Protein AF-A0A7J6MMX4-F1 (afdb_monomer)

Foldseek 3Di:
DEAEEQAALVCLVPPDCVLQVQSVCQQVVLFKEKANFDWAAPQLEAPQLVLCVVVVDHCLQQVCHYPDDPFPAAPDPDPPDSHRHHPDDDDDDALVVQLVVLLVLLLDPNHDPDDYRYHYLLVVQCQVWHAPDPSNSNSSSVSSVSVVSNVVSCVVSVCQQVDWDKYKYSFHGGGNDLRDDDSRTTGMMIMTGGPNSPPPRRHYPDQDPFDQPLFALFQAEEEEAEAQAQLVCVVPDDCVLQVQVVCQQPVLFKEKARFAFFDAQLDDVRLVLCQQALADDDGLLVLVCVLPVPAAAEEFDQDVVVVVNVPPSHPYYYHPVLDLVRRLVSLLVLLLDPNRGRYYYGYHYLLLVQCQVWHAPDPSNSNSSSVVSVSVVSNCVSCVVSVRQQRYWYKYKYNFHGGGNDQRDSDSRGTGMMIMTGGPNSQFPDRHYDPDHHYSSQNSLQVCLNRSRDDDSNRDHDHPVVRGNTDDPPPDDRPPD

Sequence (481 aa):
MIGIDGFGGEYLKNVSKAIAPTMKGLLDSGKCAYSFSARAQLPTVSAPNWASILTGMSPSETGIIGNEWNTTCLKPTSLTDGCVAPLSGAGFGNDTSVTDFVRDLVLSTDKPHVTFLHIDAVDHAGHSTFWGSSVYYEAVKKADGYVGQITAAMNKAAISDNTLLVITADHGGYRDTHEIWDSATANTPVLFCNTAGKIKSPGLMELPVVNVDPNAAFERVIMIGIDGLGGEYLKNVSDATAPTIKGLLDSGKCAYSFSVRAQLPTVSGPNWASILTGTLPPTIFHLGKAFSANLKTASAYGWPWIGELSGNDVDYEKNGKMQDTHTVKFVRDLILSTNKPHITFLHIEEVDSAGHGTYWGSPEYYKALTKADGYVKEITAAMDKAAISDTTLLVITADHGGIGNNHVEWTTATANTPVLFCNKAGKIKSTGLIERSIVDVDYLPTIMGALGIPITPYQRGQDHSYLFVKTSTTDKAPMYF

Secondary structure (DSSP, 8-state):
-EEETT--HHHHHH--TTT-HHHHHHHHTTSEEEEEEEEPPSS--HHHHHHHHHHS--HHHH---SSS---S-----STT---PPP------S-HHHHHHHHHHHHHSSS--SS--EEE-HHHHHHHHT-BTSHHHHHHHHHHHHHHHHHHHHHHHTT-GGG--EEEE-S---BBTBS-S-SHHHHEEEEEEE-TTS--SS-EE-PPP-PPP----S-SEEEEEEETT--HHHHHT--TTTSHHHHHHHHTTSEEEEEEEEPPSS-SHHHHHHHHHHSSSS--HHHHHHHH-TT--EEEEESSHHHHHHHGGG-SEEEE-SS-HHHHHHHHHHHHHSSS--SEEEEEE-HHHHHHHHT-TTSHHHHHHHHHHHHHHHHHHHHHHHTT-TTTEEEEEE-S---BTTB--S--HHHHEEEEEEE-TT--BSS-EE--S--BGGGHHHHHHHHHTPPPPTT--S---GGGB-PPPTTSS-----

Solvent-accessible surface area (backbone atoms only — not comparable to full-atom values): 24345 Å² total; per-residue (Å²): 63,40,37,35,34,39,39,19,6,60,54,68,70,69,56,50,59,90,47,28,47,48,59,47,47,45,66,71,60,65,30,21,28,28,37,50,68,43,69,39,50,79,56,33,40,62,46,19,16,48,47,22,72,75,68,73,36,53,29,64,75,64,65,31,76,40,83,62,88,84,66,93,51,52,70,53,89,50,100,80,46,97,39,55,64,56,82,82,69,80,91,75,82,51,56,67,55,48,47,51,51,53,33,51,40,55,60,40,93,79,57,71,96,72,58,80,44,73,35,55,59,29,28,55,27,16,72,76,65,16,39,84,35,74,61,14,46,53,28,45,27,51,51,25,51,50,53,42,50,43,54,52,30,32,54,74,55,70,39,36,62,82,38,76,46,36,42,35,32,34,10,8,33,48,49,82,44,26,76,61,94,45,71,44,10,27,12,7,30,35,36,47,31,23,77,62,58,79,45,92,68,45,36,77,61,69,76,67,79,59,79,73,52,70,47,34,50,28,76,26,40,43,37,40,36,33,33,37,41,18,7,67,59,64,72,69,51,52,60,89,44,29,49,52,59,45,49,44,65,70,60,68,23,18,26,30,37,46,57,28,36,27,48,76,59,29,43,65,72,61,18,48,46,24,32,42,20,14,39,79,57,73,28,58,41,43,53,45,36,73,74,23,76,74,58,38,25,30,41,20,28,33,57,73,69,60,52,68,63,46,50,91,46,41,78,42,77,37,81,28,73,70,32,45,73,50,18,51,51,50,53,34,55,41,48,63,41,94,78,51,51,30,40,34,42,38,39,35,50,58,33,28,55,27,14,52,75,66,19,47,84,33,75,60,17,47,52,30,42,32,51,52,26,52,49,54,46,53,43,54,52,26,31,54,76,54,71,41,35,66,44,26,38,39,34,42,34,29,38,12,9,32,50,58,50,47,24,66,62,94,41,74,47,10,28,14,6,30,40,34,47,30,25,78,66,47,48,35,67,57,50,39,80,52,90,65,92,45,45,40,24,20,46,31,36,20,53,30,42,32,52,29,41,70,61,60,81,56,46,71,32,60,65,57,38,82,38,40,47,60,54,68,80,86,80,55,79,71,81,81,101

InterPro domains:
  IPR002591 Type I phosphodiesterase/nucleotide pyrophosphatase/phosphate transferase [PF01663] (1-70)
  IPR002591 Type I phosphodiesterase/nucleotide pyrophosphatase/phosphate transferase [PF01663] (106-172)
  IPR002591 Type I phosphodiesterase/nucleotide pyrophosphatase/phosphate transferase [PF01663] (221-281)
  IPR002591 Type I phosphodiesterase/nucleotide pyrophosphatase/phosphate transferase [PF01663] (319-405)
  IPR017850 Alkaline-phosphatase-like, core domain superfamily [G3DSA:3.40.720.10] (1-82)
  IPR017850 Alkaline-phosphatase-like, core domain superfamily [G3DSA:3.40.720.10] (85-210)
  IPR017850 Alkaline-phosphatase-like, core domain superfamily [G3DSA:3.40.720.10] (211-283)
  IPR017850 Alkaline-phosphatase-like, core domain superfamily [G3DSA:3.40.720.10] (284-467)
  IPR017850 Alkaline-phosphatase-like, core domain superfamily [SSF53649] (1-178)
  IPR017850 Alkaline-phosphatase-like, core domain superfamily [SSF53649] (219-456)

Organism: Perkinsus chesapeaki (NCBI:txid330153)

Structure (mmCIF, N/CA/C/O backbone):
data_AF-A0A7J6MMX4-F1
#
_entry.id   AF-A0A7J6MMX4-F1
#
loop_
_atom_site.group_PDB
_atom_site.id
_atom_site.type_symbol
_atom_site.label_atom_id
_atom_site.label_alt_id
_atom_site.label_comp_id
_atom_site.label_asym_id
_atom_site.label_entity_id
_atom_site.label_seq_id
_atom_site.pdbx_PDB_ins_code
_atom_site.Cartn_x
_atom_site.Cartn_y
_atom_site.Cartn_z
_atom_site.occupancy
_atom_site.B_iso_or_equiv
_atom_site.auth_seq_id
_atom_site.auth_comp_id
_atom_site.auth_asym_id
_atom_site.auth_atom_id
_atom_site.pdbx_PDB_model_num
ATOM 1 N N . MET A 1 1 ? -7.019 -0.615 25.414 1.00 94.94 1 MET A N 1
ATOM 2 C CA . MET A 1 1 ? -7.514 -1.021 24.088 1.00 94.94 1 MET A CA 1
ATOM 3 C C . MET A 1 1 ? -8.214 -2.359 24.230 1.00 94.94 1 MET A C 1
ATOM 5 O O . MET A 1 1 ? -7.672 -3.225 24.901 1.00 94.94 1 MET A O 1
ATOM 9 N N . ILE A 1 2 ? -9.409 -2.496 23.664 1.00 97.94 2 ILE A N 1
ATOM 10 C CA . ILE A 1 2 ? -10.194 -3.732 23.639 1.00 97.94 2 ILE A CA 1
ATOM 11 C C . ILE A 1 2 ? -10.318 -4.153 22.173 1.00 97.94 2 ILE A C 1
ATOM 13 O O . ILE A 1 2 ? -10.870 -3.404 21.368 1.00 97.94 2 ILE A O 1
ATOM 17 N N . GLY A 1 3 ? -9.752 -5.303 21.835 1.00 97.12 3 GLY A N 1
ATOM 18 C CA . GLY A 1 3 ? -9.862 -5.957 20.541 1.00 97.12 3 GLY A CA 1
ATOM 19 C C . GLY A 1 3 ? -10.917 -7.057 20.588 1.00 97.12 3 GLY A C 1
ATOM 20 O O . GLY A 1 3 ? -10.875 -7.888 21.491 1.00 97.12 3 GLY A O 1
ATOM 21 N N . ILE A 1 4 ? -11.865 -7.042 19.653 1.00 98.00 4 ILE A N 1
ATOM 22 C CA . ILE A 1 4 ? -12.913 -8.060 19.521 1.00 98.00 4 ILE A CA 1
ATOM 23 C C . ILE A 1 4 ? -12.678 -8.789 18.198 1.00 98.00 4 ILE A C 1
ATOM 25 O O . ILE A 1 4 ? -12.909 -8.199 17.145 1.00 98.00 4 ILE A O 1
ATOM 29 N N . ASP A 1 5 ? -12.194 -10.026 18.269 1.00 96.38 5 ASP A N 1
ATOM 30 C CA . ASP A 1 5 ? -11.804 -10.830 17.106 1.00 96.38 5 ASP A CA 1
ATOM 31 C C . ASP A 1 5 ? -13.006 -11.108 16.189 1.00 96.38 5 ASP A C 1
ATOM 33 O O . ASP A 1 5 ? -14.124 -11.334 16.672 1.00 96.38 5 ASP A O 1
ATOM 37 N N . GLY A 1 6 ? -12.813 -11.026 14.871 1.00 95.50 6 GLY A N 1
ATOM 38 C CA . GLY A 1 6 ? -13.855 -11.306 13.875 1.00 95.50 6 GLY A CA 1
ATOM 39 C C . GLY A 1 6 ? -15.084 -10.380 13.925 1.00 95.50 6 GLY A C 1
ATOM 40 O O . GLY A 1 6 ? -16.153 -10.712 13.384 1.00 95.50 6 GLY A O 1
ATOM 41 N N . PHE A 1 7 ? -14.997 -9.220 14.587 1.00 96.75 7 PHE A N 1
ATOM 42 C CA . PHE A 1 7 ? -16.119 -8.288 14.712 1.00 96.75 7 PHE A CA 1
ATOM 43 C C . PHE A 1 7 ? -16.162 -7.260 13.575 1.00 96.75 7 PHE A C 1
ATOM 45 O O . PHE A 1 7 ? -15.561 -6.194 13.645 1.00 96.75 7 PHE A O 1
ATOM 52 N N . GLY A 1 8 ? -16.943 -7.545 12.529 1.00 94.06 8 GLY A N 1
ATOM 53 C CA . GLY A 1 8 ? -17.072 -6.662 11.363 1.00 94.06 8 GLY A CA 1
ATOM 54 C C . GLY A 1 8 ? -17.823 -5.351 11.641 1.00 94.06 8 GLY A C 1
ATOM 55 O O . GLY A 1 8 ? -18.795 -5.294 12.402 1.00 94.06 8 GLY A O 1
ATOM 56 N N . GLY A 1 9 ? -17.406 -4.275 10.970 1.00 93.38 9 GLY A N 1
ATOM 57 C CA . GLY A 1 9 ? -17.945 -2.924 11.155 1.00 93.38 9 GLY A CA 1
ATOM 58 C C . GLY A 1 9 ? -19.429 -2.809 10.802 1.00 93.38 9 GLY A C 1
ATOM 59 O O . GLY A 1 9 ? -20.172 -2.088 11.473 1.00 93.38 9 GLY A O 1
ATOM 60 N N . GLU A 1 10 ? -19.893 -3.576 9.812 1.00 93.12 10 GLU A N 1
ATOM 61 C CA . GLU A 1 10 ? -21.313 -3.664 9.459 1.00 93.12 10 GLU A CA 1
ATOM 62 C C . GLU A 1 10 ? -22.162 -4.234 10.607 1.00 93.12 10 GLU A C 1
ATOM 64 O O . GLU A 1 10 ? -23.262 -3.737 10.871 1.00 93.12 10 GLU A O 1
ATOM 69 N N . TYR A 1 11 ? -21.642 -5.213 11.353 1.00 95.94 11 TYR A N 1
ATOM 70 C CA . TYR A 1 11 ? -22.359 -5.795 12.483 1.00 95.94 11 TYR A CA 1
ATOM 71 C C . TYR A 1 11 ? -22.499 -4.786 13.619 1.00 95.94 11 TYR A C 1
ATOM 73 O O . TYR A 1 11 ? -23.605 -4.627 14.130 1.00 95.94 11 TYR A O 1
ATOM 81 N N . LEU A 1 12 ? -21.455 -4.018 13.963 1.00 96.31 12 LEU A N 1
ATOM 82 C CA . LEU A 1 12 ? -21.606 -2.939 14.949 1.00 96.31 12 LEU A CA 1
ATOM 83 C C . LEU A 1 12 ? -22.537 -1.825 14.451 1.00 96.31 12 LEU A C 1
ATOM 85 O O . LEU A 1 12 ? -23.296 -1.251 15.239 1.00 96.31 12 LEU A O 1
ATOM 89 N N . LYS A 1 13 ? -22.508 -1.504 13.154 1.00 95.06 13 LYS A N 1
ATOM 90 C CA . LYS A 1 13 ? -23.406 -0.506 12.559 1.00 95.06 13 LYS A CA 1
ATOM 91 C C . LYS A 1 13 ? -24.870 -0.916 12.742 1.00 95.06 13 LYS A C 1
ATOM 93 O O . LYS A 1 13 ? -25.661 -0.119 13.251 1.00 95.06 13 LYS A O 1
ATOM 98 N N . ASN A 1 14 ? -25.197 -2.170 12.435 1.00 94.75 14 ASN A N 1
ATOM 99 C CA . ASN A 1 14 ? -26.576 -2.656 12.337 1.00 94.75 14 ASN A CA 1
ATOM 100 C C . ASN A 1 14 ? -27.110 -3.360 13.600 1.00 94.75 14 ASN A C 1
ATOM 102 O O . ASN A 1 14 ? -28.321 -3.538 13.725 1.00 94.75 14 ASN A O 1
ATOM 106 N N . VAL A 1 15 ? -26.253 -3.750 14.553 1.00 95.88 15 VAL A N 1
ATOM 107 C CA . VAL A 1 15 ? -26.683 -4.426 15.790 1.00 95.88 15 VAL A CA 1
ATOM 108 C C . VAL A 1 15 ? -27.627 -3.545 16.614 1.00 95.88 15 VAL A C 1
ATOM 110 O O . VAL A 1 15 ? -27.449 -2.329 16.717 1.00 95.88 15 VAL A O 1
ATOM 113 N N . SER A 1 16 ? -28.643 -4.149 17.231 1.00 96.88 16 SER A N 1
ATOM 114 C CA . SER A 1 16 ? -29.584 -3.414 18.079 1.00 96.88 16 SER A CA 1
ATOM 115 C C . SER A 1 16 ? -28.963 -3.028 19.427 1.00 96.88 16 SER A C 1
ATOM 117 O O . SER A 1 16 ? -28.093 -3.717 19.964 1.00 96.88 16 SER A O 1
ATOM 119 N N . LYS A 1 17 ? -29.483 -1.961 20.042 1.00 96.56 17 LYS A N 1
ATOM 120 C CA . LYS A 1 17 ? -29.102 -1.548 21.403 1.00 96.56 17 LYS A CA 1
ATOM 121 C C . LYS A 1 17 ? -29.455 -2.588 22.477 1.00 96.56 17 LYS A C 1
ATOM 123 O O . LYS A 1 17 ? -28.900 -2.535 23.563 1.00 96.56 17 LYS A O 1
ATOM 128 N N . ALA A 1 18 ? -30.353 -3.532 22.187 1.00 97.06 18 ALA A N 1
ATOM 129 C CA . ALA A 1 18 ? -30.666 -4.632 23.100 1.00 97.06 18 ALA A CA 1
ATOM 130 C C . ALA A 1 18 ? -29.551 -5.695 23.148 1.00 97.06 18 ALA A C 1
ATOM 132 O O . ALA A 1 18 ? -29.388 -6.364 24.165 1.00 97.06 18 ALA A O 1
ATOM 133 N N . ILE A 1 19 ? -28.797 -5.843 22.054 1.00 97.75 19 ILE A N 1
ATOM 134 C CA . ILE A 1 19 ? -27.673 -6.782 21.940 1.00 97.75 19 ILE A CA 1
ATOM 135 C C . ILE A 1 19 ? -26.373 -6.112 22.393 1.00 97.75 19 ILE A C 1
ATOM 137 O O . ILE A 1 19 ? -25.628 -6.718 23.149 1.00 97.75 19 ILE A O 1
ATOM 141 N N . ALA A 1 20 ? -26.118 -4.870 21.970 1.00 98.06 20 ALA A N 1
ATOM 142 C CA . ALA A 1 20 ? -24.884 -4.146 22.286 1.00 98.06 20 ALA A CA 1
ATOM 143 C C . ALA A 1 20 ? -25.143 -2.806 23.014 1.00 98.06 20 ALA A C 1
ATOM 145 O O . ALA A 1 20 ? -24.835 -1.736 22.471 1.00 98.06 20 ALA A O 1
ATOM 146 N N . PRO A 1 21 ? -25.786 -2.812 24.198 1.00 98.44 21 PRO A N 1
ATOM 147 C CA . PRO A 1 21 ? -26.148 -1.588 24.908 1.00 98.44 21 PRO A CA 1
ATOM 148 C C . PRO A 1 21 ? -24.949 -0.706 25.270 1.00 98.44 21 PRO A C 1
ATOM 150 O O . PRO A 1 21 ? -25.071 0.520 25.186 1.00 98.44 21 PRO A O 1
ATOM 153 N N . THR A 1 22 ? -23.806 -1.281 25.655 1.00 98.50 22 THR A N 1
ATOM 154 C CA . THR A 1 22 ? -22.628 -0.506 26.064 1.00 98.50 22 THR A CA 1
ATOM 155 C C . THR A 1 22 ? -21.969 0.167 24.868 1.00 98.50 22 THR A C 1
ATOM 157 O O . THR A 1 22 ? -21.797 1.386 24.880 1.00 98.50 22 THR A O 1
ATOM 160 N N . MET A 1 23 ? -21.641 -0.581 23.815 1.00 98.19 23 MET A N 1
ATOM 161 C CA . MET A 1 23 ? -21.015 -0.036 22.611 1.00 98.19 23 MET A CA 1
ATOM 162 C C . MET A 1 23 ? -21.933 0.970 21.916 1.00 98.19 23 MET A C 1
ATOM 164 O O . MET A 1 23 ? -21.474 2.055 21.565 1.00 98.19 23 MET A O 1
ATOM 168 N N . LYS A 1 24 ? -23.243 0.696 21.791 1.00 97.69 24 LYS A N 1
ATOM 169 C CA . LYS A 1 24 ? -24.195 1.700 21.275 1.00 97.69 24 LYS A CA 1
ATOM 170 C C . LYS A 1 24 ? -24.273 2.930 22.180 1.00 97.69 24 LYS A C 1
ATOM 172 O O . LYS A 1 24 ? -24.296 4.045 21.676 1.00 97.69 24 LYS A O 1
ATOM 177 N N . GLY A 1 25 ? -24.240 2.752 23.501 1.00 97.19 25 GLY A N 1
ATOM 178 C CA . GLY A 1 25 ? -24.170 3.865 24.450 1.00 97.19 25 GLY A CA 1
ATOM 179 C C . GLY A 1 25 ? -22.926 4.740 24.266 1.00 97.19 25 GLY A C 1
ATOM 180 O O . GLY A 1 25 ? -23.024 5.961 24.372 1.00 97.19 25 GLY A O 1
ATOM 181 N N . LEU A 1 26 ? -21.774 4.145 23.939 1.00 96.69 26 LEU A N 1
ATOM 182 C CA . LEU A 1 26 ? -20.551 4.883 23.607 1.00 96.69 26 LEU A CA 1
ATOM 183 C C . LEU A 1 26 ? -20.711 5.691 22.311 1.00 96.69 26 LEU A C 1
ATOM 185 O O . LEU A 1 26 ? -20.368 6.874 22.303 1.00 96.69 26 LEU A O 1
ATOM 189 N N . LEU A 1 27 ? -21.281 5.102 21.254 1.00 95.69 27 LEU A N 1
ATOM 190 C CA . LEU A 1 27 ? -21.568 5.809 19.995 1.00 95.69 27 LEU A CA 1
ATOM 191 C C . LEU A 1 27 ? -22.521 7.000 20.205 1.00 95.69 27 LEU A C 1
ATOM 193 O O . LEU A 1 27 ? -22.271 8.085 19.683 1.00 95.69 27 LEU A O 1
ATOM 197 N N . ASP A 1 28 ? -23.562 6.814 21.021 1.00 95.31 28 ASP A N 1
ATOM 198 C CA . ASP A 1 28 ? -24.583 7.829 21.325 1.00 95.31 28 ASP A CA 1
ATOM 199 C C . ASP A 1 28 ? -24.074 8.932 22.278 1.00 95.31 28 ASP A C 1
ATOM 201 O O . ASP A 1 28 ? -24.716 9.969 22.438 1.00 95.31 28 ASP A O 1
ATOM 205 N N . SER A 1 29 ? -22.936 8.721 22.950 1.00 93.81 29 SER A N 1
ATOM 206 C CA . SER A 1 29 ? -22.486 9.578 24.059 1.00 93.81 29 SER A CA 1
ATOM 207 C C . SER A 1 29 ? -22.016 10.975 23.646 1.00 93.81 29 SER A C 1
ATOM 209 O O . SER A 1 29 ? -21.878 11.848 24.504 1.00 93.81 29 SER A O 1
ATOM 211 N N . GLY A 1 30 ? -21.676 11.174 22.368 1.00 92.56 30 GLY A N 1
ATOM 212 C CA . GLY A 1 30 ? -20.975 12.375 21.903 1.00 92.56 30 GLY A CA 1
ATOM 213 C C . GLY A 1 30 ? -19.542 12.505 22.443 1.00 92.56 30 GLY A C 1
ATOM 214 O O . GLY A 1 30 ? -18.953 13.577 22.356 1.00 92.56 30 GLY A O 1
ATOM 215 N N . LYS A 1 31 ? -18.972 11.435 23.016 1.00 94.81 31 LYS A N 1
ATOM 216 C CA . LYS A 1 31 ? -17.616 11.409 23.603 1.00 94.81 31 LYS A CA 1
ATOM 217 C C . LYS A 1 31 ? -16.628 10.521 22.847 1.00 94.81 31 LYS A C 1
ATOM 219 O O . LYS A 1 31 ? -15.493 10.341 23.295 1.00 94.81 31 LYS A O 1
ATOM 224 N N . CYS A 1 32 ? -17.065 9.951 21.729 1.00 96.12 32 CYS A N 1
ATOM 225 C CA . CYS A 1 32 ? -16.282 9.044 20.907 1.00 96.12 32 CYS A CA 1
ATOM 226 C C . CYS A 1 32 ? -16.204 9.550 19.469 1.00 96.12 32 CYS A C 1
ATOM 228 O O . CYS A 1 32 ? -17.214 9.992 18.928 1.00 96.12 32 CYS A O 1
ATOM 230 N N . ALA A 1 33 ? -15.034 9.433 18.847 1.00 95.31 33 ALA A N 1
ATOM 231 C CA . ALA A 1 33 ? -14.888 9.448 17.393 1.00 95.31 33 ALA A CA 1
ATOM 232 C C . ALA A 1 33 ? -14.829 7.995 16.909 1.00 95.31 33 ALA A C 1
ATOM 234 O O . ALA A 1 33 ? -14.113 7.191 17.509 1.00 95.31 33 ALA A O 1
ATOM 235 N N . TYR A 1 34 ? -15.594 7.624 15.884 1.00 95.00 34 TYR A N 1
ATOM 236 C CA . TYR A 1 34 ? -15.709 6.220 15.475 1.00 95.00 34 TYR A CA 1
ATOM 237 C C . TYR A 1 34 ? -15.849 6.018 13.969 1.00 95.00 34 TYR A C 1
ATOM 239 O O . TYR A 1 34 ? -16.332 6.893 13.268 1.00 95.00 34 TYR A O 1
ATOM 247 N N . SER A 1 35 ? -15.469 4.848 13.462 1.00 92.12 35 SER A N 1
ATOM 248 C CA . SER A 1 35 ? -15.720 4.426 12.079 1.00 92.12 35 SER A CA 1
ATOM 249 C C . SER A 1 35 ? -16.208 2.981 12.050 1.00 92.12 35 SER A C 1
ATOM 251 O O . SER A 1 35 ? -15.833 2.183 12.905 1.00 92.12 35 SER A O 1
ATOM 253 N N . PHE A 1 36 ? -17.038 2.651 11.060 1.00 92.50 36 PHE A N 1
ATOM 254 C CA . PHE A 1 36 ? -17.436 1.274 10.725 1.00 92.50 36 PHE A CA 1
ATOM 255 C C . PHE A 1 36 ? -16.659 0.726 9.523 1.00 92.50 36 PHE A C 1
ATOM 257 O O . PHE A 1 36 ? -17.004 -0.321 8.983 1.00 92.50 36 PHE A O 1
ATOM 264 N N . SER A 1 37 ? -15.682 1.492 9.047 1.00 87.50 37 SER A N 1
ATOM 265 C CA . SER A 1 37 ? -14.914 1.232 7.834 1.00 87.50 37 SER A CA 1
ATOM 266 C C . SER A 1 37 ? -13.426 1.474 8.072 1.00 87.50 37 SER A C 1
ATOM 268 O O . SER A 1 37 ? -12.702 1.833 7.144 1.00 87.50 37 SER A O 1
ATOM 270 N N . ALA A 1 38 ? -12.961 1.294 9.318 1.00 86.75 38 ALA A N 1
ATOM 271 C CA . ALA A 1 38 ? -11.546 1.011 9.528 1.00 86.75 38 ALA A CA 1
ATOM 272 C C . ALA A 1 38 ? -11.234 -0.286 8.779 1.00 86.75 38 ALA A C 1
ATOM 274 O O . ALA A 1 38 ? -12.097 -1.154 8.695 1.00 86.75 38 ALA A O 1
ATOM 275 N N . ARG A 1 39 ? -10.066 -0.388 8.146 1.00 83.44 39 ARG A N 1
ATOM 276 C CA . ARG A 1 39 ? -9.799 -1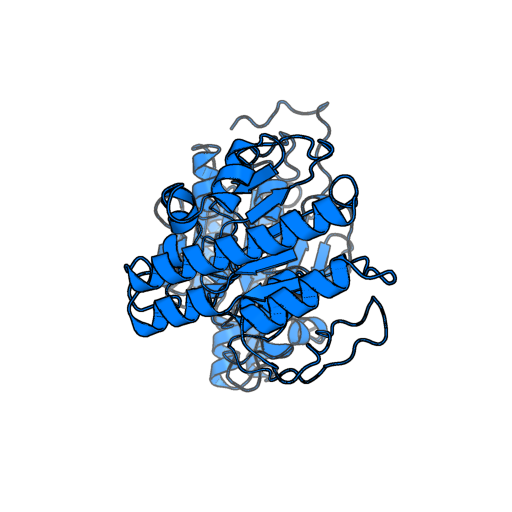.507 7.240 1.00 83.44 39 ARG A CA 1
ATOM 277 C C . ARG A 1 39 ? -8.701 -2.406 7.774 1.00 83.44 39 ARG A C 1
ATOM 279 O O . ARG A 1 39 ? -7.612 -1.924 8.075 1.00 83.44 39 ARG A O 1
ATOM 286 N N . ALA A 1 40 ? -8.998 -3.696 7.796 1.00 87.44 40 ALA A N 1
ATOM 287 C CA . ALA A 1 40 ? -8.043 -4.775 7.944 1.00 87.44 40 ALA A CA 1
ATOM 288 C C . ALA A 1 40 ? -7.020 -4.779 6.788 1.00 87.44 40 ALA A C 1
ATOM 290 O O . ALA A 1 40 ? -7.193 -4.119 5.749 1.00 87.44 40 ALA A O 1
ATOM 291 N N . GLN A 1 41 ? -5.947 -5.530 6.985 1.00 83.12 41 GLN A N 1
ATOM 292 C CA . GLN A 1 41 ? -4.948 -5.909 5.997 1.00 83.12 41 GLN A CA 1
ATOM 293 C C . GLN A 1 41 ? -5.295 -7.263 5.377 1.00 83.12 41 GLN A C 1
ATOM 295 O O . GLN A 1 41 ? -6.013 -8.065 5.971 1.00 83.12 41 GLN A O 1
ATOM 300 N N . LEU A 1 42 ? -4.786 -7.503 4.167 1.00 76.56 42 LEU A N 1
ATOM 301 C CA . LEU A 1 42 ? -4.871 -8.807 3.518 1.00 76.56 42 LEU A CA 1
ATOM 302 C C . LEU A 1 42 ? -3.671 -9.672 3.963 1.00 76.56 42 LEU A C 1
ATOM 304 O O . LEU A 1 42 ? -2.545 -9.177 3.904 1.00 76.56 42 LEU A O 1
ATOM 308 N N . PRO A 1 43 ? -3.871 -10.941 4.363 1.00 81.75 43 PRO A N 1
ATOM 309 C CA . PRO A 1 43 ? -5.159 -11.615 4.504 1.00 81.75 43 PRO A CA 1
ATOM 310 C C . PRO A 1 43 ? -5.909 -11.142 5.755 1.00 81.75 43 PRO A C 1
ATOM 312 O O . PRO A 1 43 ? -5.297 -10.812 6.770 1.00 81.75 43 PRO A O 1
ATOM 315 N N . THR A 1 44 ? -7.239 -11.136 5.688 1.00 87.69 44 THR A N 1
ATOM 316 C CA . THR A 1 44 ? -8.174 -10.803 6.778 1.00 87.69 44 THR A CA 1
ATOM 317 C C . THR A 1 44 ? -8.226 -11.927 7.819 1.00 87.69 44 THR A C 1
ATOM 319 O O . THR A 1 44 ? -9.270 -12.503 8.081 1.00 87.69 44 THR A O 1
ATOM 322 N N . VAL A 1 45 ? -7.062 -12.279 8.364 1.00 88.31 45 VAL A N 1
ATOM 323 C CA . VAL A 1 45 ? -6.814 -13.339 9.352 1.00 88.31 45 VAL A CA 1
ATOM 324 C C . VAL A 1 45 ? -6.279 -12.699 10.633 1.00 88.31 45 VAL A C 1
ATOM 326 O O . VAL A 1 45 ? -5.626 -11.648 10.566 1.00 88.31 45 VAL A O 1
ATOM 329 N N . SER A 1 46 ? -6.523 -13.326 11.784 1.00 90.50 46 SER A N 1
ATOM 330 C CA . SER A 1 46 ? -6.313 -12.691 13.083 1.00 90.50 46 SER A CA 1
ATOM 331 C C . SER A 1 46 ? -4.868 -12.291 13.365 1.00 90.50 46 SER A C 1
ATOM 333 O O . SER A 1 46 ? -4.589 -11.113 13.591 1.00 90.50 46 SER A O 1
ATOM 335 N N . ALA A 1 47 ? -3.897 -13.210 13.309 1.00 86.88 47 ALA A N 1
ATOM 336 C CA . ALA A 1 47 ? -2.515 -12.855 13.657 1.00 86.88 47 ALA A CA 1
ATOM 337 C C . ALA A 1 47 ? -1.893 -11.778 12.739 1.00 86.88 47 ALA A C 1
ATOM 339 O O . ALA A 1 47 ? -1.299 -10.844 13.285 1.00 86.88 47 ALA A O 1
ATOM 340 N N . PRO A 1 48 ? -2.055 -11.811 11.396 1.00 85.69 48 PRO A N 1
ATOM 341 C CA . PRO A 1 48 ? -1.601 -10.727 10.517 1.00 85.69 48 PRO A CA 1
ATOM 342 C C . PRO A 1 48 ? -2.182 -9.357 10.890 1.00 85.69 48 PRO A C 1
ATOM 344 O O . PRO A 1 48 ? -1.472 -8.345 10.899 1.00 85.69 48 PRO A O 1
ATOM 347 N N . ASN A 1 49 ? -3.470 -9.307 11.236 1.00 90.69 49 ASN A N 1
ATOM 348 C CA . ASN A 1 49 ? -4.162 -8.057 11.539 1.00 90.69 49 ASN A CA 1
ATOM 349 C C . ASN A 1 49 ? -3.875 -7.545 12.951 1.00 90.69 49 ASN A C 1
ATOM 351 O O . ASN A 1 49 ? -3.595 -6.355 13.112 1.00 90.69 49 ASN A O 1
ATOM 355 N N . TRP A 1 50 ? -3.835 -8.413 13.963 1.00 90.88 50 TRP A N 1
ATOM 356 C CA . TRP A 1 50 ? -3.388 -8.028 15.304 1.00 90.88 50 TRP A CA 1
ATOM 357 C C . TRP A 1 50 ? -1.933 -7.564 15.301 1.00 90.88 50 TRP A C 1
ATOM 359 O O . TRP A 1 50 ? -1.623 -6.543 15.918 1.00 90.88 50 TRP A O 1
ATOM 369 N N . ALA A 1 51 ? -1.051 -8.241 14.558 1.00 85.06 51 ALA A N 1
ATOM 370 C CA . ALA A 1 51 ? 0.317 -7.776 14.358 1.00 85.06 51 ALA A CA 1
ATOM 371 C C . ALA A 1 51 ? 0.330 -6.383 13.723 1.00 85.06 51 ALA A C 1
ATOM 373 O O . ALA A 1 51 ? 1.023 -5.497 14.221 1.00 85.06 51 ALA A O 1
ATOM 374 N N . SER A 1 52 ? -0.492 -6.150 12.698 1.00 86.38 52 SER A N 1
ATOM 375 C CA . SER A 1 52 ? -0.587 -4.843 12.042 1.00 86.38 52 SER A CA 1
ATOM 376 C C . SER A 1 52 ? -1.066 -3.736 12.975 1.00 86.38 52 SER A C 1
ATOM 378 O O . SER A 1 52 ? -0.495 -2.648 12.996 1.00 86.38 52 SER A O 1
ATOM 380 N N . ILE A 1 53 ? -2.071 -4.015 13.800 1.00 88.88 53 ILE A N 1
ATOM 381 C CA . ILE A 1 53 ? -2.610 -3.066 14.779 1.00 88.88 53 ILE A CA 1
ATOM 382 C C . ILE A 1 53 ? -1.576 -2.723 15.860 1.00 88.88 53 ILE A C 1
ATOM 384 O O . ILE A 1 53 ? -1.463 -1.564 16.258 1.00 88.88 53 ILE A O 1
ATOM 388 N N . LEU A 1 54 ? -0.830 -3.717 16.348 1.00 85.69 54 LEU A N 1
ATOM 389 C CA . LEU A 1 54 ? 0.092 -3.549 17.475 1.00 85.69 54 LEU A CA 1
ATOM 390 C C . LEU A 1 54 ? 1.471 -3.022 17.061 1.00 85.69 54 LEU A C 1
ATOM 392 O O . LEU A 1 54 ? 2.142 -2.384 17.870 1.00 85.69 54 LEU A O 1
ATOM 396 N N . THR A 1 55 ? 1.896 -3.278 15.824 1.00 79.38 55 THR A N 1
ATOM 397 C CA . THR A 1 55 ? 3.208 -2.849 15.305 1.00 79.38 55 THR A CA 1
ATOM 398 C C . THR A 1 55 ? 3.119 -1.639 14.377 1.00 79.38 55 THR A C 1
ATOM 400 O O . THR A 1 55 ? 4.115 -0.945 14.187 1.00 79.38 55 THR A O 1
ATOM 403 N N . GLY A 1 56 ? 1.945 -1.379 13.794 1.00 79.94 56 GLY A N 1
ATOM 404 C CA . GLY A 1 56 ? 1.768 -0.401 12.721 1.00 79.94 56 GLY A CA 1
ATOM 405 C C . GLY A 1 56 ? 2.319 -0.854 11.364 1.00 79.94 56 GLY A C 1
ATOM 406 O O . GLY A 1 56 ? 2.390 -0.032 10.456 1.00 79.94 56 GLY A O 1
ATOM 407 N N . MET A 1 57 ? 2.717 -2.124 11.223 1.00 78.56 57 MET A N 1
ATOM 408 C CA . MET A 1 57 ? 3.332 -2.694 10.018 1.00 78.56 57 MET A CA 1
ATOM 409 C C . MET A 1 57 ? 2.387 -3.685 9.327 1.00 78.56 57 MET A C 1
ATOM 411 O O . MET A 1 57 ? 1.763 -4.506 9.983 1.00 78.56 57 MET A O 1
ATOM 415 N N . SER A 1 58 ? 2.292 -3.651 8.002 1.00 78.19 58 SER A N 1
ATOM 416 C CA . SER A 1 58 ? 1.464 -4.580 7.215 1.00 78.19 58 SER A CA 1
ATOM 417 C C . SER A 1 58 ? 1.999 -6.030 7.214 1.00 78.19 58 SER A C 1
ATOM 419 O O . SER A 1 58 ? 3.131 -6.280 7.638 1.00 78.19 58 SER A O 1
ATOM 421 N N . PRO A 1 59 ? 1.229 -7.023 6.725 1.00 78.88 59 PRO A N 1
ATOM 422 C CA . PRO A 1 59 ? 1.684 -8.415 6.621 1.00 78.88 59 PRO A CA 1
ATOM 423 C C . PRO A 1 59 ? 2.969 -8.601 5.804 1.00 78.88 59 PRO A C 1
ATOM 425 O O . PRO A 1 59 ? 3.813 -9.410 6.183 1.00 78.88 59 PRO A O 1
ATOM 428 N N . SER A 1 60 ? 3.177 -7.813 4.742 1.00 72.75 60 SER A N 1
ATOM 429 C CA . SER A 1 60 ? 4.445 -7.813 3.993 1.00 72.75 60 SER A CA 1
ATOM 430 C C . SER A 1 60 ? 5.608 -7.301 4.844 1.00 72.75 60 SER A C 1
ATOM 432 O O . SER A 1 60 ? 6.728 -7.787 4.762 1.00 72.75 60 SER A O 1
ATOM 434 N N . GLU A 1 61 ? 5.360 -6.361 5.745 1.00 74.69 61 GLU A N 1
ATOM 435 C CA . GLU A 1 61 ? 6.404 -5.795 6.593 1.00 74.69 61 GLU A CA 1
ATOM 436 C C . GLU A 1 61 ? 6.728 -6.665 7.811 1.00 74.69 61 GLU A C 1
ATOM 438 O O . GLU A 1 61 ? 7.891 -6.757 8.201 1.00 74.69 61 GLU A O 1
ATOM 443 N N . THR A 1 62 ? 5.715 -7.302 8.400 1.00 75.62 62 THR A N 1
ATOM 444 C CA . THR A 1 62 ? 5.858 -8.174 9.578 1.00 75.62 62 THR A CA 1
ATOM 445 C C . THR A 1 62 ? 6.261 -9.604 9.223 1.00 75.62 62 THR A C 1
ATOM 447 O O . THR A 1 62 ? 6.812 -10.307 10.070 1.00 75.62 62 THR A O 1
ATOM 450 N N . GLY A 1 63 ? 5.966 -10.054 7.998 1.00 72.62 63 GLY A N 1
ATOM 451 C CA . GLY A 1 63 ? 6.095 -11.451 7.577 1.00 72.62 63 GLY A CA 1
ATOM 452 C C . GLY A 1 63 ? 5.044 -12.389 8.188 1.00 72.62 63 GLY A C 1
ATOM 453 O O . GLY A 1 63 ? 5.124 -13.599 7.985 1.00 72.62 63 GLY A O 1
ATOM 454 N N . ILE A 1 64 ? 4.066 -11.864 8.936 1.00 77.62 64 ILE A N 1
ATOM 455 C CA . ILE A 1 64 ? 2.987 -12.649 9.549 1.00 77.62 64 ILE A CA 1
ATOM 456 C C . ILE A 1 64 ? 1.817 -12.682 8.570 1.00 77.62 64 ILE A C 1
ATOM 458 O O . ILE A 1 64 ? 1.124 -11.686 8.381 1.00 77.62 64 ILE A O 1
ATOM 462 N N . ILE A 1 65 ? 1.614 -13.839 7.944 1.00 76.69 65 ILE A N 1
ATOM 463 C CA . ILE A 1 65 ? 0.644 -14.037 6.849 1.00 76.69 65 ILE A CA 1
ATOM 464 C C . ILE A 1 65 ? -0.458 -15.046 7.190 1.00 76.69 65 ILE A C 1
ATOM 466 O O . ILE A 1 65 ? -1.339 -15.308 6.382 1.00 76.69 65 ILE A O 1
ATOM 470 N N . GLY A 1 66 ? -0.411 -15.616 8.390 1.00 81.31 66 GLY A N 1
ATOM 471 C CA . GLY A 1 66 ? -1.410 -16.526 8.933 1.00 81.31 66 GLY A CA 1
ATOM 472 C C . GLY A 1 66 ? -1.281 -16.585 10.451 1.00 81.31 66 GLY A C 1
ATOM 473 O O . GLY A 1 66 ? -0.473 -15.861 11.027 1.00 81.31 66 GLY A O 1
ATOM 474 N N . ASN A 1 67 ? -2.054 -17.457 11.098 1.00 80.94 67 ASN A N 1
ATOM 475 C CA . ASN A 1 67 ? -2.054 -17.587 12.562 1.00 80.94 67 ASN A CA 1
ATOM 476 C C . ASN A 1 67 ? -0.796 -18.263 13.138 1.00 80.94 67 ASN A C 1
ATOM 478 O O . ASN A 1 67 ? -0.590 -18.267 14.352 1.00 80.94 67 ASN A O 1
ATOM 482 N N . GLU A 1 68 ? 0.070 -18.782 12.268 1.00 73.94 68 GLU A N 1
ATOM 483 C CA . GLU A 1 68 ? 1.366 -19.341 12.632 1.00 73.94 68 GLU A CA 1
ATOM 484 C C . GLU A 1 68 ? 2.421 -18.236 12.807 1.00 73.94 68 GLU A C 1
ATOM 486 O O . GLU A 1 68 ? 2.623 -17.387 11.936 1.00 73.94 68 GLU A O 1
ATOM 491 N N . TRP A 1 69 ? 3.153 -18.279 13.921 1.00 67.62 69 TRP A N 1
ATOM 492 C CA . TRP A 1 69 ? 4.213 -17.319 14.242 1.00 67.62 69 TRP A CA 1
ATOM 493 C C . TRP A 1 69 ? 5.577 -17.850 13.798 1.00 67.62 69 TRP A C 1
ATOM 495 O O . TRP A 1 69 ? 6.361 -18.339 14.609 1.00 67.62 69 TRP A O 1
ATOM 505 N N . ASN A 1 70 ? 5.871 -17.758 12.501 1.00 59.81 70 ASN A N 1
ATOM 506 C CA . ASN A 1 70 ? 7.164 -18.164 11.939 1.00 59.81 70 ASN A CA 1
ATOM 507 C C . ASN A 1 70 ? 8.094 -16.960 11.703 1.00 59.81 70 ASN A C 1
ATOM 509 O O . ASN A 1 70 ? 8.569 -16.737 10.591 1.00 59.81 70 ASN A O 1
ATOM 513 N N . THR A 1 71 ? 8.323 -16.140 12.735 1.00 58.50 71 THR A N 1
ATOM 514 C CA . THR A 1 71 ? 9.257 -15.007 12.640 1.00 58.50 71 THR A CA 1
ATOM 515 C C . THR A 1 71 ? 10.601 -15.361 13.280 1.00 58.50 71 THR A C 1
ATOM 517 O O . THR A 1 71 ? 10.683 -15.906 14.380 1.00 58.50 71 THR A O 1
ATOM 520 N N . THR A 1 72 ? 11.695 -15.060 12.578 1.00 54.25 72 THR A N 1
ATOM 521 C CA . THR A 1 72 ? 13.067 -15.373 13.016 1.00 54.25 72 THR A CA 1
ATOM 522 C C . THR A 1 72 ? 13.640 -14.347 13.997 1.00 54.25 72 THR A C 1
ATOM 524 O O . THR A 1 72 ? 14.629 -14.637 14.671 1.00 54.25 72 THR A O 1
ATOM 527 N N . CYS A 1 73 ? 13.024 -13.165 14.120 1.00 57.12 73 CYS A N 1
ATOM 528 C CA . CYS A 1 73 ? 13.434 -12.120 15.057 1.00 57.12 73 CYS A CA 1
ATOM 529 C C . CYS A 1 73 ? 12.308 -11.797 16.044 1.00 57.12 73 CYS A C 1
ATOM 531 O O . CYS A 1 73 ? 11.336 -11.141 15.686 1.00 57.12 73 CYS A O 1
ATOM 533 N N . LEU A 1 74 ? 12.470 -12.245 17.292 1.00 58.22 74 LEU A N 1
ATOM 534 C CA . LEU A 1 74 ? 11.460 -12.143 18.348 1.00 58.22 74 LEU A CA 1
ATOM 535 C C . LEU A 1 74 ? 11.879 -11.241 19.516 1.00 58.22 74 LEU A C 1
ATOM 537 O O . LEU A 1 74 ? 11.246 -11.311 20.554 1.00 58.22 74 LEU A O 1
ATOM 541 N N . LYS A 1 75 ? 12.960 -10.450 19.449 1.00 58.75 75 LYS A N 1
ATOM 542 C CA . LYS A 1 75 ? 13.369 -9.574 20.572 1.00 58.75 75 LYS A CA 1
ATOM 543 C C . LYS A 1 75 ? 14.054 -8.293 20.084 1.00 58.75 75 LYS A C 1
ATOM 545 O O . LYS A 1 75 ? 15.271 -8.314 19.914 1.00 58.75 75 LYS A O 1
ATOM 550 N N . PRO A 1 76 ? 13.318 -7.182 19.895 1.00 60.28 76 PRO A N 1
ATOM 551 C CA . PRO A 1 76 ? 13.948 -5.891 19.664 1.00 60.28 76 PRO A CA 1
ATOM 552 C C . PRO A 1 76 ? 14.723 -5.466 20.920 1.00 60.28 76 PRO A C 1
ATOM 554 O O . PRO A 1 76 ? 14.226 -5.546 22.044 1.00 60.28 76 PRO A O 1
ATOM 557 N N . THR A 1 77 ? 15.962 -5.040 20.722 1.00 60.16 77 THR A N 1
ATOM 558 C CA . THR A 1 77 ? 16.875 -4.488 21.734 1.00 60.16 77 THR A CA 1
ATOM 559 C C . THR A 1 77 ? 16.977 -2.959 21.667 1.00 60.16 77 THR A C 1
ATOM 561 O O . THR A 1 77 ? 17.450 -2.338 22.617 1.00 60.16 77 THR A O 1
ATOM 564 N N . SER A 1 78 ? 16.494 -2.348 20.578 1.00 60.75 78 SER A N 1
ATOM 565 C CA . SER A 1 78 ? 16.467 -0.904 20.318 1.00 60.75 78 SER A CA 1
ATOM 566 C C . SER A 1 78 ? 15.151 -0.467 19.659 1.00 60.75 78 SER A C 1
ATOM 568 O O . SER A 1 78 ? 14.488 -1.247 18.979 1.00 60.75 78 SER A O 1
ATOM 570 N N . LEU A 1 79 ? 14.813 0.822 19.795 1.00 52.06 79 LEU A N 1
ATOM 571 C CA . LEU A 1 79 ? 13.699 1.486 19.094 1.00 52.06 79 LEU A CA 1
ATOM 572 C C . LEU A 1 79 ? 13.858 1.501 17.561 1.00 52.06 79 LEU A C 1
ATOM 574 O O . LEU A 1 79 ? 12.914 1.830 16.852 1.00 52.06 79 LEU A O 1
ATOM 578 N N . THR A 1 80 ? 15.052 1.189 17.058 1.00 56.22 80 THR A N 1
ATOM 579 C CA . THR A 1 80 ? 15.380 1.133 15.626 1.00 56.22 80 THR A CA 1
ATOM 580 C C . THR A 1 80 ? 15.419 -0.287 15.073 1.00 56.22 80 THR A C 1
ATOM 582 O O . THR A 1 80 ? 15.696 -0.463 13.888 1.00 56.22 80 THR A O 1
ATOM 585 N N . ASP A 1 81 ? 15.206 -1.304 15.910 1.00 56.03 81 ASP A N 1
ATOM 586 C CA . ASP A 1 81 ? 15.270 -2.688 15.459 1.00 56.03 81 ASP A CA 1
ATOM 587 C C . ASP A 1 81 ? 14.016 -3.002 14.638 1.00 56.03 81 ASP A C 1
ATOM 589 O O . ASP A 1 81 ? 12.896 -2.929 15.142 1.00 56.03 81 ASP A O 1
ATOM 593 N N . GLY A 1 82 ? 14.198 -3.369 13.368 1.00 54.38 82 GLY A N 1
ATOM 594 C CA . GLY A 1 82 ? 13.126 -3.791 12.459 1.00 54.38 82 GLY A CA 1
ATOM 595 C C . GLY A 1 82 ? 12.588 -5.190 12.772 1.00 54.38 82 GLY A C 1
ATOM 596 O O . GLY A 1 82 ? 12.468 -6.012 11.870 1.00 54.38 82 GLY A O 1
ATOM 597 N N . CYS A 1 83 ? 12.333 -5.487 14.046 1.00 59.28 83 CYS A N 1
ATOM 598 C CA . CYS A 1 83 ? 11.884 -6.791 14.517 1.00 59.28 83 CYS A CA 1
ATOM 599 C C . CYS A 1 83 ? 10.508 -6.702 15.172 1.00 59.28 83 CYS A C 1
ATOM 601 O O . CYS A 1 83 ? 10.221 -5.776 15.931 1.00 59.28 83 CYS A O 1
ATOM 603 N N . VAL A 1 84 ? 9.679 -7.719 14.936 1.00 57.84 84 VAL A N 1
ATOM 604 C CA . VAL A 1 84 ? 8.408 -7.873 15.643 1.00 57.84 84 VAL A CA 1
ATOM 605 C C . VAL A 1 84 ? 8.720 -8.270 17.087 1.00 57.84 84 VAL A C 1
ATOM 607 O O . VAL A 1 84 ? 9.436 -9.240 17.346 1.00 57.84 84 VAL A O 1
ATOM 610 N N . ALA A 1 85 ? 8.225 -7.489 18.048 1.00 56.56 85 ALA A N 1
ATOM 611 C CA . ALA A 1 85 ? 8.336 -7.842 19.458 1.00 56.56 85 ALA A CA 1
ATOM 612 C C . ALA A 1 85 ? 7.685 -9.215 19.701 1.00 56.56 85 ALA A C 1
ATOM 614 O O . ALA A 1 85 ? 6.664 -9.518 19.079 1.00 56.56 85 ALA A O 1
ATOM 615 N N . PRO A 1 86 ? 8.231 -10.050 20.602 1.00 56.50 86 PRO A N 1
ATOM 616 C CA . PRO A 1 86 ? 7.593 -11.319 20.894 1.00 56.50 86 PRO A CA 1
ATOM 617 C C . PRO A 1 86 ? 6.231 -11.002 21.508 1.00 56.50 86 PRO A C 1
ATOM 619 O O . PRO A 1 86 ? 6.169 -10.318 22.533 1.00 56.50 86 PRO A O 1
ATOM 622 N N . LEU A 1 87 ? 5.142 -11.515 20.930 1.00 56.66 87 LEU A N 1
ATOM 623 C CA . LEU A 1 87 ? 3.920 -11.657 21.710 1.00 56.66 87 LEU A CA 1
ATOM 624 C C . LEU A 1 87 ? 4.218 -12.722 22.766 1.00 56.66 87 LEU A C 1
ATOM 626 O O . LEU A 1 87 ? 4.241 -13.920 22.498 1.00 56.66 87 LEU A O 1
ATOM 630 N N . SER A 1 88 ? 4.585 -12.279 23.963 1.00 50.06 88 SER A N 1
ATOM 631 C CA . SER A 1 88 ? 4.857 -13.180 25.071 1.00 50.06 88 SER A CA 1
ATOM 632 C C . SER A 1 88 ? 3.544 -13.779 25.570 1.00 50.06 88 SER A C 1
ATOM 634 O O . SER A 1 88 ? 2.675 -13.036 26.023 1.00 50.06 88 SER A O 1
ATOM 636 N N . GLY A 1 89 ? 3.436 -15.105 25.567 1.00 54.91 89 GLY A N 1
ATOM 637 C CA . GLY A 1 89 ? 2.425 -15.830 26.334 1.00 54.91 89 GLY A CA 1
ATOM 638 C C . GLY A 1 89 ? 1.930 -17.070 25.604 1.00 54.91 89 GLY A C 1
ATOM 639 O O . GLY A 1 89 ? 1.516 -16.992 24.455 1.00 54.91 89 GLY A O 1
ATOM 640 N N . ALA A 1 90 ? 1.927 -18.220 26.280 1.00 53.59 90 ALA A N 1
ATOM 641 C CA . ALA A 1 90 ? 0.945 -19.242 25.941 1.00 53.59 90 ALA A CA 1
ATOM 642 C C . ALA A 1 90 ? -0.421 -18.638 26.296 1.00 53.59 90 ALA A C 1
ATOM 644 O O . ALA A 1 90 ? -0.567 -18.121 27.403 1.00 53.59 90 ALA A O 1
ATOM 645 N N . GLY A 1 91 ? -1.385 -18.610 25.375 1.00 56.88 91 GLY A N 1
ATOM 646 C CA . GLY A 1 91 ? -2.731 -18.131 25.694 1.00 56.88 91 GLY A CA 1
ATOM 647 C C . GLY A 1 91 ? -3.251 -18.856 26.940 1.00 56.88 91 GLY A C 1
ATOM 648 O O . GLY A 1 91 ? -3.279 -20.085 26.974 1.00 56.88 91 GLY A O 1
ATOM 649 N N . PHE A 1 92 ? -3.600 -18.113 27.989 1.00 55.06 92 PHE A N 1
ATOM 650 C CA . PHE A 1 92 ? -4.144 -18.683 29.219 1.00 55.06 92 PHE A CA 1
ATOM 651 C C . PHE A 1 92 ? -5.562 -18.158 29.439 1.00 55.06 92 PHE A C 1
ATOM 653 O O . PHE A 1 92 ? -5.762 -16.965 29.656 1.00 55.06 92 PHE A O 1
ATOM 660 N N . GLY A 1 93 ? -6.535 -19.070 29.457 1.00 70.81 93 GLY A N 1
ATOM 661 C CA . GLY A 1 93 ? -7.907 -18.788 29.880 1.00 70.81 93 GLY A CA 1
ATOM 662 C C . GLY A 1 93 ? -8.900 -18.561 28.740 1.00 70.81 93 GLY A C 1
ATOM 663 O O . GLY A 1 93 ? -8.653 -18.909 27.594 1.00 70.81 93 GLY A O 1
ATOM 664 N N . ASN A 1 94 ? -10.066 -18.030 29.101 1.00 89.19 94 ASN A N 1
ATOM 665 C CA . ASN A 1 94 ? -11.143 -17.639 28.190 1.00 89.19 94 ASN A CA 1
ATOM 666 C C . ASN A 1 94 ? -11.409 -16.131 28.323 1.00 89.19 94 ASN A C 1
ATOM 668 O O . ASN A 1 94 ? -10.883 -15.502 29.245 1.00 89.19 94 ASN A O 1
ATOM 672 N N . ASP A 1 95 ? -12.279 -15.572 27.477 1.00 94.00 95 ASP A N 1
ATOM 673 C CA . ASP A 1 95 ? -12.628 -14.142 27.493 1.00 94.00 95 ASP A CA 1
ATOM 674 C C . ASP A 1 95 ? -13.000 -13.596 28.882 1.00 94.00 95 ASP A C 1
ATOM 676 O O . ASP A 1 95 ? -12.667 -12.458 29.211 1.00 94.00 95 ASP A O 1
ATOM 680 N N . THR A 1 96 ? -13.658 -14.397 29.731 1.00 95.50 96 THR A N 1
ATOM 681 C CA . THR A 1 96 ? -13.974 -13.985 31.107 1.00 95.50 96 THR A CA 1
ATOM 682 C C . THR A 1 96 ? -12.699 -13.819 31.920 1.00 95.50 96 THR A C 1
ATOM 684 O O . THR A 1 96 ? -12.518 -12.785 32.550 1.00 95.50 96 THR A O 1
ATOM 687 N N . SER A 1 97 ? -11.798 -14.802 31.888 1.00 93.50 97 SER A N 1
ATOM 688 C CA . SER A 1 97 ? -10.550 -14.765 32.657 1.00 93.50 97 SER A CA 1
ATOM 689 C C . SER A 1 97 ? -9.640 -13.608 32.241 1.00 93.50 97 SER A C 1
ATOM 691 O O . SER A 1 97 ? -9.097 -12.925 33.109 1.00 93.50 97 SER A O 1
ATOM 693 N N . VAL A 1 98 ? -9.495 -13.347 30.937 1.00 92.38 98 VAL A N 1
ATOM 694 C CA . VAL A 1 98 ? -8.678 -12.216 30.457 1.00 92.38 98 VAL A CA 1
ATOM 695 C C . VAL A 1 98 ? -9.343 -10.868 30.749 1.00 92.38 98 VAL A C 1
ATOM 697 O O . VAL A 1 98 ? -8.656 -9.917 31.123 1.00 92.38 98 VAL A O 1
ATOM 700 N N . THR A 1 99 ? -10.677 -10.785 30.683 1.00 96.44 99 THR A N 1
ATOM 701 C CA . THR A 1 99 ? -11.416 -9.572 31.072 1.00 96.44 99 THR A CA 1
ATOM 702 C C . THR A 1 99 ? -11.301 -9.303 32.570 1.00 96.44 99 THR A C 1
ATOM 704 O O . THR A 1 99 ? -11.057 -8.164 32.964 1.00 96.44 99 THR A O 1
ATOM 707 N N . ASP A 1 100 ? -11.433 -10.334 33.408 1.00 95.81 100 ASP A N 1
ATOM 708 C CA . ASP A 1 100 ? -11.277 -10.239 34.861 1.00 95.81 100 ASP A CA 1
ATOM 709 C C . ASP A 1 100 ? -9.869 -9.764 35.231 1.00 95.81 100 ASP A C 1
ATOM 711 O O . ASP A 1 100 ? -9.724 -8.841 36.032 1.00 95.81 100 ASP A O 1
ATOM 715 N N . PHE A 1 101 ? -8.840 -10.321 34.586 1.00 93.38 101 PHE A N 1
ATOM 716 C CA . PHE A 1 101 ? -7.457 -9.885 34.766 1.00 93.38 101 PHE A CA 1
ATOM 717 C C . PHE A 1 101 ? -7.277 -8.395 34.438 1.00 93.38 101 PHE A C 1
ATOM 719 O O . PHE A 1 101 ? -6.737 -7.643 35.251 1.00 93.38 101 PHE A O 1
ATOM 726 N N . VAL A 1 102 ? -7.772 -7.936 33.281 1.00 94.56 102 VAL A N 1
ATOM 727 C CA . VAL A 1 102 ? -7.672 -6.520 32.880 1.00 94.56 102 VAL A CA 1
ATOM 728 C C . VAL A 1 102 ? -8.486 -5.613 33.805 1.00 94.56 102 VAL A C 1
ATOM 730 O O . VAL A 1 102 ? -8.017 -4.536 34.176 1.00 94.56 102 VAL A O 1
ATOM 733 N N . ARG A 1 103 ? -9.681 -6.037 34.228 1.00 96.50 103 ARG A N 1
ATOM 734 C CA . ARG A 1 103 ? -10.503 -5.317 35.211 1.00 96.50 103 ARG A CA 1
ATOM 735 C C . ARG A 1 103 ? -9.746 -5.129 36.524 1.00 96.50 103 ARG A C 1
ATOM 737 O O . ARG A 1 103 ? -9.711 -4.018 37.054 1.00 96.50 103 ARG A O 1
ATOM 744 N N . ASP A 1 104 ? -9.155 -6.195 37.049 1.00 95.62 104 ASP A N 1
ATOM 745 C CA . ASP A 1 104 ? -8.456 -6.169 38.333 1.00 95.62 104 ASP A CA 1
ATOM 746 C C . ASP A 1 104 ? -7.180 -5.323 38.243 1.00 95.62 104 ASP A C 1
ATOM 748 O O . ASP A 1 104 ? -6.891 -4.546 39.154 1.00 95.62 104 ASP A O 1
ATOM 752 N N . LEU A 1 105 ? -6.487 -5.363 37.102 1.00 94.19 105 LEU A N 1
ATOM 753 C CA . LEU A 1 105 ? -5.350 -4.496 36.798 1.00 94.19 105 LEU A CA 1
ATOM 754 C C . LEU A 1 105 ? -5.744 -3.010 36.763 1.00 94.19 105 LEU A C 1
ATOM 756 O O . LEU A 1 105 ? -5.067 -2.182 37.375 1.00 94.19 105 LEU A O 1
ATOM 760 N N . VAL A 1 106 ? -6.877 -2.670 36.136 1.00 94.50 106 VAL A N 1
ATOM 761 C CA . VAL A 1 106 ? -7.446 -1.306 36.130 1.00 94.50 106 VAL A CA 1
ATOM 762 C C . VAL A 1 106 ? -7.797 -0.826 37.541 1.00 94.50 106 VAL A C 1
ATOM 764 O O . VAL A 1 106 ? -7.646 0.358 37.843 1.00 94.50 106 VAL A O 1
ATOM 767 N N . LEU A 1 107 ? -8.255 -1.720 38.419 1.00 95.44 107 LEU A N 1
ATOM 768 C CA . LEU A 1 107 ? -8.603 -1.398 39.807 1.00 95.44 107 LEU A CA 1
ATOM 769 C C . LEU A 1 107 ? -7.395 -1.402 40.759 1.00 95.44 107 LEU A C 1
ATOM 771 O O . LEU A 1 107 ? -7.500 -0.877 41.869 1.00 95.44 107 LEU A O 1
ATOM 775 N N . SER A 1 108 ? -6.262 -1.966 40.339 1.00 95.19 108 SER A N 1
ATOM 776 C CA . SER A 1 108 ? -5.055 -2.093 41.157 1.00 95.19 108 SER A CA 1
ATOM 777 C C . SER A 1 108 ? -4.376 -0.746 41.434 1.00 95.19 108 SER A C 1
ATOM 779 O O . SER A 1 108 ? -4.679 0.281 40.820 1.00 95.19 108 SER A O 1
ATOM 781 N N . THR A 1 109 ? -3.433 -0.721 42.376 1.00 91.06 109 THR A N 1
ATOM 782 C CA . THR A 1 109 ? -2.591 0.460 42.632 1.00 91.06 109 THR A CA 1
ATOM 783 C C . THR A 1 109 ? -1.498 0.646 41.580 1.00 91.06 109 THR A C 1
ATOM 785 O O . THR A 1 109 ? -1.088 1.781 41.354 1.00 91.06 109 THR A O 1
ATOM 788 N N . ASP A 1 110 ? -1.061 -0.432 40.927 1.00 89.50 110 ASP A N 1
ATOM 789 C CA . ASP A 1 110 ? -0.011 -0.438 39.904 1.00 89.50 110 ASP A CA 1
ATOM 790 C C . ASP A 1 110 ? -0.634 -0.494 38.501 1.00 89.50 110 ASP A C 1
ATOM 792 O O . ASP A 1 110 ? -0.687 -1.531 37.840 1.00 89.50 110 ASP A O 1
ATOM 796 N N . LYS A 1 111 ? -1.222 0.633 38.083 1.00 87.06 111 LYS A N 1
ATOM 797 C CA . LYS A 1 111 ? -1.965 0.721 36.821 1.00 87.06 111 LYS A CA 1
ATOM 798 C C . LYS A 1 111 ? -0.995 0.862 35.639 1.00 87.06 111 LYS A C 1
ATOM 800 O O . LYS A 1 111 ? -0.235 1.834 35.607 1.00 87.06 111 LYS A O 1
ATOM 805 N N . PRO A 1 112 ? -1.056 -0.012 34.621 1.00 88.38 112 PRO A N 1
ATOM 806 C CA . PRO A 1 112 ? -0.278 0.159 33.403 1.00 88.38 112 PRO A CA 1
ATOM 807 C C . PRO A 1 112 ? -0.726 1.398 32.628 1.00 88.38 112 PRO A C 1
ATOM 809 O O . PRO A 1 112 ? -1.906 1.745 32.602 1.00 88.38 112 PRO A O 1
ATOM 812 N N . HIS A 1 113 ? 0.211 2.014 31.908 1.00 89.81 113 HIS A N 1
ATOM 813 C CA . HIS A 1 113 ? -0.086 3.128 31.001 1.00 89.81 113 HIS A CA 1
ATOM 814 C C . HIS A 1 113 ? -0.717 2.660 29.680 1.00 89.81 113 HIS A C 1
ATOM 816 O O . HIS A 1 113 ? -1.421 3.423 29.021 1.00 89.81 113 HIS A O 1
ATOM 822 N N . VAL A 1 114 ? -0.471 1.403 29.295 1.00 90.31 114 VAL A N 1
ATOM 823 C CA . VAL A 1 114 ? -1.028 0.761 28.102 1.00 90.31 114 VAL A CA 1
ATOM 824 C C . VAL A 1 114 ? -1.519 -0.627 28.491 1.00 90.31 114 VAL A C 1
ATOM 826 O O . VAL A 1 114 ? -0.801 -1.399 29.122 1.00 90.31 114 VAL A O 1
ATOM 829 N N . THR A 1 115 ? -2.753 -0.950 28.119 1.00 92.12 115 THR A N 1
ATOM 830 C CA . THR A 1 115 ? -3.356 -2.264 28.363 1.00 92.12 115 THR A CA 1
ATOM 831 C C . THR A 1 115 ? -4.128 -2.695 27.130 1.00 92.12 115 THR A C 1
ATOM 833 O O . THR A 1 115 ? -4.902 -1.907 26.575 1.00 92.12 115 THR A O 1
ATOM 836 N N . PHE A 1 116 ? -3.922 -3.940 26.714 1.00 92.31 116 PHE A N 1
ATOM 837 C CA . PHE A 1 116 ? -4.644 -4.583 25.626 1.00 92.31 116 PHE A CA 1
ATOM 838 C C . PHE A 1 116 ? -5.453 -5.759 26.179 1.00 92.31 116 PHE A C 1
ATOM 840 O O . PHE A 1 116 ? -4.937 -6.548 26.966 1.00 92.31 116 PHE A O 1
ATOM 847 N N . LEU A 1 117 ? -6.725 -5.828 25.795 1.00 94.38 117 LEU A N 1
ATOM 848 C CA . LEU A 1 117 ? -7.642 -6.932 26.061 1.00 94.38 117 LEU A CA 1
ATOM 849 C C . LEU A 1 117 ? -8.078 -7.489 24.709 1.00 94.38 117 LEU A C 1
ATOM 851 O O . LEU A 1 117 ? -8.621 -6.730 23.912 1.00 94.38 117 LEU A O 1
ATOM 855 N N . HIS A 1 118 ? -7.861 -8.778 24.473 1.00 93.69 118 HIS A N 1
ATOM 856 C CA . HIS A 1 118 ? -8.363 -9.502 23.304 1.00 93.69 118 HIS A CA 1
ATOM 857 C C . HIS A 1 118 ? -9.558 -10.370 23.719 1.00 93.69 118 HIS A C 1
ATOM 859 O O . HIS A 1 118 ? -9.546 -10.940 24.811 1.00 93.69 118 HIS A O 1
ATOM 865 N N . ILE A 1 119 ? -10.604 -10.389 22.894 1.00 96.00 119 ILE A N 1
ATOM 866 C CA . ILE A 1 119 ? -11.842 -11.152 23.086 1.00 96.00 119 ILE A CA 1
ATOM 867 C C . ILE A 1 119 ? -12.043 -12.010 21.837 1.00 96.00 119 ILE A C 1
ATOM 869 O O . ILE A 1 119 ? -12.235 -11.463 20.754 1.00 96.00 119 ILE A O 1
ATOM 873 N N . ASP A 1 120 ? -12.040 -13.328 22.010 1.00 93.44 120 ASP A N 1
ATOM 874 C CA . ASP A 1 120 ? -12.002 -14.332 20.938 1.00 93.44 120 ASP A CA 1
ATOM 875 C C . ASP A 1 120 ? -13.396 -14.839 20.529 1.00 93.44 120 ASP A C 1
ATOM 877 O O . ASP A 1 120 ? -13.639 -15.187 19.376 1.00 93.44 120 ASP A O 1
ATOM 881 N N . ALA A 1 121 ? -14.364 -14.861 21.455 1.00 95.31 121 ALA A N 1
ATOM 882 C CA . ALA A 1 121 ? -15.603 -15.615 21.244 1.00 95.31 121 ALA A CA 1
ATOM 883 C C . ALA A 1 121 ? -16.449 -15.172 20.039 1.00 95.31 121 ALA A C 1
ATOM 885 O O . ALA A 1 121 ? -17.295 -15.947 19.591 1.00 95.31 121 ALA A O 1
ATOM 886 N N . VAL A 1 122 ? -16.287 -13.940 19.548 1.00 97.12 122 VAL A N 1
ATOM 887 C CA . VAL A 1 122 ? -17.047 -13.431 18.396 1.00 97.12 122 VAL A CA 1
ATOM 888 C C . VAL A 1 122 ? -16.590 -14.102 17.100 1.00 97.12 122 VAL A C 1
ATOM 890 O O . VAL A 1 122 ? -17.443 -14.568 16.341 1.00 97.12 122 VAL A O 1
ATOM 893 N N . ASP A 1 123 ? -15.281 -14.229 16.893 1.00 95.88 123 ASP A N 1
ATOM 894 C CA . ASP A 1 123 ? -14.691 -14.927 15.751 1.00 95.88 123 ASP A CA 1
ATOM 895 C C . ASP A 1 123 ? -15.028 -16.422 15.767 1.00 95.88 123 ASP A C 1
ATOM 897 O O . ASP A 1 123 ? -15.625 -16.960 14.829 1.00 95.88 123 ASP A O 1
ATOM 901 N N . HIS A 1 124 ? -14.804 -17.075 16.911 1.00 94.94 124 HIS A N 1
ATOM 902 C CA . HIS A 1 124 ? -15.129 -18.489 17.087 1.00 94.94 124 HIS A CA 1
ATOM 903 C C . HIS A 1 124 ? -16.627 -18.773 16.853 1.00 94.94 124 HIS A C 1
ATOM 905 O O . HIS A 1 124 ? -16.992 -19.791 16.256 1.00 94.94 124 HIS A O 1
ATOM 911 N N . ALA A 1 125 ? -17.524 -17.866 17.259 1.00 96.62 125 ALA A N 1
ATOM 912 C CA . ALA A 1 125 ? -18.949 -17.982 16.952 1.00 96.62 125 ALA A CA 1
ATOM 913 C C . ALA A 1 125 ? -19.238 -17.869 15.444 1.00 96.62 125 ALA A C 1
ATOM 915 O O . ALA A 1 125 ? -20.077 -18.624 14.935 1.00 96.62 125 ALA A O 1
ATOM 916 N N . GLY A 1 126 ? -18.529 -16.978 14.742 1.00 95.69 126 GLY A N 1
ATOM 917 C CA . GLY A 1 126 ? -18.542 -16.858 13.283 1.00 95.69 126 GLY A CA 1
ATOM 918 C C . GLY A 1 126 ? -18.160 -18.172 12.603 1.00 95.69 126 GLY A C 1
ATOM 919 O O . GLY A 1 126 ? -18.969 -18.720 11.856 1.00 95.69 126 GLY A O 1
ATOM 920 N N . HIS A 1 127 ? -17.013 -18.750 12.966 1.00 95.06 127 HIS A N 1
ATOM 921 C CA . HIS A 1 127 ? -16.556 -20.049 12.457 1.00 95.06 127 HIS A CA 1
ATOM 922 C C . HIS A 1 127 ? -17.496 -21.214 12.783 1.00 95.06 127 HIS A C 1
ATOM 924 O O . HIS A 1 127 ? -17.704 -22.099 11.955 1.00 95.06 127 HIS A O 1
ATOM 930 N N . SER A 1 128 ? -18.070 -21.242 13.989 1.00 96.25 128 SER A N 1
ATOM 931 C CA . SER A 1 128 ? -18.942 -22.345 14.418 1.00 96.25 128 SER A CA 1
ATOM 932 C C . SER A 1 128 ? -20.265 -22.415 13.648 1.00 96.25 128 SER A C 1
ATOM 934 O O . SER A 1 128 ? -20.895 -23.473 13.598 1.00 96.25 128 SER A O 1
ATOM 936 N N . THR A 1 129 ? -20.716 -21.288 13.087 1.00 95.00 129 THR A N 1
ATOM 937 C CA . THR A 1 129 ? -21.997 -21.188 12.381 1.00 95.00 129 THR A CA 1
ATOM 938 C C . THR A 1 129 ? -21.867 -20.346 11.119 1.00 95.00 129 THR A C 1
ATOM 940 O O . THR A 1 129 ? -21.760 -20.898 10.030 1.00 95.00 129 THR A O 1
ATOM 943 N N . PHE A 1 130 ? -21.954 -19.028 11.268 1.00 95.19 130 PHE A N 1
ATOM 944 C CA . PHE A 1 130 ? -21.625 -18.025 10.270 1.00 95.19 130 PHE A CA 1
ATOM 945 C C . PHE A 1 130 ? -21.682 -16.624 10.899 1.00 95.19 130 PHE A C 1
ATOM 947 O O . PHE A 1 130 ? -22.445 -16.388 11.846 1.00 95.19 130 PHE A O 1
ATOM 954 N N . TRP A 1 131 ? -20.941 -15.662 10.347 1.00 96.06 131 TRP A N 1
ATOM 955 C CA . TRP A 1 131 ? -21.030 -14.257 10.765 1.00 96.06 131 TRP A CA 1
ATOM 956 C C . TRP A 1 131 ? -22.435 -13.693 10.523 1.00 96.06 131 TRP A C 1
ATOM 958 O O . TRP A 1 131 ? -23.006 -13.826 9.439 1.00 96.06 131 TRP A O 1
ATOM 968 N N . GLY A 1 132 ? -23.006 -13.066 11.553 1.00 94.94 132 GLY A N 1
ATOM 969 C CA . GLY A 1 132 ? -24.382 -12.558 11.539 1.00 94.94 132 GLY A CA 1
ATOM 970 C C . GLY A 1 132 ? -25.458 -13.574 11.944 1.00 94.94 132 GLY A C 1
ATOM 971 O O . GLY A 1 132 ? -26.642 -13.233 11.938 1.00 94.94 132 GLY A O 1
ATOM 972 N N . SER A 1 133 ? -25.091 -14.803 12.323 1.00 96.94 133 SER A N 1
ATOM 973 C CA . SER A 1 133 ? -26.029 -15.763 12.916 1.00 96.94 133 SER A CA 1
ATOM 974 C C . SER A 1 133 ? -26.519 -15.310 14.302 1.00 96.94 133 SER A C 1
ATOM 976 O O . SER A 1 133 ? -25.957 -14.413 14.935 1.00 96.94 133 SER A O 1
ATOM 978 N N . SER A 1 134 ? -27.557 -15.961 14.838 1.00 97.00 134 SER A N 1
ATOM 979 C CA . SER A 1 134 ? -27.977 -15.719 16.226 1.00 97.00 134 SER A CA 1
ATOM 980 C C . SER A 1 134 ? -26.882 -16.076 17.237 1.00 97.00 134 SER A C 1
ATOM 982 O O . SER A 1 134 ? -26.755 -15.402 18.253 1.00 97.00 134 SER A O 1
ATOM 984 N N . VAL A 1 135 ? -26.069 -17.102 16.954 1.00 97.75 135 VAL A N 1
ATOM 985 C CA . VAL A 1 135 ? -24.938 -17.507 17.807 1.00 97.75 135 VAL A CA 1
ATOM 986 C C . VAL A 1 135 ? -23.853 -16.430 17.793 1.00 97.75 135 VAL A C 1
ATOM 988 O O . VAL A 1 135 ? -23.360 -16.047 18.853 1.00 97.75 135 VAL A O 1
ATOM 991 N N . TYR A 1 136 ? -23.559 -15.871 16.616 1.00 97.88 136 TYR A N 1
ATOM 992 C CA . TYR A 1 136 ? -22.658 -14.731 16.467 1.00 97.88 136 TYR A CA 1
ATOM 993 C C . TYR A 1 136 ? -23.135 -13.519 17.279 1.00 97.88 136 TYR A C 1
ATOM 995 O O . TYR A 1 136 ? -22.371 -12.944 18.051 1.00 97.88 136 TYR A O 1
ATOM 1003 N N . TYR A 1 137 ? -24.417 -13.153 17.191 1.00 98.12 137 TYR A N 1
ATOM 1004 C CA . TYR A 1 137 ? -24.946 -12.015 17.951 1.00 98.12 137 TYR A CA 1
ATOM 1005 C C . TYR A 1 137 ? -24.998 -12.242 19.470 1.00 98.12 137 TYR A C 1
ATOM 1007 O O . TYR A 1 137 ? -24.829 -11.280 20.222 1.00 98.12 137 TYR A O 1
ATOM 1015 N N . GLU A 1 138 ? -25.173 -13.476 19.950 1.00 98.25 138 GLU A N 1
ATOM 1016 C CA . GLU A 1 138 ? -25.021 -13.777 21.382 1.00 98.25 138 GLU A CA 1
ATOM 1017 C C . GLU A 1 138 ? -23.557 -13.643 21.840 1.00 98.25 138 GLU A C 1
ATOM 1019 O O . GLU A 1 138 ? -23.303 -13.142 22.939 1.00 98.25 138 GLU A O 1
ATOM 1024 N N . ALA A 1 139 ? -22.583 -13.994 20.993 1.00 98.19 139 ALA A N 1
ATOM 1025 C CA . ALA A 1 139 ? -21.173 -13.716 21.270 1.00 98.19 139 ALA A CA 1
ATOM 1026 C C . ALA A 1 139 ? -20.879 -12.205 21.284 1.00 98.19 139 ALA A C 1
ATOM 1028 O O . ALA A 1 139 ? -20.231 -11.721 22.212 1.00 98.19 139 ALA A O 1
ATOM 1029 N N . VAL A 1 140 ? -21.437 -11.432 20.342 1.00 98.50 140 VAL A N 1
ATOM 1030 C CA . VAL A 1 140 ? -21.338 -9.956 20.332 1.00 98.50 140 VAL A CA 1
ATOM 1031 C C . VAL A 1 140 ? -21.925 -9.353 21.609 1.00 98.50 140 VAL A C 1
ATOM 1033 O O . VAL A 1 140 ? -21.324 -8.460 22.203 1.00 98.50 140 VAL A O 1
ATOM 1036 N N . LYS A 1 141 ? -23.069 -9.858 22.082 1.00 98.69 141 LYS A N 1
ATOM 1037 C CA . LYS A 1 141 ? -23.684 -9.429 23.349 1.00 98.69 141 LYS A CA 1
ATOM 1038 C C . LYS A 1 141 ? -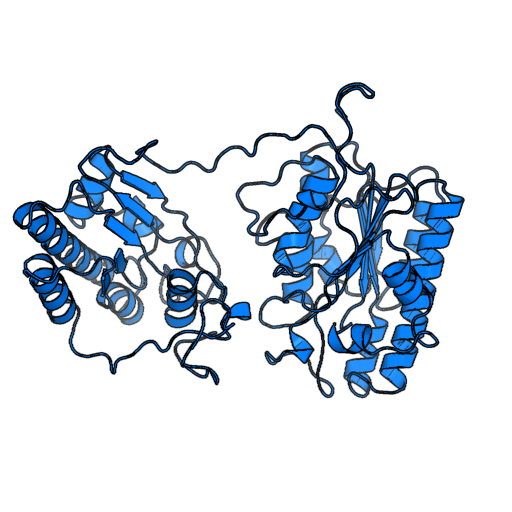22.787 -9.702 24.553 1.00 98.69 141 LYS A C 1
ATOM 1040 O O . LYS A 1 141 ? -22.694 -8.884 25.467 1.00 98.69 141 LYS A O 1
ATOM 1045 N N . LYS A 1 142 ? -22.112 -10.851 24.560 1.00 98.31 142 LYS A N 1
ATOM 1046 C CA . LYS A 1 142 ? -21.150 -11.210 25.604 1.00 98.31 142 LYS A CA 1
ATOM 1047 C C . LYS A 1 142 ? -19.919 -10.295 25.566 1.00 98.31 142 LYS A C 1
ATOM 1049 O O . LYS A 1 142 ? -19.527 -9.784 26.614 1.00 98.31 142 LYS A O 1
ATOM 1054 N N . ALA A 1 143 ? -19.384 -10.015 24.376 1.00 98.50 143 ALA A N 1
ATOM 1055 C CA . ALA A 1 143 ? -18.296 -9.059 24.171 1.00 98.50 143 ALA A CA 1
ATOM 1056 C C . ALA A 1 143 ? -18.672 -7.636 24.627 1.00 98.50 143 ALA A C 1
ATOM 1058 O O . ALA A 1 143 ? -17.900 -6.997 25.342 1.00 98.50 143 ALA A O 1
ATOM 1059 N N . ASP A 1 144 ? -19.884 -7.164 24.312 1.00 98.81 144 ASP A N 1
ATOM 1060 C CA . ASP A 1 144 ? -20.417 -5.887 24.812 1.00 98.81 144 ASP A CA 1
ATOM 1061 C C . ASP A 1 144 ? -20.448 -5.839 26.348 1.00 98.81 144 ASP A C 1
ATOM 1063 O O . ASP A 1 144 ? -20.033 -4.851 26.956 1.00 98.81 144 ASP A O 1
ATOM 1067 N N . GLY A 1 145 ? -20.843 -6.944 26.989 1.00 98.75 145 GLY A N 1
ATOM 1068 C CA . GLY A 1 145 ? -20.790 -7.096 28.442 1.00 98.75 145 GLY A CA 1
ATOM 1069 C C . GLY A 1 145 ? -19.377 -6.945 29.016 1.00 98.75 145 GLY A C 1
ATOM 1070 O O . GLY A 1 145 ? -19.206 -6.294 30.048 1.00 98.75 145 GLY A O 1
ATOM 1071 N N . TYR A 1 146 ? -18.353 -7.485 28.350 1.00 98.69 146 TYR A N 1
ATOM 1072 C CA . TYR A 1 146 ? -16.952 -7.298 28.749 1.00 98.69 146 TYR A CA 1
ATOM 1073 C C . TYR A 1 146 ? -16.491 -5.843 28.594 1.00 98.69 146 TYR A C 1
ATOM 1075 O O . TYR A 1 146 ? -15.867 -5.300 29.510 1.00 98.69 146 TYR A O 1
ATOM 1083 N N . VAL A 1 147 ? -16.888 -5.156 27.516 1.00 98.56 147 VAL A N 1
ATOM 1084 C CA . VAL A 1 147 ? -16.675 -3.701 27.370 1.00 98.56 147 VAL A CA 1
ATOM 1085 C C . VAL A 1 147 ? -17.334 -2.938 28.530 1.00 98.56 147 VAL A C 1
ATOM 1087 O O . VAL A 1 147 ? -16.732 -2.030 29.116 1.00 98.56 147 VAL A O 1
ATOM 1090 N N . GLY A 1 148 ? -18.550 -3.327 28.919 1.00 98.44 148 GLY A N 1
ATOM 1091 C CA . GLY A 1 148 ? -19.266 -2.775 30.072 1.00 98.44 148 GLY A CA 1
ATOM 1092 C C . GLY A 1 148 ? -18.506 -2.944 31.388 1.00 98.44 148 GLY A C 1
ATOM 1093 O O . GLY A 1 148 ? -18.398 -2.000 32.173 1.00 98.44 148 GLY A O 1
ATOM 1094 N N . GLN A 1 149 ? -17.915 -4.116 31.618 1.00 98.56 149 GLN A N 1
ATOM 1095 C CA . GLN A 1 149 ? -17.122 -4.380 32.821 1.00 98.56 149 GLN A CA 1
ATOM 1096 C C . GLN A 1 149 ? -15.875 -3.493 32.905 1.00 98.56 149 GLN A C 1
ATOM 1098 O O . GLN A 1 149 ? -15.613 -2.906 33.959 1.00 98.56 149 GLN A O 1
ATOM 1103 N N . ILE A 1 150 ? -15.132 -3.341 31.804 1.00 98.19 150 ILE A N 1
ATOM 1104 C CA . ILE A 1 150 ? -13.925 -2.504 31.781 1.00 98.19 150 ILE A CA 1
ATOM 1105 C C . ILE A 1 150 ? -14.273 -1.021 31.943 1.00 98.19 150 ILE A C 1
ATOM 1107 O O . ILE A 1 150 ? -13.652 -0.327 32.748 1.00 98.19 150 ILE A O 1
ATOM 1111 N N . THR A 1 151 ? -15.303 -0.526 31.253 1.00 97.50 151 THR A N 1
ATOM 1112 C CA . THR A 1 151 ? -15.743 0.876 31.394 1.00 97.50 151 THR A CA 1
ATOM 1113 C C . THR A 1 151 ? -16.228 1.191 32.812 1.00 97.50 151 THR A C 1
ATOM 1115 O O . THR A 1 151 ? -15.891 2.243 33.363 1.00 97.50 151 THR A O 1
ATOM 1118 N N . ALA A 1 152 ? -16.946 0.267 33.459 1.00 98.06 152 ALA A N 1
ATOM 1119 C CA . ALA A 1 152 ? -17.333 0.399 34.862 1.00 98.06 152 ALA A CA 1
ATOM 1120 C C . ALA A 1 152 ? -16.117 0.417 35.805 1.00 98.06 152 ALA A C 1
ATOM 1122 O O . ALA A 1 152 ? -16.075 1.226 36.736 1.00 98.06 152 ALA A O 1
ATOM 1123 N N . ALA A 1 153 ? -15.108 -0.423 35.553 1.00 97.31 153 ALA A N 1
ATOM 1124 C CA . ALA A 1 153 ? -13.870 -0.444 36.330 1.00 97.31 153 ALA A CA 1
ATOM 1125 C C . ALA A 1 153 ? -13.076 0.863 36.198 1.00 97.31 153 ALA A C 1
ATOM 1127 O O . ALA A 1 153 ? -12.643 1.412 37.210 1.00 97.31 153 ALA A O 1
ATOM 1128 N N . MET A 1 154 ? -12.957 1.412 34.984 1.00 96.00 154 MET A N 1
ATOM 1129 C CA . MET A 1 154 ? -12.312 2.710 34.741 1.00 96.00 154 MET A CA 1
ATOM 1130 C C . MET A 1 154 ? -13.002 3.847 35.504 1.00 96.00 154 MET A C 1
ATOM 1132 O O . MET A 1 154 ? -12.331 4.678 36.123 1.00 96.00 154 MET A O 1
ATOM 1136 N N . ASN A 1 155 ? -14.340 3.854 35.509 1.00 95.44 155 ASN A N 1
ATOM 1137 C CA . ASN A 1 155 ? -15.131 4.831 36.259 1.00 95.44 155 ASN A CA 1
ATOM 1138 C C . ASN A 1 155 ? -14.917 4.678 37.770 1.00 95.44 155 ASN A C 1
ATOM 1140 O O . ASN A 1 155 ? -14.679 5.667 38.458 1.00 95.44 155 ASN A O 1
ATOM 1144 N N . LYS A 1 156 ? -14.943 3.442 38.285 1.00 97.06 156 LYS A N 1
ATOM 1145 C CA . LYS A 1 156 ? -14.689 3.147 39.704 1.00 97.06 156 LYS A CA 1
ATOM 1146 C C . LYS A 1 156 ? -13.275 3.543 40.138 1.00 97.06 156 LYS A C 1
ATOM 1148 O O . LYS A 1 156 ? -13.097 4.019 41.254 1.00 97.06 156 LYS A O 1
ATOM 1153 N N . ALA A 1 157 ? -12.288 3.369 39.263 1.00 95.31 157 ALA A N 1
ATOM 1154 C CA . ALA A 1 157 ? -10.906 3.782 39.491 1.00 95.31 157 ALA A CA 1
ATOM 1155 C C . ALA A 1 157 ? -10.673 5.293 39.290 1.00 95.31 157 ALA A C 1
ATOM 1157 O O . ALA A 1 157 ? -9.558 5.757 39.522 1.00 95.31 157 ALA A O 1
ATOM 1158 N N . ALA A 1 158 ? -11.693 6.048 38.859 1.00 94.88 158 ALA A N 1
ATOM 1159 C CA . ALA A 1 158 ? -11.619 7.474 38.541 1.00 94.88 158 ALA A CA 1
ATOM 1160 C C . ALA A 1 158 ? -10.529 7.830 37.507 1.00 94.88 158 ALA A C 1
ATOM 1162 O O . ALA A 1 158 ? -9.910 8.891 37.584 1.00 94.88 158 ALA A O 1
ATOM 1163 N N . ILE A 1 159 ? -10.296 6.952 36.522 1.00 93.75 159 ILE A N 1
ATOM 1164 C CA . ILE A 1 159 ? -9.279 7.163 35.474 1.00 93.75 159 ILE A CA 1
ATOM 1165 C C . ILE A 1 159 ? -9.865 7.493 34.099 1.00 93.75 159 ILE A C 1
ATOM 1167 O O . ILE A 1 159 ? -9.109 7.860 33.198 1.00 93.75 159 ILE A O 1
ATOM 1171 N N . SER A 1 160 ? -11.184 7.382 33.912 1.00 93.56 160 SER A N 1
ATOM 1172 C CA . SER A 1 160 ? -11.838 7.536 32.602 1.00 93.56 160 SER A CA 1
ATOM 1173 C C . SER A 1 160 ? -11.492 8.857 31.904 1.00 93.56 160 SER A C 1
ATOM 1175 O O . SER A 1 160 ? -11.207 8.872 30.708 1.00 93.56 160 SER A O 1
ATOM 1177 N N . ASP A 1 161 ? -11.410 9.955 32.657 1.00 93.38 161 ASP A N 1
ATOM 1178 C CA . ASP A 1 161 ? -11.120 11.290 32.118 1.00 93.38 161 ASP A CA 1
ATOM 1179 C C . ASP A 1 161 ? -9.687 11.423 31.576 1.00 93.38 161 ASP A C 1
ATOM 1181 O O . ASP A 1 161 ? -9.415 12.195 30.648 1.00 93.38 161 ASP A O 1
ATOM 1185 N N . ASN A 1 162 ? -8.762 10.619 32.100 1.00 92.19 162 ASN A N 1
ATOM 1186 C CA . ASN A 1 162 ? -7.356 10.584 31.699 1.00 92.19 162 ASN A CA 1
ATOM 1187 C C . ASN A 1 162 ? -6.986 9.343 30.884 1.00 92.19 162 ASN A C 1
ATOM 1189 O O . ASN A 1 162 ? -5.813 9.147 30.587 1.00 92.19 162 ASN A O 1
ATOM 1193 N N . THR A 1 163 ? -7.974 8.549 30.474 1.00 94.62 163 THR A N 1
ATOM 1194 C CA . THR A 1 163 ? -7.760 7.331 29.692 1.00 94.62 163 THR A CA 1
ATOM 1195 C C . THR A 1 163 ? -8.407 7.469 28.319 1.00 94.62 163 THR A C 1
ATOM 1197 O O . THR A 1 163 ? -9.546 7.922 28.197 1.00 94.62 163 THR A O 1
ATOM 1200 N N . LEU A 1 164 ? -7.686 7.067 27.273 1.00 96.81 164 LEU A N 1
ATOM 1201 C CA . LEU A 1 164 ? -8.264 6.844 25.952 1.00 96.81 164 LEU A CA 1
ATOM 1202 C C . LEU A 1 164 ? -8.735 5.390 25.874 1.00 96.81 164 LEU A C 1
ATOM 1204 O O . LEU A 1 164 ? -7.923 4.465 25.894 1.00 96.81 164 LEU A O 1
ATOM 1208 N N . LEU A 1 165 ? -10.047 5.186 25.783 1.00 97.38 165 LEU A N 1
ATOM 1209 C CA . LEU A 1 165 ? -10.604 3.876 25.477 1.00 97.38 165 LEU A CA 1
ATOM 1210 C C . LEU A 1 165 ? -10.624 3.698 23.960 1.00 97.38 165 LEU A C 1
ATOM 1212 O O . LEU A 1 165 ? -11.261 4.474 23.250 1.00 97.38 165 LEU A O 1
ATOM 1216 N N . VAL A 1 166 ? -9.943 2.657 23.491 1.00 97.81 166 VAL A N 1
ATOM 1217 C CA . VAL A 1 166 ? -9.975 2.219 22.093 1.00 97.81 166 VAL A CA 1
ATOM 1218 C C . VAL A 1 166 ? -10.700 0.884 22.028 1.00 97.81 166 VAL A C 1
ATOM 1220 O O . VAL A 1 166 ? -10.302 -0.029 22.753 1.00 97.81 166 VAL A O 1
ATOM 1223 N N . ILE A 1 167 ? -11.731 0.777 21.191 1.00 98.19 167 ILE A N 1
ATOM 1224 C CA . ILE A 1 167 ? -12.409 -0.487 20.859 1.00 98.19 167 ILE A CA 1
ATOM 1225 C C . ILE A 1 167 ? -12.217 -0.722 19.368 1.00 98.19 167 ILE A C 1
ATOM 1227 O O . ILE A 1 167 ? -12.502 0.184 18.588 1.00 98.19 167 ILE A O 1
ATOM 1231 N N . THR A 1 168 ? -11.729 -1.896 18.980 1.00 97.12 168 THR A N 1
ATOM 1232 C CA . THR A 1 168 ? -11.504 -2.244 17.572 1.00 97.12 168 THR A CA 1
ATOM 1233 C C . THR A 1 168 ? -11.749 -3.724 17.307 1.00 97.12 168 THR A C 1
ATOM 1235 O O . THR A 1 168 ? -11.858 -4.512 18.246 1.00 97.12 168 THR A O 1
ATOM 1238 N N . ALA A 1 169 ? -11.756 -4.090 16.031 1.00 96.62 169 ALA A N 1
ATOM 1239 C CA . ALA A 1 169 ? -11.513 -5.453 15.574 1.00 96.62 169 ALA A CA 1
ATOM 1240 C C . ALA A 1 169 ? -10.335 -5.491 14.594 1.00 96.62 169 ALA A C 1
ATOM 1242 O O . ALA A 1 169 ? -9.911 -4.453 14.073 1.00 96.62 169 ALA A O 1
ATOM 1243 N N . ASP A 1 170 ? -9.828 -6.689 14.372 1.00 93.88 170 ASP A N 1
ATOM 1244 C CA . ASP A 1 170 ? -8.765 -7.064 13.448 1.00 93.88 170 ASP A CA 1
ATOM 1245 C C . ASP A 1 170 ? -9.300 -7.437 12.062 1.00 93.88 170 ASP A C 1
ATOM 1247 O O . ASP A 1 170 ? -8.752 -6.977 11.063 1.00 93.88 170 ASP A O 1
ATOM 1251 N N . HIS A 1 171 ? -10.415 -8.164 11.996 1.00 94.25 171 HIS A N 1
ATOM 1252 C CA . HIS A 1 171 ? -11.169 -8.417 10.770 1.00 94.25 171 HIS A CA 1
ATOM 1253 C C . HIS A 1 171 ? -12.678 -8.532 11.033 1.00 94.25 171 HIS A C 1
ATOM 1255 O O . HIS A 1 171 ? -13.158 -8.513 12.167 1.00 94.25 171 HIS A O 1
ATOM 1261 N N . GLY A 1 172 ? -13.452 -8.578 9.951 1.00 92.81 172 GLY A N 1
ATOM 1262 C CA . GLY A 1 172 ? -14.855 -8.973 9.962 1.00 92.81 172 GLY A CA 1
ATOM 1263 C C . GLY A 1 172 ? -15.042 -10.373 9.388 1.00 92.81 172 GLY A C 1
ATOM 1264 O O . GLY A 1 172 ? -14.113 -11.168 9.338 1.00 92.81 172 GLY A O 1
ATOM 1265 N N . GLY A 1 173 ? -16.238 -10.676 8.903 1.00 92.94 173 GLY A N 1
ATOM 1266 C CA . GLY A 1 173 ? -16.519 -11.958 8.269 1.00 92.94 173 GLY A CA 1
ATOM 1267 C C . GLY A 1 173 ? -17.874 -11.956 7.582 1.00 92.94 173 GLY A C 1
ATOM 1268 O O . GLY A 1 173 ? -18.761 -11.165 7.920 1.00 92.94 173 GLY A O 1
ATOM 1269 N N . TYR A 1 174 ? -18.042 -12.834 6.603 1.00 90.94 174 TYR A N 1
ATOM 1270 C CA . TYR A 1 174 ? -19.284 -12.991 5.862 1.00 90.94 174 TYR A CA 1
ATOM 1271 C C . TYR A 1 174 ? -19.584 -14.467 5.646 1.00 90.94 174 TYR A C 1
ATOM 1273 O O . TYR A 1 174 ? -18.794 -15.201 5.058 1.00 90.94 174 TYR A O 1
ATOM 1281 N N . ARG A 1 175 ? -20.772 -14.894 6.084 1.00 89.00 175 ARG A N 1
ATOM 1282 C CA . ARG A 1 175 ? -21.184 -16.302 6.035 1.00 89.00 175 ARG A CA 1
ATOM 1283 C C . ARG A 1 175 ? -20.168 -17.193 6.747 1.00 89.00 175 ARG A C 1
ATOM 1285 O O . ARG A 1 175 ? -20.031 -17.064 7.948 1.00 89.00 175 ARG A O 1
ATOM 1292 N N . ASP A 1 176 ? -19.506 -18.089 6.045 1.00 87.31 176 ASP A N 1
ATOM 1293 C CA . ASP A 1 176 ? -18.583 -19.098 6.552 1.00 87.31 176 ASP A CA 1
ATOM 1294 C C . ASP A 1 176 ? -17.114 -18.747 6.279 1.00 87.31 176 ASP A C 1
ATOM 1296 O O . ASP A 1 176 ? -16.233 -19.578 6.485 1.00 87.31 176 ASP A O 1
ATOM 1300 N N . THR A 1 177 ? -16.831 -17.522 5.825 1.00 88.81 177 THR A N 1
ATOM 1301 C CA . THR A 1 177 ? -15.471 -17.089 5.506 1.00 88.81 177 THR A CA 1
ATOM 1302 C C . THR A 1 177 ? -15.186 -15.672 5.981 1.00 88.81 177 THR A C 1
ATOM 1304 O O . THR A 1 177 ? -16.051 -14.796 6.024 1.00 88.81 177 THR A O 1
ATOM 1307 N N . HIS A 1 178 ? -13.922 -15.434 6.288 1.00 88.06 178 HIS A N 1
ATOM 1308 C CA . HIS A 1 178 ? -13.361 -14.105 6.448 1.00 88.06 178 HIS A CA 1
ATOM 1309 C C . HIS A 1 178 ? -12.131 -13.914 5.553 1.00 88.06 178 HIS A C 1
ATOM 1311 O O . HIS A 1 178 ? -11.453 -12.916 5.702 1.00 88.06 178 HIS A O 1
ATOM 1317 N N . GLU A 1 179 ? -11.841 -14.812 4.601 1.00 79.75 179 GLU A N 1
ATOM 1318 C CA . GLU A 1 179 ? -10.622 -14.775 3.764 1.00 79.75 179 GLU A CA 1
ATOM 1319 C C . GLU A 1 179 ? -10.826 -14.134 2.380 1.00 79.75 179 GLU A C 1
ATOM 1321 O O . GLU A 1 179 ? -9.874 -13.929 1.627 1.00 79.75 179 GLU A O 1
ATOM 1326 N N . ILE A 1 180 ? -12.065 -13.799 2.024 1.00 77.25 180 ILE A N 1
ATOM 1327 C CA . ILE A 1 180 ? -12.361 -12.991 0.836 1.00 77.25 180 ILE A CA 1
ATOM 1328 C C . ILE A 1 180 ? -12.144 -11.515 1.150 1.00 77.25 180 ILE A C 1
ATOM 1330 O O . ILE A 1 180 ? -12.334 -11.097 2.284 1.00 77.25 180 ILE A O 1
ATOM 1334 N N . TRP A 1 181 ? -11.782 -10.704 0.158 1.00 76.31 181 TRP A N 1
ATOM 1335 C CA . TRP A 1 181 ? -11.648 -9.261 0.347 1.00 76.31 181 TRP A CA 1
ATOM 1336 C C . TRP A 1 181 ? -12.919 -8.525 -0.079 1.00 76.31 181 TRP A C 1
ATOM 1338 O O . TRP A 1 181 ? -13.079 -8.155 -1.244 1.00 76.31 181 TRP A O 1
ATOM 1348 N N . ASP A 1 182 ? -13.825 -8.299 0.869 1.00 78.00 182 ASP A N 1
ATOM 1349 C CA . ASP A 1 182 ? -15.026 -7.492 0.672 1.00 78.00 182 ASP A CA 1
ATOM 1350 C C . ASP A 1 182 ? -15.273 -6.549 1.861 1.00 78.00 182 ASP A C 1
ATOM 1352 O O . ASP A 1 182 ? -14.498 -6.481 2.815 1.00 78.00 182 ASP A O 1
ATOM 1356 N N . SER A 1 183 ? -16.343 -5.755 1.802 1.00 80.44 183 SER A N 1
ATOM 1357 C CA . SER A 1 183 ? -16.652 -4.812 2.877 1.00 80.44 183 SER A CA 1
ATOM 1358 C C . SER A 1 183 ? -17.030 -5.480 4.199 1.00 80.44 183 SER A C 1
ATOM 1360 O O . SER A 1 183 ? -16.897 -4.834 5.232 1.00 80.44 183 SER A O 1
ATOM 1362 N N . ALA A 1 184 ? -17.539 -6.710 4.189 1.00 85.62 184 ALA A N 1
ATOM 1363 C CA . ALA A 1 184 ? -17.967 -7.416 5.392 1.00 85.62 184 ALA A CA 1
ATOM 1364 C C . ALA A 1 184 ? -16.786 -8.085 6.110 1.00 85.62 184 ALA A C 1
ATOM 1366 O O . ALA A 1 184 ? -16.769 -8.116 7.341 1.00 85.62 184 ALA A O 1
ATOM 1367 N N . THR A 1 185 ? -15.786 -8.562 5.366 1.00 87.69 185 THR A N 1
ATOM 1368 C CA . THR A 1 185 ? -14.556 -9.161 5.907 1.00 87.69 185 THR A CA 1
ATOM 1369 C C . THR A 1 185 ? -13.473 -8.130 6.222 1.00 87.69 185 THR A C 1
ATOM 1371 O O . THR A 1 185 ? -12.771 -8.268 7.222 1.00 87.69 185 THR A O 1
ATOM 1374 N N . ALA A 1 186 ? -13.337 -7.071 5.415 1.00 86.12 186 ALA A N 1
ATOM 1375 C CA . ALA A 1 186 ? -12.233 -6.120 5.544 1.00 86.12 186 ALA A CA 1
ATOM 1376 C C . ALA A 1 186 ? -12.557 -4.905 6.419 1.00 86.12 186 ALA A C 1
ATOM 1378 O O . ALA A 1 186 ? -11.632 -4.281 6.937 1.00 86.12 186 ALA A O 1
ATOM 1379 N N . ASN A 1 187 ? -13.830 -4.523 6.578 1.00 90.75 187 ASN A N 1
ATOM 1380 C CA . ASN A 1 187 ? -14.176 -3.371 7.409 1.00 90.75 187 ASN A CA 1
ATOM 1381 C C . ASN A 1 187 ? -14.403 -3.782 8.863 1.00 90.75 187 ASN A C 1
ATOM 1383 O O . ASN A 1 187 ? -15.279 -4.591 9.168 1.00 90.75 187 ASN A O 1
ATOM 1387 N N . THR A 1 188 ? -13.691 -3.130 9.769 1.00 93.50 188 THR A N 1
ATOM 1388 C CA . THR A 1 188 ? -13.788 -3.289 11.215 1.00 93.50 188 THR A CA 1
ATOM 1389 C C . THR A 1 188 ? -14.328 -2.011 11.864 1.00 93.50 188 THR A C 1
ATOM 1391 O O . THR A 1 188 ? -14.214 -0.905 11.312 1.00 93.50 188 THR A O 1
ATOM 1394 N N . PRO A 1 189 ? -14.980 -2.120 13.033 1.00 95.25 189 PRO A N 1
ATOM 1395 C CA . PRO A 1 189 ? -15.298 -0.966 13.840 1.00 95.25 189 PRO A CA 1
ATOM 1396 C C . PRO A 1 189 ? -14.026 -0.452 14.511 1.00 95.25 189 PRO A C 1
ATOM 1398 O O . PRO A 1 189 ? -13.192 -1.234 14.956 1.00 95.25 189 PRO A O 1
ATOM 1401 N N . VAL A 1 190 ? -13.921 0.863 14.663 1.00 95.69 190 VAL A N 1
ATOM 1402 C CA . VAL A 1 190 ? -12.962 1.485 15.580 1.00 95.69 190 VAL A CA 1
ATOM 1403 C C . VAL A 1 190 ? -13.639 2.627 16.321 1.00 95.69 190 VAL A C 1
ATOM 1405 O O . VAL A 1 190 ? -14.345 3.433 15.714 1.00 95.69 190 VAL A O 1
ATOM 1408 N N . LEU A 1 191 ? -13.454 2.694 17.636 1.00 97.19 191 LEU A N 1
ATOM 1409 C CA . LEU A 1 191 ? -13.949 3.765 18.498 1.00 97.19 191 LEU A CA 1
ATOM 1410 C C . LEU A 1 191 ? -12.781 4.323 19.312 1.00 97.19 191 LEU A C 1
ATOM 1412 O O . LEU A 1 191 ? -12.095 3.569 19.997 1.00 97.19 191 LEU A 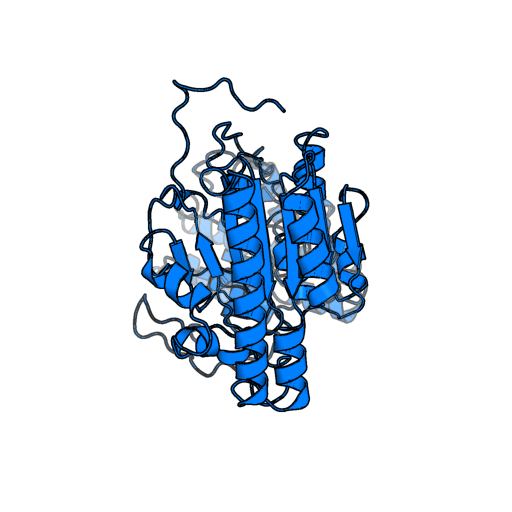O 1
ATOM 1416 N N . PHE A 1 192 ? -12.619 5.643 19.304 1.00 96.75 192 PHE A N 1
ATOM 1417 C CA . PHE A 1 192 ? -11.729 6.401 20.180 1.00 96.75 192 PHE A CA 1
ATOM 1418 C C . PHE A 1 192 ? -12.575 7.228 21.144 1.00 96.75 192 PHE A C 1
ATOM 1420 O O . PHE A 1 192 ? -13.179 8.223 20.745 1.00 96.75 192 PHE A O 1
ATOM 1427 N N . CYS A 1 193 ? -12.632 6.821 22.408 1.00 96.38 193 CYS A N 1
ATOM 1428 C CA . CYS A 1 193 ? -13.522 7.391 23.415 1.00 96.38 193 CYS A CA 1
ATOM 1429 C C . CYS A 1 193 ? -12.745 7.999 24.585 1.00 96.38 193 CYS A C 1
ATOM 1431 O O . CYS A 1 193 ? -11.819 7.385 25.119 1.00 96.38 193 CYS A O 1
ATOM 1433 N N . ASN A 1 194 ? -13.174 9.170 25.055 1.00 94.94 194 ASN A N 1
ATOM 1434 C CA . ASN A 1 194 ? -12.672 9.752 26.301 1.00 94.94 194 ASN A CA 1
ATOM 1435 C C . ASN A 1 194 ? -13.775 10.533 27.033 1.00 94.94 194 ASN A C 1
ATOM 1437 O O . ASN A 1 194 ? -14.440 11.386 26.448 1.00 94.94 194 ASN A O 1
ATOM 1441 N N . THR A 1 195 ? -13.955 10.278 28.334 1.00 86.62 195 THR A N 1
ATOM 1442 C CA . THR A 1 195 ? -15.088 10.831 29.097 1.00 86.62 195 THR A CA 1
ATOM 1443 C C . THR A 1 195 ? -14.980 12.324 29.406 1.00 86.62 195 THR A C 1
ATOM 1445 O O . THR A 1 195 ? -16.023 12.949 29.628 1.00 86.62 195 THR A O 1
ATOM 1448 N N . ALA A 1 196 ? -13.771 12.891 29.341 1.00 85.94 196 ALA A N 1
ATOM 1449 C CA . ALA A 1 196 ? -13.474 14.299 29.607 1.00 85.94 196 ALA A CA 1
ATOM 1450 C C . ALA A 1 196 ? -13.621 15.210 28.377 1.00 85.94 196 ALA A C 1
ATOM 1452 O O . ALA A 1 196 ? -13.230 16.373 28.427 1.00 85.94 196 ALA A O 1
ATOM 1453 N N . GLY A 1 197 ? -14.140 14.696 27.255 1.00 81.00 197 GLY A N 1
ATOM 1454 C CA . GLY A 1 197 ? -14.319 15.499 26.043 1.00 81.00 197 GLY A CA 1
ATOM 1455 C C . GLY A 1 197 ? -13.003 15.870 25.353 1.00 81.00 197 GLY A C 1
ATOM 1456 O O . GLY A 1 197 ? -12.951 16.853 24.623 1.00 81.00 197 GLY A O 1
ATOM 1457 N N . LYS A 1 198 ? -11.932 15.086 25.556 1.00 89.56 198 LYS A N 1
ATOM 1458 C CA . LYS A 1 198 ? -10.636 15.297 24.881 1.00 89.56 198 LYS A CA 1
ATOM 1459 C C . LYS A 1 198 ? -10.648 14.911 23.393 1.00 89.56 198 LYS A C 1
ATOM 1461 O O . LYS A 1 198 ? -9.674 15.163 22.689 1.00 89.56 198 LYS A O 1
ATOM 1466 N N . ILE A 1 199 ? -11.733 14.308 22.901 1.00 92.00 199 ILE A N 1
ATOM 1467 C CA . ILE A 1 199 ? -11.936 14.031 21.475 1.00 92.00 199 ILE A CA 1
ATOM 1468 C C . ILE A 1 199 ? -12.386 15.323 20.787 1.00 92.00 199 ILE A C 1
ATOM 1470 O O . ILE A 1 199 ? -13.492 15.797 21.023 1.00 92.00 199 ILE A O 1
ATOM 1474 N N . LYS A 1 200 ? -11.530 15.888 19.926 1.00 88.88 200 LYS A N 1
ATOM 1475 C CA . LYS A 1 200 ? -11.776 17.178 19.252 1.00 88.88 200 LYS A CA 1
ATOM 1476 C C . LYS A 1 200 ? -13.017 17.168 18.349 1.00 88.88 200 LYS A C 1
ATOM 1478 O O . LYS A 1 200 ? -13.705 18.179 18.253 1.00 88.88 200 LYS A O 1
ATOM 1483 N N . SER A 1 201 ? -13.281 16.040 17.694 1.00 88.75 201 SER A N 1
ATOM 1484 C CA . SER A 1 201 ? -14.388 15.874 16.746 1.00 88.75 201 SER A CA 1
ATOM 1485 C C . SER A 1 201 ? -15.110 14.548 17.008 1.00 88.75 201 SER A C 1
ATOM 1487 O O . SER A 1 201 ? -14.849 13.570 16.310 1.00 88.75 201 SER A O 1
ATOM 1489 N N . PRO A 1 202 ? -15.954 14.469 18.055 1.00 92.81 202 PRO A N 1
ATOM 1490 C CA . PRO A 1 202 ? -16.755 13.279 18.323 1.00 92.81 202 PRO A CA 1
ATOM 1491 C C . PRO A 1 202 ? -17.801 13.055 17.226 1.00 92.81 202 PRO A C 1
ATOM 1493 O O . PRO A 1 202 ? -18.299 14.011 16.632 1.00 92.81 202 PRO A O 1
ATOM 1496 N N . GLY A 1 203 ? -18.175 11.799 17.005 1.00 93.00 203 GLY A N 1
ATOM 1497 C CA . GLY A 1 203 ? -19.110 11.377 15.965 1.00 93.00 203 GLY A CA 1
ATOM 1498 C C . GLY A 1 203 ? -18.489 10.388 14.981 1.00 93.00 203 GLY A C 1
ATOM 1499 O O . GLY A 1 203 ? -17.394 9.863 15.199 1.00 93.00 203 GLY A O 1
ATOM 1500 N N . LEU A 1 204 ? -19.219 10.120 13.898 1.00 91.19 204 LEU A N 1
ATOM 1501 C CA . LEU A 1 204 ? -18.711 9.311 12.799 1.00 91.19 204 LEU A CA 1
ATOM 1502 C C . LEU A 1 204 ? -17.518 10.037 12.162 1.00 91.19 204 LEU A C 1
ATOM 1504 O O . LEU A 1 204 ? -17.623 11.193 11.757 1.00 91.19 204 LEU A O 1
ATOM 1508 N N . MET A 1 205 ? -16.383 9.352 12.088 1.00 86.00 205 MET A N 1
ATOM 1509 C CA . MET A 1 205 ? -15.192 9.793 11.380 1.00 86.00 205 MET A CA 1
ATOM 1510 C C . MET A 1 205 ? -15.477 9.694 9.885 1.00 86.00 205 MET A C 1
ATOM 1512 O O . MET A 1 205 ? -15.248 8.661 9.256 1.00 86.00 205 MET A O 1
ATOM 1516 N N . GLU A 1 206 ? -16.031 10.766 9.331 1.00 65.25 206 GLU A N 1
ATOM 1517 C CA . GLU A 1 206 ? -16.097 10.943 7.890 1.00 65.25 206 GLU A CA 1
ATOM 1518 C C . GLU A 1 206 ? -14.683 11.181 7.364 1.00 65.25 206 GLU A C 1
ATOM 1520 O O . GLU A 1 206 ? -13.888 11.918 7.954 1.00 65.25 206 GLU A O 1
ATOM 1525 N N . LEU A 1 207 ? -14.352 10.503 6.268 1.00 57.62 207 LEU A N 1
ATOM 1526 C CA . LEU A 1 207 ? -13.057 10.658 5.629 1.00 57.62 207 LEU A CA 1
ATOM 1527 C C . LEU A 1 207 ? -12.899 12.131 5.218 1.00 57.62 207 LEU A C 1
ATOM 1529 O O . LEU A 1 207 ? -13.775 12.645 4.517 1.00 57.62 207 LEU A O 1
ATOM 1533 N N . PRO A 1 208 ? -11.828 12.831 5.639 1.00 49.25 208 PRO A N 1
ATOM 1534 C CA . PRO A 1 208 ? -11.630 14.206 5.220 1.00 49.25 208 PRO A CA 1
ATOM 1535 C C . PRO A 1 208 ? -11.556 14.249 3.694 1.00 49.25 208 PRO A C 1
ATOM 1537 O O . PRO A 1 208 ? -10.823 13.475 3.075 1.00 49.25 208 PRO A O 1
ATOM 1540 N N . VAL A 1 209 ? -12.311 15.167 3.086 1.00 44.78 209 VAL A N 1
ATOM 1541 C CA . VAL A 1 209 ? -12.060 15.584 1.706 1.00 44.78 209 VAL A CA 1
ATOM 1542 C C . VAL A 1 209 ? -10.619 16.080 1.688 1.00 44.78 209 VAL A C 1
ATOM 1544 O O . VAL A 1 209 ? -10.289 17.039 2.389 1.00 44.78 209 VAL A O 1
ATOM 1547 N N . VAL A 1 210 ? -9.740 15.369 0.982 1.00 49.16 210 VAL A N 1
ATOM 1548 C CA . VAL A 1 210 ? -8.324 15.726 0.916 1.00 49.16 210 VAL A CA 1
ATOM 1549 C C . VAL A 1 210 ? -8.238 17.149 0.374 1.00 49.16 210 VAL A C 1
ATOM 1551 O O . VAL A 1 210 ? -8.762 17.445 -0.700 1.00 49.16 210 VAL A O 1
ATOM 1554 N N . ASN A 1 211 ? -7.635 18.044 1.163 1.00 41.75 211 ASN A N 1
ATOM 1555 C CA . ASN A 1 211 ? -7.402 19.423 0.754 1.00 41.75 211 ASN A CA 1
ATOM 1556 C C . ASN A 1 211 ? -6.629 19.416 -0.567 1.00 41.75 211 ASN A C 1
ATOM 1558 O O . ASN A 1 211 ? -5.550 18.831 -0.658 1.00 41.75 211 ASN A O 1
ATOM 1562 N N . VAL A 1 212 ? -7.201 20.072 -1.574 1.00 48.81 212 VAL A N 1
ATOM 1563 C CA . VAL A 1 212 ? -6.578 20.277 -2.879 1.00 48.81 212 VAL A CA 1
ATOM 1564 C C . VAL A 1 212 ? -5.303 21.087 -2.663 1.00 48.81 212 VAL A C 1
ATOM 1566 O O . VAL A 1 212 ? -5.375 22.220 -2.187 1.00 48.81 212 VAL A O 1
ATOM 1569 N N . ASP A 1 213 ? -4.145 20.525 -3.005 1.00 52.53 213 ASP A N 1
ATOM 1570 C CA . ASP A 1 213 ? -2.959 21.337 -3.265 1.00 52.53 213 ASP A CA 1
ATOM 1571 C C . ASP A 1 213 ? -2.963 21.694 -4.756 1.00 52.53 213 ASP A C 1
ATOM 1573 O O . ASP A 1 213 ? -2.665 20.832 -5.584 1.00 52.53 213 ASP A O 1
ATOM 1577 N N . PRO A 1 214 ? -3.323 22.933 -5.134 1.00 56.19 214 PRO A N 1
ATOM 1578 C CA . PRO A 1 214 ? -3.422 23.327 -6.536 1.00 56.19 214 PRO A CA 1
ATOM 1579 C C . PRO A 1 214 ? -2.054 23.447 -7.233 1.00 56.19 214 PRO A C 1
ATOM 1581 O O . PRO A 1 214 ? -2.005 23.797 -8.414 1.00 56.19 214 PRO A O 1
ATOM 1584 N N . ASN A 1 215 ? -0.939 23.202 -6.531 1.00 64.62 215 ASN A N 1
ATOM 1585 C CA . ASN A 1 215 ? 0.411 23.413 -7.049 1.00 64.62 215 ASN A CA 1
ATOM 1586 C C . ASN A 1 215 ? 1.077 22.094 -7.461 1.00 64.62 215 ASN A C 1
ATOM 1588 O O . ASN A 1 215 ? 1.812 21.474 -6.689 1.00 64.62 215 ASN A O 1
ATOM 1592 N N . ALA A 1 216 ? 0.869 21.696 -8.716 1.00 74.31 216 ALA A N 1
ATOM 1593 C CA . ALA A 1 216 ? 1.585 20.578 -9.321 1.00 74.31 216 ALA A CA 1
ATOM 1594 C C . ALA A 1 216 ? 3.101 20.853 -9.393 1.00 74.31 216 ALA A C 1
ATOM 1596 O O . ALA A 1 216 ? 3.539 21.910 -9.853 1.00 74.31 216 ALA A O 1
ATOM 1597 N N . ALA A 1 217 ? 3.927 19.885 -8.995 1.00 81.50 217 ALA A N 1
ATOM 1598 C CA . ALA A 1 217 ? 5.380 19.970 -9.180 1.00 81.50 217 ALA A CA 1
ATOM 1599 C C . ALA A 1 217 ? 5.781 19.688 -10.645 1.00 81.50 217 ALA A C 1
ATOM 1601 O O . ALA A 1 217 ? 6.753 20.259 -11.170 1.00 81.50 217 ALA A O 1
ATOM 1602 N N . PHE A 1 218 ? 4.996 18.844 -11.321 1.00 88.31 218 PHE A N 1
ATOM 1603 C CA . PHE A 1 218 ? 5.250 18.348 -12.671 1.00 88.31 218 PHE A CA 1
ATOM 1604 C C . PHE A 1 218 ? 4.015 18.472 -13.563 1.00 88.31 218 PHE A C 1
ATOM 1606 O O . PHE A 1 218 ? 2.883 18.406 -13.099 1.00 88.31 218 PHE A O 1
ATOM 1613 N N . GLU A 1 219 ? 4.242 18.629 -14.867 1.00 90.12 219 GLU A N 1
ATOM 1614 C CA . GLU A 1 219 ? 3.165 18.620 -15.867 1.00 90.12 219 GLU A CA 1
ATOM 1615 C C . GLU A 1 219 ? 2.825 17.196 -16.322 1.00 90.12 219 GLU A C 1
ATOM 1617 O O . GLU A 1 219 ? 1.740 16.956 -16.851 1.00 90.12 219 GLU A O 1
ATOM 1622 N N . ARG A 1 220 ? 3.789 16.270 -16.198 1.00 93.62 220 ARG A N 1
ATOM 1623 C CA . ARG A 1 220 ? 3.701 14.898 -16.710 1.00 93.62 220 ARG A CA 1
ATOM 1624 C C . ARG A 1 220 ? 4.449 13.921 -15.822 1.00 93.62 220 ARG A C 1
ATOM 1626 O O . ARG A 1 220 ? 5.445 14.284 -15.196 1.00 93.62 220 ARG A O 1
ATOM 1633 N N . VAL A 1 221 ? 4.015 12.669 -15.864 1.00 96.44 221 VAL A N 1
ATOM 1634 C CA . VAL A 1 221 ? 4.690 11.522 -15.263 1.00 96.44 221 VAL A CA 1
ATOM 1635 C C . VAL A 1 221 ? 4.854 10.439 -16.324 1.00 96.44 221 VAL A C 1
ATOM 1637 O O . VAL A 1 221 ? 3.896 10.067 -17.007 1.00 96.44 221 VAL A O 1
ATOM 1640 N N . ILE A 1 222 ? 6.079 9.935 -16.453 1.00 97.88 222 ILE A N 1
ATOM 1641 C CA . ILE A 1 222 ? 6.389 8.730 -17.224 1.00 97.88 222 ILE A CA 1
ATOM 1642 C C . ILE A 1 222 ? 6.925 7.701 -16.240 1.00 97.88 222 ILE A C 1
ATOM 1644 O O . ILE A 1 222 ? 7.976 7.908 -15.634 1.00 97.88 222 ILE A O 1
ATOM 1648 N N . MET A 1 223 ? 6.187 6.609 -16.085 1.00 97.56 223 MET A N 1
ATOM 1649 C CA . MET A 1 223 ? 6.525 5.499 -15.211 1.00 97.56 223 MET A CA 1
ATOM 1650 C C . MET A 1 223 ? 6.976 4.302 -16.044 1.00 97.56 223 MET A C 1
ATOM 1652 O O . MET A 1 223 ? 6.222 3.809 -16.881 1.00 97.56 223 MET A O 1
ATOM 1656 N N . ILE A 1 224 ? 8.207 3.854 -15.813 1.00 98.06 224 ILE A N 1
ATOM 1657 C CA . ILE A 1 224 ? 8.805 2.672 -16.430 1.00 98.06 224 ILE A CA 1
ATOM 1658 C C . ILE A 1 224 ? 8.880 1.579 -15.363 1.00 98.06 224 ILE A C 1
ATOM 1660 O O . ILE A 1 224 ? 9.667 1.684 -14.421 1.00 98.06 224 ILE A O 1
ATOM 1664 N N . GLY A 1 225 ? 8.043 0.557 -15.507 1.00 96.62 225 GLY A N 1
ATOM 1665 C CA . GLY A 1 225 ? 8.084 -0.667 -14.719 1.00 96.62 225 GLY A CA 1
ATOM 1666 C C . GLY A 1 225 ? 8.954 -1.718 -15.403 1.00 96.62 225 GLY A C 1
ATOM 1667 O O . GLY A 1 225 ? 8.709 -2.043 -16.563 1.00 96.62 225 GLY A O 1
ATOM 1668 N N . ILE A 1 226 ? 9.975 -2.215 -14.710 1.00 97.50 226 ILE A N 1
ATOM 1669 C CA . ILE A 1 226 ? 10.851 -3.303 -15.155 1.00 97.50 226 ILE A CA 1
ATOM 1670 C C . ILE A 1 226 ? 10.515 -4.522 -14.294 1.00 97.50 226 ILE A C 1
ATOM 1672 O O . ILE A 1 226 ? 10.937 -4.574 -13.141 1.00 97.50 226 ILE A O 1
ATOM 1676 N N . ASP A 1 227 ? 9.735 -5.450 -14.844 1.00 95.44 227 ASP A N 1
ATOM 1677 C CA . ASP A 1 227 ? 9.237 -6.637 -14.142 1.00 95.44 227 ASP A CA 1
ATOM 1678 C C . ASP A 1 227 ? 10.407 -7.479 -13.599 1.00 95.44 227 ASP A C 1
ATOM 1680 O O . ASP A 1 227 ? 11.444 -7.631 -14.262 1.00 95.44 227 ASP A O 1
ATOM 1684 N N . GLY A 1 228 ? 10.290 -7.939 -12.353 1.00 94.81 228 GLY A N 1
ATOM 1685 C CA . GLY A 1 228 ? 11.288 -8.781 -11.686 1.00 94.81 228 GLY A CA 1
ATOM 1686 C C . GLY A 1 228 ? 12.635 -8.119 -11.356 1.00 94.81 228 GLY A C 1
ATOM 1687 O O . GLY A 1 228 ? 13.567 -8.811 -10.925 1.00 94.81 228 GLY A O 1
ATOM 1688 N N . LEU A 1 229 ? 12.804 -6.802 -11.532 1.00 96.31 229 LEU A N 1
ATOM 1689 C CA . LEU A 1 229 ? 14.053 -6.117 -11.178 1.00 96.31 229 LEU A CA 1
ATOM 1690 C C . LEU A 1 229 ? 14.191 -5.963 -9.651 1.00 96.31 229 LEU A C 1
ATOM 1692 O O . LEU A 1 229 ? 13.759 -4.978 -9.060 1.00 96.31 229 LEU A O 1
ATOM 1696 N N . GLY A 1 230 ? 14.886 -6.903 -9.008 1.00 93.62 230 GLY A N 1
ATOM 1697 C CA . GLY A 1 230 ? 15.141 -6.847 -7.564 1.00 93.62 230 GLY A CA 1
ATOM 1698 C C . GLY A 1 230 ? 16.126 -5.743 -7.157 1.00 93.62 230 GLY A C 1
ATOM 1699 O O . GLY A 1 230 ? 17.157 -5.511 -7.801 1.00 93.62 230 GLY A O 1
ATOM 1700 N N . GLY A 1 231 ? 15.837 -5.074 -6.041 1.00 92.75 231 GLY A N 1
ATOM 1701 C CA . GLY A 1 231 ? 16.586 -3.919 -5.550 1.00 92.75 231 GLY A CA 1
ATOM 1702 C C . GLY A 1 231 ? 18.037 -4.233 -5.182 1.00 92.75 231 GLY A C 1
ATOM 1703 O O . GLY A 1 231 ? 18.927 -3.433 -5.472 1.00 92.75 231 GLY A O 1
ATOM 1704 N N . GLU A 1 232 ? 18.312 -5.421 -4.634 1.00 92.62 232 GLU A N 1
ATOM 1705 C CA . GLU A 1 232 ? 19.684 -5.879 -4.364 1.00 92.62 232 GLU A CA 1
ATOM 1706 C C . GLU A 1 232 ? 20.498 -6.042 -5.657 1.00 92.62 232 GLU A C 1
ATOM 1708 O O . GLU A 1 232 ? 21.665 -5.642 -5.715 1.00 92.62 232 GLU A O 1
ATOM 1713 N N . TYR A 1 233 ? 19.874 -6.557 -6.720 1.00 94.62 233 TYR A N 1
ATOM 1714 C CA . TYR A 1 233 ? 20.537 -6.731 -8.009 1.00 94.62 233 TYR A CA 1
ATOM 1715 C C . TYR A 1 233 ? 20.868 -5.392 -8.654 1.00 94.62 233 TYR A C 1
ATOM 1717 O O . TYR A 1 233 ? 21.980 -5.243 -9.154 1.00 94.62 233 TYR A O 1
ATOM 1725 N N . LEU A 1 234 ? 19.954 -4.413 -8.607 1.00 95.06 234 LEU A N 1
ATOM 1726 C CA . LEU A 1 234 ? 20.237 -3.069 -9.115 1.00 95.06 234 LEU A CA 1
ATOM 1727 C C . LEU A 1 234 ? 21.289 -2.347 -8.262 1.00 95.06 234 LEU A C 1
ATOM 1729 O O . LEU A 1 234 ? 22.156 -1.670 -8.806 1.00 95.06 234 LEU A O 1
ATOM 1733 N N . LYS A 1 235 ? 21.253 -2.505 -6.935 1.00 93.19 235 LYS A N 1
ATOM 1734 C CA . LYS A 1 235 ? 22.236 -1.896 -6.027 1.00 93.19 235 LYS A CA 1
ATOM 1735 C C . LYS A 1 235 ? 23.665 -2.354 -6.333 1.00 93.19 235 LYS A C 1
ATOM 1737 O O . LYS A 1 235 ? 24.587 -1.543 -6.276 1.00 93.19 235 LYS A O 1
ATOM 1742 N N . ASN A 1 236 ? 23.833 -3.636 -6.654 1.00 90.94 236 ASN A N 1
ATOM 1743 C CA . ASN A 1 236 ? 25.136 -4.275 -6.857 1.00 90.94 236 ASN A CA 1
ATOM 1744 C C . ASN A 1 236 ? 25.538 -4.410 -8.337 1.00 90.94 236 ASN A C 1
ATOM 1746 O O . ASN A 1 236 ? 26.572 -5.006 -8.642 1.00 90.94 236 ASN A O 1
ATOM 1750 N N . VAL A 1 237 ? 24.730 -3.891 -9.266 1.00 92.00 237 VAL A N 1
ATOM 1751 C CA . VAL A 1 237 ? 25.005 -3.984 -10.703 1.00 92.00 237 VAL A CA 1
ATOM 1752 C C . VAL A 1 237 ? 26.229 -3.144 -11.091 1.00 92.00 237 VAL A C 1
ATOM 1754 O O . VAL A 1 237 ? 26.463 -2.069 -10.538 1.00 92.00 237 VAL A O 1
ATOM 1757 N N . SER A 1 238 ? 27.004 -3.609 -12.074 1.00 91.81 238 SER A N 1
ATOM 1758 C CA . SER A 1 238 ? 28.125 -2.831 -12.611 1.00 91.81 238 SER A CA 1
ATOM 1759 C C . SER A 1 238 ? 27.654 -1.670 -13.496 1.00 91.81 238 SER A C 1
ATOM 1761 O O . SER A 1 238 ? 26.651 -1.790 -14.205 1.00 91.81 238 SER A O 1
ATOM 1763 N N . ASP A 1 239 ? 28.437 -0.589 -13.549 1.00 89.56 239 ASP A N 1
ATOM 1764 C CA . ASP A 1 239 ? 28.176 0.548 -14.446 1.00 89.56 239 ASP A CA 1
ATOM 1765 C C . ASP A 1 239 ? 28.135 0.137 -15.922 1.00 89.56 239 ASP A C 1
ATOM 1767 O O . ASP A 1 239 ? 27.406 0.726 -16.712 1.00 89.56 239 ASP A O 1
ATOM 1771 N N . ALA A 1 240 ? 28.885 -0.899 -16.308 1.00 91.38 240 ALA A N 1
ATOM 1772 C CA . ALA A 1 240 ? 28.874 -1.418 -17.673 1.00 91.38 240 ALA A CA 1
ATOM 1773 C C . ALA A 1 240 ? 27.548 -2.112 -18.029 1.00 91.38 240 ALA A C 1
ATOM 1775 O O . ALA A 1 240 ? 27.145 -2.116 -19.191 1.00 91.38 240 ALA A O 1
ATOM 1776 N N . THR A 1 241 ? 26.876 -2.700 -17.038 1.00 94.25 241 THR A N 1
ATOM 1777 C CA . THR A 1 241 ? 25.624 -3.439 -17.224 1.00 94.25 241 THR A CA 1
ATOM 1778 C C . THR A 1 241 ? 24.417 -2.503 -17.283 1.00 94.25 241 THR A C 1
ATOM 1780 O O . THR A 1 241 ? 23.526 -2.761 -18.087 1.00 94.25 241 THR A O 1
ATOM 1783 N N . ALA A 1 242 ? 24.374 -1.441 -16.469 1.00 95.44 242 ALA A N 1
ATOM 1784 C CA . ALA A 1 242 ? 23.247 -0.497 -16.410 1.00 95.44 242 ALA A CA 1
ATOM 1785 C C . ALA A 1 242 ? 23.704 0.981 -16.403 1.00 95.44 242 ALA A C 1
ATOM 1787 O O . ALA A 1 242 ? 23.421 1.717 -15.451 1.00 95.44 242 ALA A O 1
ATOM 1788 N N . PRO A 1 243 ? 24.447 1.438 -17.432 1.00 96.94 243 PRO A N 1
ATOM 1789 C CA . PRO A 1 243 ? 25.081 2.758 -17.431 1.00 96.94 243 PRO A CA 1
ATOM 1790 C C . PRO A 1 243 ? 24.081 3.916 -17.353 1.00 96.94 243 PRO A C 1
ATOM 1792 O O . PRO A 1 243 ? 24.397 4.962 -16.785 1.00 96.94 243 PRO A O 1
ATOM 1795 N N . THR A 1 244 ? 22.880 3.761 -17.911 1.00 97.56 244 THR A N 1
ATOM 1796 C CA . THR A 1 244 ? 21.869 4.825 -17.925 1.00 97.56 244 THR A CA 1
ATOM 1797 C C . THR A 1 244 ? 21.234 4.986 -16.549 1.00 97.56 244 THR A C 1
ATOM 1799 O O . THR A 1 244 ? 21.184 6.098 -16.023 1.00 97.56 244 THR A O 1
ATOM 1802 N N . ILE A 1 245 ? 20.792 3.887 -15.935 1.00 96.50 245 ILE A N 1
ATOM 1803 C CA . ILE A 1 245 ? 20.197 3.893 -14.594 1.00 96.50 245 ILE A CA 1
ATOM 1804 C C . ILE A 1 245 ? 21.242 4.317 -13.554 1.00 96.50 245 ILE A C 1
ATOM 1806 O O . ILE A 1 245 ? 20.940 5.144 -12.695 1.00 96.50 245 ILE A O 1
ATOM 1810 N N . LYS A 1 246 ? 22.493 3.848 -13.662 1.00 95.38 246 LYS A N 1
ATOM 1811 C CA . LYS A 1 246 ? 23.599 4.300 -12.798 1.00 95.38 246 LYS A CA 1
ATOM 1812 C C . LYS A 1 246 ? 23.884 5.791 -12.962 1.00 95.38 246 LYS A C 1
ATOM 1814 O O . LYS A 1 246 ? 23.936 6.511 -11.970 1.00 95.38 246 LYS A O 1
ATOM 1819 N N . GLY A 1 247 ? 23.918 6.287 -14.199 1.00 95.44 247 GLY A N 1
ATOM 1820 C CA . GLY A 1 247 ? 24.035 7.720 -14.469 1.00 95.44 247 GLY A CA 1
ATOM 1821 C C . GLY A 1 247 ? 22.911 8.555 -13.841 1.00 95.44 247 GLY A C 1
ATOM 1822 O O . GLY A 1 247 ? 23.166 9.663 -13.375 1.00 95.44 247 GLY A O 1
ATOM 1823 N N . LEU A 1 248 ? 21.678 8.034 -13.778 1.00 95.44 248 LEU A N 1
ATOM 1824 C CA . LEU A 1 248 ? 20.570 8.683 -13.066 1.00 95.44 248 LEU A CA 1
ATOM 1825 C C . LEU A 1 248 ? 20.797 8.697 -11.548 1.00 95.44 248 LEU A C 1
ATOM 1827 O O . LEU A 1 248 ? 20.647 9.756 -10.934 1.00 95.44 248 LEU A O 1
ATOM 1831 N N . LEU A 1 249 ? 21.201 7.571 -10.954 1.00 93.50 249 LEU A N 1
ATOM 1832 C CA . LEU A 1 249 ? 21.509 7.466 -9.519 1.00 93.50 249 LEU A CA 1
ATOM 1833 C C . LEU A 1 249 ? 22.605 8.457 -9.091 1.00 93.50 249 LEU A C 1
ATOM 1835 O O . LEU A 1 249 ? 22.469 9.112 -8.056 1.00 93.50 249 LEU A O 1
ATOM 1839 N N . ASP A 1 250 ? 23.632 8.630 -9.924 1.00 92.50 250 ASP A N 1
ATOM 1840 C CA . ASP A 1 250 ? 24.796 9.477 -9.633 1.00 92.50 250 ASP A CA 1
ATOM 1841 C C . ASP A 1 250 ? 24.593 10.952 -10.028 1.00 92.50 250 ASP A C 1
ATOM 1843 O O . ASP A 1 250 ? 25.401 11.819 -9.695 1.00 92.50 250 ASP A O 1
ATOM 1847 N N . SER A 1 251 ? 23.496 11.275 -10.724 1.00 92.69 251 SER A N 1
ATOM 1848 C CA . SER A 1 251 ? 23.259 12.609 -11.297 1.00 92.69 251 SER A CA 1
ATOM 1849 C C . SER A 1 251 ? 23.041 13.726 -10.273 1.00 92.69 251 SER A C 1
ATOM 1851 O O . SER A 1 251 ? 23.075 14.903 -10.639 1.00 92.69 251 SER A O 1
ATOM 1853 N N . GLY A 1 252 ? 22.717 13.378 -9.023 1.00 89.56 252 GLY A N 1
ATOM 1854 C CA . GLY A 1 252 ? 22.217 14.332 -8.030 1.00 89.56 252 GLY A CA 1
ATOM 1855 C C . GLY A 1 252 ? 20.855 14.936 -8.396 1.00 89.56 252 GLY A C 1
ATOM 1856 O O . GLY A 1 252 ? 20.513 16.004 -7.904 1.00 89.56 252 GLY A O 1
ATOM 1857 N N . LYS A 1 253 ? 20.085 14.292 -9.287 1.00 92.44 253 LYS A N 1
ATOM 1858 C CA . LYS A 1 253 ? 18.759 14.748 -9.756 1.00 92.44 253 LYS A CA 1
ATOM 1859 C C . LYS A 1 253 ? 17.632 13.754 -9.479 1.00 92.44 253 LYS A C 1
ATOM 1861 O O . LYS A 1 253 ? 16.514 13.938 -9.964 1.00 92.44 253 LYS A O 1
ATOM 1866 N N . CYS A 1 254 ? 17.936 12.704 -8.724 1.00 94.50 254 CYS A N 1
ATOM 1867 C CA . CYS A 1 254 ? 17.008 11.640 -8.387 1.00 94.50 254 CYS A CA 1
ATOM 1868 C C . CYS A 1 254 ? 16.965 11.415 -6.875 1.00 94.50 254 CYS A C 1
ATOM 1870 O O . CYS A 1 254 ? 17.991 11.520 -6.202 1.00 94.50 254 CYS A O 1
ATOM 1872 N N . ALA A 1 255 ? 15.789 11.070 -6.363 1.00 93.38 255 ALA A N 1
ATOM 1873 C CA . ALA A 1 255 ? 15.611 10.424 -5.065 1.00 93.38 255 ALA A CA 1
ATOM 1874 C C . ALA A 1 255 ? 15.327 8.941 -5.319 1.00 93.38 255 ALA A C 1
ATOM 1876 O O . ALA A 1 255 ? 14.548 8.633 -6.223 1.00 93.38 255 ALA A O 1
ATOM 1877 N N . TYR A 1 256 ? 15.955 8.026 -4.583 1.00 94.31 256 TYR A N 1
ATOM 1878 C CA . TYR A 1 256 ? 15.828 6.597 -4.875 1.00 94.31 256 TYR A CA 1
ATOM 1879 C C . TYR A 1 256 ? 15.855 5.699 -3.641 1.00 94.31 256 TYR A C 1
ATOM 1881 O O . TYR A 1 256 ? 16.428 6.051 -2.616 1.00 94.31 256 TYR A O 1
ATOM 1889 N N . SER A 1 257 ? 15.274 4.509 -3.757 1.00 93.25 257 SER A N 1
ATOM 1890 C CA . SER A 1 257 ? 15.402 3.417 -2.786 1.00 93.25 257 SER A CA 1
ATOM 1891 C C . SER A 1 257 ? 15.665 2.105 -3.522 1.00 93.25 257 SER A C 1
ATOM 1893 O O . SER A 1 257 ? 15.230 1.942 -4.658 1.00 93.25 257 SER A O 1
ATOM 1895 N N . PHE A 1 258 ? 16.378 1.180 -2.879 1.00 93.81 258 PHE A N 1
ATOM 1896 C CA . PHE A 1 258 ? 16.556 -0.208 -3.338 1.00 93.81 258 PHE A CA 1
ATOM 1897 C C . PHE A 1 258 ? 15.737 -1.201 -2.503 1.00 93.81 258 PHE A C 1
ATOM 1899 O O . PHE A 1 258 ? 15.925 -2.408 -2.623 1.00 93.81 258 PHE A O 1
ATOM 1906 N N . SER A 1 259 ? 14.896 -0.687 -1.608 1.00 89.06 259 SER A N 1
ATOM 1907 C CA . SER A 1 259 ? 14.182 -1.466 -0.599 1.00 89.06 259 SER A CA 1
ATOM 1908 C C . SER A 1 259 ? 12.719 -1.046 -0.513 1.00 89.06 259 SER A C 1
ATOM 1910 O O . SER A 1 259 ? 12.159 -0.973 0.581 1.00 89.06 259 SER A O 1
ATOM 1912 N N . VAL A 1 260 ? 12.108 -0.713 -1.654 1.00 84.56 260 VAL A N 1
ATOM 1913 C CA . VAL A 1 260 ? 10.649 -0.605 -1.708 1.00 84.56 260 VAL A CA 1
ATOM 1914 C C . VAL A 1 260 ? 10.073 -1.989 -1.462 1.00 84.56 260 VAL A C 1
ATOM 1916 O O . VAL A 1 260 ? 10.516 -2.944 -2.088 1.00 84.56 260 VAL A O 1
ATOM 1919 N N . ARG A 1 261 ? 9.110 -2.104 -0.550 1.00 82.44 261 ARG A N 1
ATOM 1920 C CA . ARG A 1 261 ? 8.491 -3.392 -0.226 1.00 82.44 261 ARG A CA 1
ATOM 1921 C C . ARG A 1 261 ? 7.274 -3.648 -1.116 1.00 82.44 261 ARG A C 1
ATOM 1923 O O . ARG A 1 261 ? 6.306 -2.887 -1.072 1.00 82.44 261 ARG A O 1
ATOM 1930 N N . ALA A 1 262 ? 7.354 -4.719 -1.898 1.00 82.62 262 ALA A N 1
ATOM 1931 C CA . ALA A 1 262 ? 6.257 -5.315 -2.655 1.00 82.62 262 ALA A CA 1
ATOM 1932 C C . ALA A 1 262 ? 5.155 -5.872 -1.722 1.00 82.62 262 ALA A C 1
ATOM 1934 O O . ALA A 1 262 ? 5.430 -6.251 -0.577 1.00 82.62 262 ALA A O 1
ATOM 1935 N N . GLN A 1 263 ? 3.906 -5.934 -2.188 1.00 79.62 263 GLN A N 1
ATOM 1936 C CA . GLN A 1 263 ? 2.832 -6.669 -1.519 1.00 79.62 263 GLN A CA 1
ATOM 1937 C C . GLN A 1 263 ? 3.019 -8.190 -1.609 1.00 79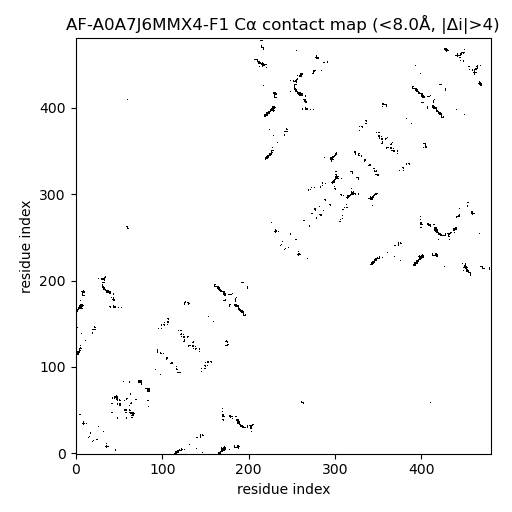.62 263 GLN A C 1
ATOM 1939 O O . GLN A 1 263 ? 3.631 -8.735 -2.529 1.00 79.62 263 GLN A O 1
ATOM 1944 N N . LEU A 1 264 ? 2.411 -8.884 -0.646 1.00 66.44 264 LEU A N 1
ATOM 1945 C CA . LEU A 1 264 ? 2.297 -10.338 -0.639 1.00 66.44 264 LEU A CA 1
ATOM 1946 C C . LEU A 1 264 ? 1.011 -10.817 -1.338 1.00 66.44 264 LEU A C 1
ATOM 1948 O O . LEU A 1 264 ? -0.053 -10.250 -1.085 1.00 66.44 264 LEU A O 1
ATOM 1952 N N . PRO A 1 265 ? 1.064 -11.902 -2.137 1.00 73.31 265 PRO A N 1
ATOM 1953 C CA . PRO A 1 265 ? 2.278 -12.571 -2.611 1.00 73.31 265 PRO A CA 1
ATOM 1954 C C . PRO A 1 265 ? 3.046 -11.681 -3.602 1.00 73.31 265 PRO A C 1
ATOM 1956 O O . PRO A 1 265 ? 2.434 -10.899 -4.329 1.00 73.31 265 PRO A O 1
ATOM 1959 N N . THR A 1 266 ? 4.372 -11.832 -3.660 1.00 78.69 266 THR A N 1
ATOM 1960 C CA . THR A 1 266 ? 5.292 -11.061 -4.521 1.00 78.69 266 THR A CA 1
ATOM 1961 C C . THR A 1 266 ? 5.205 -11.485 -5.986 1.00 78.69 266 THR A C 1
ATOM 1963 O O . THR A 1 266 ? 6.200 -11.829 -6.605 1.00 78.69 266 THR A O 1
ATOM 1966 N N . VAL A 1 267 ? 3.994 -11.520 -6.539 1.00 82.75 267 VAL A N 1
ATOM 1967 C CA . VAL A 1 267 ? 3.701 -11.874 -7.934 1.00 82.75 267 VAL A CA 1
ATOM 1968 C C . VAL A 1 267 ? 3.172 -10.657 -8.687 1.00 82.75 267 VAL A C 1
ATOM 1970 O O . VAL A 1 267 ? 2.609 -9.745 -8.071 1.00 82.75 267 VAL A O 1
ATOM 1973 N N . SER A 1 268 ? 3.323 -10.644 -10.011 1.00 83.81 268 SER A N 1
ATOM 1974 C CA . SER A 1 268 ? 3.133 -9.429 -10.809 1.00 83.81 268 SER A CA 1
ATOM 1975 C C . SER A 1 268 ? 1.716 -8.858 -10.717 1.00 83.81 268 SER A C 1
ATOM 1977 O O . SER A 1 268 ? 1.538 -7.660 -10.516 1.00 83.81 268 SER A O 1
ATOM 1979 N N . GLY A 1 269 ? 0.691 -9.720 -10.756 1.00 83.75 269 GLY A N 1
ATOM 1980 C CA . GLY A 1 269 ? -0.733 -9.360 -10.623 1.00 83.75 269 GLY A CA 1
ATOM 1981 C C . GLY A 1 269 ? -1.040 -8.378 -9.477 1.00 83.75 269 GLY A C 1
ATOM 1982 O O . GLY A 1 269 ? -1.389 -7.220 -9.725 1.00 83.75 269 GLY A O 1
ATOM 1983 N N . PRO A 1 270 ? -0.923 -8.833 -8.217 1.00 81.75 270 PRO A N 1
ATOM 1984 C CA . PRO A 1 270 ? -1.128 -8.016 -7.025 1.00 81.75 270 PRO A CA 1
ATOM 1985 C C . PRO A 1 270 ? -0.234 -6.777 -6.946 1.00 81.75 270 PRO A C 1
ATOM 1987 O O . PRO A 1 270 ? -0.712 -5.727 -6.527 1.00 81.75 270 PRO A O 1
ATOM 1990 N N . ASN A 1 271 ? 1.035 -6.870 -7.350 1.00 86.81 271 ASN A N 1
ATOM 1991 C CA . ASN A 1 271 ? 1.993 -5.776 -7.176 1.00 86.81 271 ASN A CA 1
ATOM 1992 C C . ASN A 1 271 ? 1.788 -4.652 -8.198 1.00 86.81 271 ASN A C 1
ATOM 1994 O O . ASN A 1 271 ? 1.678 -3.492 -7.804 1.00 86.81 271 ASN A O 1
ATOM 1998 N N . TRP A 1 272 ? 1.599 -4.954 -9.489 1.00 90.00 272 TRP A N 1
ATOM 1999 C CA . TRP A 1 272 ? 1.232 -3.909 -10.454 1.00 90.00 272 TRP A CA 1
ATOM 2000 C C . TRP A 1 272 ? -0.133 -3.292 -10.140 1.00 90.00 272 TRP A C 1
ATOM 2002 O O . TRP A 1 272 ? -0.312 -2.091 -10.346 1.00 90.00 272 TRP A O 1
ATOM 2012 N N . ALA A 1 273 ? -1.084 -4.073 -9.609 1.00 85.75 273 ALA A N 1
ATOM 2013 C CA . ALA A 1 273 ? -2.341 -3.520 -9.110 1.00 85.75 273 ALA A CA 1
ATOM 2014 C C . ALA A 1 273 ? -2.070 -2.516 -7.980 1.00 85.75 273 ALA A C 1
ATOM 2016 O O . ALA A 1 273 ? -2.430 -1.352 -8.115 1.00 85.75 273 ALA A O 1
ATOM 2017 N N . SER A 1 274 ? -1.349 -2.913 -6.930 1.00 83.44 274 SER A N 1
ATOM 2018 C CA . SER A 1 274 ? -0.975 -2.029 -5.816 1.00 83.44 274 SER A CA 1
ATOM 2019 C C . SER A 1 274 ? -0.253 -0.763 -6.272 1.00 83.44 274 SER A C 1
ATOM 2021 O O . SER A 1 274 ? -0.591 0.323 -5.809 1.00 83.44 274 SER A O 1
ATOM 2023 N N . ILE A 1 275 ? 0.662 -0.859 -7.235 1.00 86.94 275 ILE A N 1
ATOM 2024 C CA . ILE A 1 275 ? 1.370 0.296 -7.802 1.00 86.94 275 ILE A CA 1
ATOM 2025 C C . ILE A 1 275 ? 0.415 1.244 -8.542 1.00 86.94 275 ILE A C 1
ATOM 2027 O O . ILE A 1 275 ? 0.455 2.462 -8.342 1.00 86.94 275 ILE A O 1
ATOM 2031 N N . LEU A 1 276 ? -0.442 0.706 -9.415 1.00 87.44 276 LEU A N 1
ATOM 2032 C CA . LEU A 1 276 ? -1.296 1.506 -10.298 1.00 87.44 276 LEU A CA 1
ATOM 2033 C C . LEU A 1 276 ? -2.578 1.995 -9.616 1.00 87.44 276 LEU A C 1
ATOM 2035 O O . LEU A 1 276 ? -3.229 2.902 -10.139 1.00 87.44 276 LEU A O 1
ATOM 2039 N N . THR A 1 277 ? -2.955 1.422 -8.473 1.00 80.81 277 THR A N 1
ATOM 2040 C CA . THR A 1 277 ? -4.208 1.737 -7.769 1.00 80.81 277 THR A CA 1
ATOM 2041 C C . THR A 1 277 ? -4.004 2.146 -6.307 1.00 80.81 277 THR A C 1
ATOM 2043 O O . THR A 1 277 ? -4.933 2.641 -5.670 1.00 80.81 277 THR A O 1
ATOM 2046 N N . GLY A 1 278 ? -2.812 1.948 -5.737 1.00 71.38 278 GLY A N 1
ATOM 2047 C CA . GLY A 1 278 ? -2.488 2.149 -4.317 1.00 71.38 278 GLY A CA 1
ATOM 2048 C C . GLY A 1 278 ? -3.169 1.163 -3.350 1.00 71.38 278 GLY A C 1
ATOM 2049 O O . GLY A 1 278 ? -2.812 1.082 -2.186 1.00 71.38 278 GLY A O 1
ATOM 2050 N N . THR A 1 279 ? -4.259 0.515 -3.760 1.00 69.62 279 THR A N 1
ATOM 2051 C CA . THR A 1 279 ? -5.177 -0.395 -3.032 1.00 69.62 279 THR A CA 1
ATOM 2052 C C . THR A 1 279 ? -6.389 -0.586 -3.961 1.00 69.62 279 THR A C 1
ATOM 2054 O O . THR A 1 279 ? -6.427 -0.049 -5.059 1.00 69.62 279 THR A O 1
ATOM 2057 N N . LEU A 1 280 ? -7.450 -1.278 -3.568 1.00 59.38 280 LEU A N 1
ATOM 2058 C CA . LEU A 1 280 ? -8.768 -1.079 -4.193 1.00 59.38 280 LEU A CA 1
ATOM 2059 C C . LEU A 1 280 ? -9.378 0.242 -3.657 1.00 59.38 280 LEU A C 1
ATOM 2061 O O . LEU A 1 280 ? -9.334 0.397 -2.423 1.00 59.38 280 LEU A O 1
ATOM 2065 N N . PRO A 1 281 ? -9.949 1.194 -4.451 1.00 64.50 281 PRO A N 1
ATOM 2066 C CA . PRO A 1 281 ? -10.226 1.324 -5.904 1.00 64.50 281 PRO A CA 1
ATOM 2067 C C . PRO A 1 281 ? -9.501 2.560 -6.553 1.00 64.50 281 PRO A C 1
ATOM 2069 O O . PRO A 1 281 ? -8.530 3.049 -5.985 1.00 64.50 281 PRO A O 1
ATOM 2072 N N . PRO A 1 282 ? -10.086 3.230 -7.574 1.00 72.12 282 PRO A N 1
ATOM 2073 C CA . PRO A 1 282 ? -9.724 3.260 -9.012 1.00 72.12 282 PRO A CA 1
ATOM 2074 C C . PRO A 1 282 ? -8.243 3.513 -9.385 1.00 72.12 282 PRO A C 1
ATOM 2076 O O . PRO A 1 282 ? -7.433 3.950 -8.576 1.00 72.12 282 PRO A O 1
ATOM 2079 N N . THR A 1 283 ? -7.899 3.257 -10.653 1.00 86.62 283 THR A N 1
ATOM 2080 C CA . THR A 1 283 ? -6.518 3.312 -11.166 1.00 86.62 283 THR A CA 1
ATOM 2081 C C . THR A 1 283 ? -6.007 4.737 -11.355 1.00 86.62 283 THR A C 1
ATOM 2083 O O . THR A 1 283 ? -6.780 5.695 -11.428 1.00 86.62 283 THR A O 1
ATOM 2086 N N . ILE A 1 284 ? -4.688 4.875 -11.498 1.00 87.25 284 ILE A N 1
ATOM 2087 C CA . ILE A 1 284 ? -4.010 6.142 -11.780 1.00 87.25 284 ILE A CA 1
ATOM 2088 C C . ILE A 1 284 ? -4.619 6.895 -12.973 1.00 87.25 284 ILE A C 1
ATOM 2090 O O . ILE A 1 284 ? -4.755 8.119 -12.940 1.00 87.25 284 ILE A O 1
ATOM 2094 N N . PHE A 1 285 ? -5.030 6.171 -14.016 1.00 91.25 285 PHE A N 1
ATOM 2095 C CA . PHE A 1 285 ? -5.624 6.753 -15.217 1.00 91.25 285 PHE A CA 1
ATOM 2096 C C . PHE A 1 285 ? -7.025 7.291 -14.944 1.00 91.25 285 PHE A C 1
ATOM 2098 O O . PHE A 1 285 ? -7.324 8.433 -15.295 1.00 91.25 285 PHE A O 1
ATOM 2105 N N . HIS A 1 286 ? -7.850 6.499 -14.257 1.00 87.69 286 HIS A N 1
ATOM 2106 C CA . HIS A 1 286 ? -9.200 6.898 -13.881 1.00 87.69 286 HIS A CA 1
ATOM 2107 C C . HIS A 1 286 ? -9.193 8.115 -12.957 1.00 87.69 286 HIS A C 1
ATOM 2109 O O . HIS A 1 286 ? -9.952 9.052 -13.177 1.00 87.69 286 HIS A O 1
ATOM 2115 N N . LEU A 1 287 ? -8.307 8.149 -11.957 1.00 83.69 287 LEU A N 1
ATOM 2116 C CA . LEU A 1 287 ? -8.179 9.305 -11.065 1.00 83.69 287 LEU A CA 1
ATOM 2117 C C . LEU A 1 287 ? -7.760 10.565 -11.820 1.00 83.69 287 LEU A C 1
ATOM 2119 O O . LEU A 1 287 ? -8.333 11.630 -11.596 1.00 83.69 287 LEU A O 1
ATOM 2123 N N . GLY A 1 288 ? -6.829 10.434 -12.769 1.00 84.38 288 GLY A N 1
ATOM 2124 C CA . GLY A 1 288 ? -6.483 11.521 -13.677 1.00 84.38 288 GLY A CA 1
ATOM 2125 C C . GLY A 1 288 ? -7.695 12.031 -14.460 1.00 84.38 288 GLY A C 1
ATOM 2126 O O . GLY A 1 288 ? -7.988 13.226 -14.433 1.00 84.38 288 GLY A O 1
ATOM 2127 N N . LYS A 1 289 ? -8.444 11.139 -15.117 1.00 85.56 289 LYS A N 1
ATOM 2128 C CA . LYS A 1 289 ? -9.630 11.503 -15.912 1.00 85.56 289 LYS A CA 1
ATOM 2129 C C . LYS A 1 289 ? -10.769 12.078 -15.075 1.00 85.56 289 LYS A C 1
ATOM 2131 O O . LYS A 1 289 ? -11.428 13.016 -15.520 1.00 85.56 289 LYS A O 1
ATOM 2136 N N . ALA A 1 290 ? -10.978 11.553 -13.871 1.00 83.81 290 ALA A N 1
ATOM 2137 C CA . ALA A 1 290 ? -11.963 12.057 -12.924 1.00 83.81 290 ALA A CA 1
ATOM 2138 C C . ALA A 1 290 ? -11.613 13.472 -12.438 1.00 83.81 290 ALA A C 1
ATOM 2140 O O . ALA A 1 290 ? -12.514 14.277 -12.213 1.00 83.81 290 ALA A O 1
ATOM 2141 N N . PHE A 1 291 ? -10.319 13.789 -12.308 1.00 81.38 291 PHE A N 1
ATOM 2142 C CA . PHE A 1 291 ? -9.855 15.136 -11.981 1.00 81.38 291 PHE A CA 1
ATOM 2143 C C . PHE A 1 291 ? -9.988 16.101 -13.166 1.00 81.38 291 PHE A C 1
ATOM 2145 O O . PHE A 1 291 ? -10.518 17.199 -13.010 1.00 81.38 291 PHE A O 1
ATOM 2152 N N . SER A 1 292 ? -9.538 15.697 -14.357 1.00 82.56 292 SER A N 1
ATOM 2153 C CA . SER A 1 292 ? -9.773 16.445 -15.592 1.00 82.56 292 SER A CA 1
ATOM 2154 C C . SER A 1 292 ? -9.819 15.524 -16.808 1.00 82.56 292 SER A C 1
ATOM 2156 O O . SER A 1 292 ? -8.845 14.853 -17.161 1.00 82.56 292 SER A O 1
ATOM 2158 N N . ALA A 1 293 ? -10.942 15.573 -17.528 1.00 84.75 293 ALA A N 1
ATOM 2159 C CA . ALA A 1 293 ? -11.151 14.813 -18.758 1.00 84.75 293 ALA A CA 1
ATOM 2160 C C . ALA A 1 293 ? -10.150 15.178 -19.878 1.00 84.75 293 ALA A C 1
ATOM 2162 O O . ALA A 1 293 ? -9.950 14.395 -20.813 1.00 84.75 293 ALA A O 1
ATOM 2163 N N . ASN A 1 294 ? -9.500 16.346 -19.777 1.00 86.44 294 ASN A N 1
ATOM 2164 C CA . ASN A 1 294 ? -8.500 16.822 -20.733 1.00 86.44 294 ASN A CA 1
ATOM 2165 C C . ASN A 1 294 ? -7.133 16.142 -20.568 1.00 86.44 294 ASN A C 1
ATOM 2167 O O . ASN A 1 294 ? -6.329 16.167 -21.508 1.00 86.44 294 ASN A O 1
ATOM 2171 N N . LEU A 1 295 ? -6.862 15.499 -19.423 1.00 88.75 295 LEU A N 1
ATOM 2172 C CA . LEU A 1 295 ? -5.621 14.755 -19.234 1.00 88.75 295 LEU A CA 1
ATOM 2173 C C . LEU A 1 295 ? -5.534 13.614 -20.239 1.00 88.75 295 LEU A C 1
ATOM 2175 O O . LEU A 1 295 ? -6.434 12.792 -20.369 1.00 88.75 295 LEU A O 1
ATOM 2179 N N . LYS A 1 296 ? -4.415 13.582 -20.955 1.00 92.69 296 LYS A N 1
ATOM 2180 C CA . LYS A 1 296 ? -4.061 12.499 -21.872 1.00 92.69 296 LYS A CA 1
ATOM 2181 C C . LYS A 1 296 ? -3.344 11.364 -21.144 1.00 92.69 296 LYS A C 1
ATOM 2183 O O . LYS A 1 296 ? -2.372 11.630 -20.442 1.00 92.69 296 LYS A O 1
ATOM 2188 N N . THR A 1 297 ? -3.779 10.128 -21.327 1.00 95.00 297 THR A N 1
ATOM 2189 C CA . THR A 1 297 ? -3.274 8.941 -20.616 1.00 95.00 297 THR A CA 1
ATOM 2190 C C . THR A 1 297 ? -2.768 7.884 -21.596 1.00 95.00 297 THR A C 1
ATOM 2192 O O . THR A 1 297 ? -3.293 7.740 -22.701 1.00 95.00 297 THR A O 1
ATOM 2195 N N . ALA A 1 298 ? -1.722 7.151 -21.220 1.00 96.62 298 ALA A N 1
ATOM 2196 C CA . ALA A 1 298 ? -1.162 6.082 -22.037 1.00 96.62 298 ALA A CA 1
ATOM 2197 C C . ALA A 1 298 ? -0.690 4.894 -21.196 1.00 96.62 298 ALA A C 1
ATOM 2199 O O . ALA A 1 298 ? -0.090 5.080 -20.137 1.00 96.62 298 ALA A O 1
ATOM 2200 N N . SER A 1 299 ? -0.910 3.685 -21.711 1.00 96.88 299 SER A N 1
ATOM 2201 C CA . SER A 1 299 ? -0.478 2.430 -21.09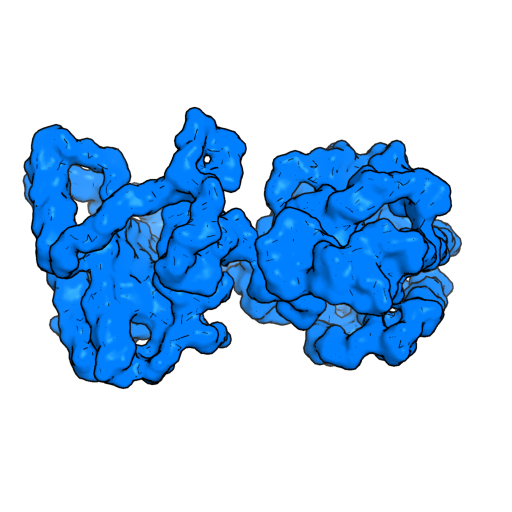4 1.00 96.88 299 SER A CA 1
ATOM 2202 C C . SER A 1 299 ? 0.074 1.488 -22.163 1.00 96.88 299 SER A C 1
ATOM 2204 O O . SER A 1 299 ? -0.600 1.181 -23.148 1.00 96.88 299 SER A O 1
ATOM 2206 N N . ALA A 1 300 ? 1.321 1.052 -22.001 1.00 96.50 300 ALA A N 1
ATOM 2207 C CA . ALA A 1 300 ? 1.978 0.111 -22.899 1.00 96.50 300 ALA A CA 1
ATOM 2208 C C . ALA A 1 300 ? 2.556 -1.054 -22.099 1.00 96.50 300 ALA A C 1
ATOM 2210 O O . ALA A 1 300 ? 3.395 -0.845 -21.224 1.00 96.50 300 ALA A O 1
ATOM 2211 N N . TYR A 1 301 ? 2.123 -2.275 -22.403 1.00 95.12 301 TYR A N 1
ATOM 2212 C CA . TYR A 1 301 ? 2.371 -3.425 -21.538 1.00 95.12 301 TYR A CA 1
ATOM 2213 C C . TYR A 1 301 ? 2.557 -4.747 -22.277 1.00 95.12 301 TYR A C 1
ATOM 2215 O O . TYR A 1 301 ? 2.102 -4.919 -23.408 1.00 95.12 301 TYR A O 1
ATOM 2223 N N . GLY A 1 302 ? 3.254 -5.689 -21.634 1.00 90.44 302 GLY A N 1
ATOM 2224 C CA . GLY A 1 302 ? 3.497 -7.033 -22.165 1.00 90.44 302 GLY A CA 1
ATOM 2225 C C . GLY A 1 302 ? 2.344 -8.003 -21.897 1.00 90.44 302 GLY A C 1
ATOM 2226 O O . GLY A 1 302 ? 1.947 -8.736 -22.808 1.00 90.44 302 GLY A O 1
ATOM 2227 N N . TRP A 1 303 ? 1.786 -7.962 -20.682 1.00 88.50 303 TRP A N 1
ATOM 2228 C CA . TRP A 1 303 ? 0.799 -8.924 -20.189 1.00 88.50 303 TRP A CA 1
ATOM 2229 C C . TRP A 1 303 ? -0.643 -8.433 -20.384 1.00 88.50 303 TRP A C 1
ATOM 2231 O O . TRP A 1 303 ? -0.960 -7.314 -19.984 1.00 88.50 303 TRP A O 1
ATOM 2241 N N . PRO A 1 304 ? -1.564 -9.254 -20.923 1.00 86.38 304 PRO A N 1
ATOM 2242 C CA . PRO A 1 304 ? -2.941 -8.831 -21.192 1.00 86.38 304 PRO A CA 1
ATOM 2243 C C . PRO A 1 304 ? -3.722 -8.301 -19.983 1.00 86.38 304 PRO A C 1
ATOM 2245 O O . PRO A 1 304 ? -4.494 -7.363 -20.140 1.00 86.38 304 PRO A O 1
ATOM 2248 N N . TRP A 1 305 ? -3.523 -8.859 -18.787 1.00 84.44 305 TRP A N 1
ATOM 2249 C CA . TRP A 1 305 ? -4.294 -8.471 -17.600 1.00 84.44 305 TRP A CA 1
ATOM 2250 C C . TRP A 1 305 ? -3.927 -7.071 -17.070 1.00 84.44 305 TRP A C 1
ATOM 2252 O O . TRP A 1 305 ? -4.744 -6.447 -16.401 1.00 84.44 305 TRP A O 1
ATOM 2262 N N . ILE A 1 306 ? -2.758 -6.520 -17.427 1.00 86.94 306 ILE A N 1
ATOM 2263 C CA . ILE A 1 306 ? -2.430 -5.104 -17.169 1.00 86.94 306 ILE A CA 1
ATOM 2264 C C . ILE A 1 306 ? -3.380 -4.179 -17.959 1.00 86.94 306 ILE A C 1
ATOM 2266 O O . ILE A 1 306 ? -3.673 -3.060 -17.529 1.00 86.94 306 ILE A O 1
ATOM 2270 N N . GLY A 1 307 ? -3.930 -4.656 -19.081 1.00 86.12 307 GLY A N 1
ATOM 2271 C CA . GLY A 1 307 ? -5.014 -3.985 -19.802 1.00 86.12 307 GLY A CA 1
ATOM 2272 C C . GLY A 1 307 ? -6.289 -3.840 -18.967 1.00 86.12 307 GLY A C 1
ATOM 2273 O O . GLY A 1 307 ? -6.926 -2.791 -18.999 1.00 86.12 307 GLY A O 1
ATOM 2274 N N . GLU A 1 308 ? -6.607 -4.825 -18.123 1.00 85.25 308 GLU A N 1
ATOM 2275 C CA . GLU A 1 308 ? -7.760 -4.755 -17.211 1.00 85.25 308 GLU A CA 1
ATOM 2276 C C . GLU A 1 308 ? -7.568 -3.670 -16.137 1.00 85.25 308 GLU A C 1
ATOM 2278 O O . GLU A 1 308 ? -8.515 -2.974 -15.776 1.00 85.25 308 GLU A O 1
ATOM 2283 N N . LEU A 1 309 ? -6.327 -3.462 -15.670 1.00 83.06 309 LEU A N 1
ATOM 2284 C CA . LEU A 1 309 ? -5.978 -2.338 -14.787 1.00 83.06 309 LEU A CA 1
ATOM 2285 C C . LEU A 1 309 ? -5.980 -0.993 -15.526 1.00 83.06 309 LEU A C 1
ATOM 2287 O O . LEU A 1 309 ? -6.238 0.053 -14.936 1.00 83.06 309 LEU A O 1
ATOM 2291 N N . SER A 1 310 ? -5.668 -0.993 -16.818 1.00 79.50 310 SER A N 1
ATOM 2292 C CA . SER A 1 310 ? -5.660 0.222 -17.634 1.00 79.50 310 SER A CA 1
ATOM 2293 C C . SER A 1 310 ? -7.086 0.757 -17.825 1.00 79.50 310 SER A C 1
ATOM 2295 O O . SER A 1 310 ? -7.329 1.948 -17.620 1.00 79.50 310 SER A O 1
ATOM 2297 N N . GLY A 1 311 ? -8.047 -0.130 -18.102 1.00 78.62 311 GLY A N 1
ATOM 2298 C CA . GLY A 1 311 ? -9.466 0.207 -18.217 1.00 78.62 311 GLY A CA 1
ATOM 2299 C C . GLY A 1 311 ? -9.777 1.213 -19.336 1.00 78.62 311 GLY A C 1
ATOM 2300 O O . GLY A 1 311 ? -8.952 1.509 -20.196 1.00 78.62 311 GLY A O 1
ATOM 2301 N N . ASN A 1 312 ? -10.990 1.776 -19.320 1.00 85.38 312 ASN A N 1
ATOM 2302 C CA . ASN A 1 312 ? -11.470 2.680 -20.380 1.00 85.38 312 ASN A CA 1
ATOM 2303 C C . ASN A 1 312 ? -10.893 4.108 -20.312 1.00 85.38 312 ASN A C 1
ATOM 2305 O O . ASN A 1 312 ? -11.148 4.916 -21.203 1.00 85.38 312 ASN A O 1
ATOM 2309 N N . ASP A 1 313 ? -10.140 4.435 -19.260 1.00 89.25 313 ASP A N 1
ATOM 2310 C CA . ASP A 1 313 ? -9.610 5.779 -19.005 1.00 89.25 313 ASP A CA 1
ATOM 2311 C C . ASP A 1 313 ? -8.209 6.005 -19.603 1.00 89.25 313 ASP A C 1
ATOM 2313 O O . ASP A 1 313 ? -7.589 7.048 -19.371 1.00 89.25 313 ASP A O 1
ATOM 2317 N N . VAL A 1 314 ? -7.712 5.052 -20.402 1.00 93.38 314 VAL A N 1
ATOM 2318 C CA . VAL A 1 314 ? -6.464 5.149 -21.174 1.00 93.38 314 VAL A CA 1
ATOM 2319 C C . VAL A 1 314 ? -6.747 5.595 -22.612 1.00 93.38 314 VAL A C 1
ATOM 2321 O O . VAL A 1 314 ? -7.354 4.864 -23.386 1.00 93.38 314 VAL A O 1
ATOM 2324 N N . ASP A 1 315 ? -6.271 6.784 -23.005 1.00 94.50 315 ASP A N 1
ATOM 2325 C CA . ASP A 1 315 ? -6.460 7.294 -24.376 1.00 94.50 315 ASP A CA 1
ATOM 2326 C C . ASP A 1 315 ? -5.610 6.539 -25.414 1.00 94.50 315 ASP A C 1
ATOM 2328 O O . ASP A 1 315 ? -6.005 6.413 -26.574 1.00 94.50 315 ASP A O 1
ATOM 2332 N N . TYR A 1 316 ? -4.418 6.083 -25.016 1.00 95.75 316 TYR A N 1
ATOM 2333 C CA . TYR A 1 316 ? -3.456 5.418 -25.896 1.00 95.75 316 TYR A CA 1
ATOM 2334 C C . TYR A 1 316 ? -2.961 4.110 -25.282 1.00 95.75 316 TYR A C 1
ATOM 2336 O O . TYR A 1 316 ? -2.125 4.112 -24.378 1.00 95.75 316 TYR A O 1
ATOM 2344 N N . GLU A 1 317 ? -3.437 2.985 -25.807 1.00 94.81 317 GLU A N 1
ATOM 2345 C CA . GLU A 1 317 ? -3.128 1.663 -25.266 1.00 94.81 317 GLU 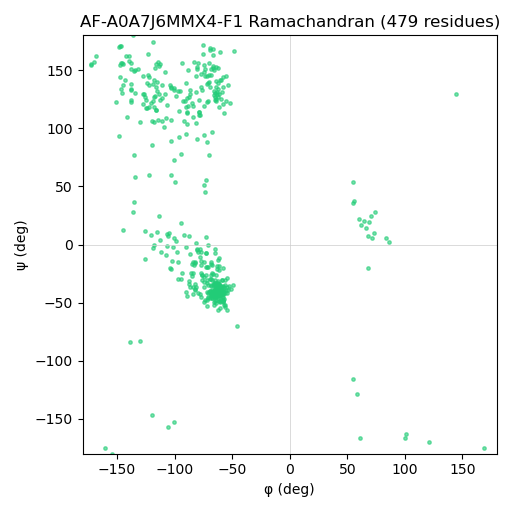A CA 1
ATOM 2346 C C . GLU A 1 317 ? -2.319 0.803 -26.245 1.00 94.81 317 GLU A C 1
ATOM 2348 O O . GLU A 1 317 ? -2.585 0.770 -27.453 1.00 94.81 317 GLU A O 1
ATOM 2353 N N . LYS A 1 318 ? -1.333 0.066 -25.722 1.00 95.00 318 LYS A N 1
ATOM 2354 C CA . LYS A 1 318 ? -0.574 -0.919 -26.495 1.00 95.00 318 LYS A CA 1
ATOM 2355 C C . 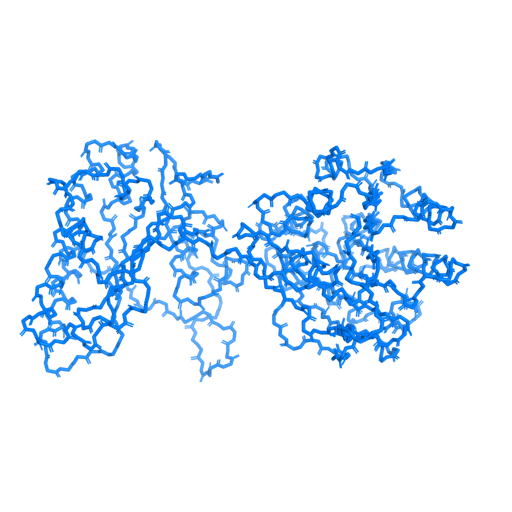LYS A 1 318 ? -0.252 -2.174 -25.691 1.00 95.00 318 LYS A C 1
ATOM 2357 O O . LYS A 1 318 ? 0.680 -2.184 -24.897 1.00 95.00 318 LYS A O 1
ATOM 2362 N N . ASN A 1 319 ? -0.895 -3.282 -26.048 1.00 93.25 319 ASN A N 1
ATOM 2363 C CA . ASN A 1 319 ? -0.395 -4.613 -25.714 1.00 93.25 319 ASN A CA 1
ATOM 2364 C C . ASN A 1 319 ? 0.745 -5.004 -26.684 1.00 93.25 319 ASN A C 1
ATOM 2366 O O . ASN A 1 319 ? 0.541 -5.147 -27.898 1.00 93.25 319 ASN A O 1
ATOM 2370 N N . GLY A 1 320 ? 1.960 -5.135 -26.156 1.00 88.50 320 GLY A N 1
ATOM 2371 C CA . GLY A 1 320 ? 3.171 -5.534 -26.873 1.00 88.50 320 GLY A CA 1
ATOM 2372 C C . GLY A 1 320 ? 3.302 -7.035 -27.115 1.00 88.50 320 GLY A C 1
ATOM 2373 O O . GLY A 1 320 ? 4.201 -7.434 -27.854 1.00 88.50 320 GLY A O 1
ATOM 2374 N N . LYS A 1 321 ? 2.400 -7.853 -26.554 1.00 87.19 321 LYS A N 1
ATOM 2375 C CA . LYS A 1 321 ? 2.406 -9.323 -26.601 1.00 87.19 321 LYS A CA 1
ATOM 2376 C C . LYS A 1 321 ? 3.723 -9.899 -26.083 1.00 87.19 321 LYS A C 1
ATOM 2378 O O . LYS A 1 321 ? 4.382 -10.649 -26.802 1.00 87.19 321 LYS A O 1
ATOM 2383 N N . MET A 1 322 ? 4.110 -9.500 -24.870 1.00 79.81 322 MET A N 1
ATOM 2384 C CA . MET A 1 322 ? 5.370 -9.902 -24.220 1.00 79.81 322 MET A CA 1
ATOM 2385 C C . MET A 1 322 ? 6.645 -9.497 -24.988 1.00 79.81 322 MET A C 1
ATOM 2387 O O . MET A 1 322 ? 7.690 -10.115 -24.831 1.00 79.81 322 MET A O 1
ATOM 2391 N N . GLN A 1 323 ? 6.568 -8.492 -25.869 1.00 87.94 323 GLN A N 1
ATOM 2392 C CA . GLN A 1 323 ? 7.728 -7.982 -26.606 1.00 87.94 323 GLN A CA 1
ATOM 2393 C C . GLN A 1 323 ? 7.984 -6.523 -26.249 1.00 87.94 323 GLN A C 1
ATOM 2395 O O . GLN A 1 323 ? 7.302 -5.620 -26.749 1.00 87.94 323 GLN A O 1
ATOM 2400 N N . ASP A 1 324 ? 9.019 -6.292 -25.449 1.00 93.19 324 ASP A N 1
ATOM 2401 C CA . ASP A 1 324 ? 9.369 -4.964 -24.937 1.00 93.19 324 ASP A CA 1
ATOM 2402 C C . ASP A 1 324 ? 9.698 -3.976 -26.056 1.00 93.19 324 ASP A C 1
ATOM 2404 O O . ASP A 1 324 ? 9.316 -2.809 -26.012 1.00 93.19 324 ASP A O 1
ATOM 2408 N N . THR A 1 325 ? 10.295 -4.444 -27.158 1.00 95.38 325 THR A N 1
ATOM 2409 C CA . THR A 1 325 ? 10.535 -3.592 -28.333 1.00 95.38 325 THR A CA 1
ATOM 2410 C C . THR A 1 325 ? 9.259 -2.949 -28.876 1.00 95.38 325 THR A C 1
ATOM 2412 O O . THR A 1 325 ? 9.317 -1.856 -29.438 1.00 95.38 325 THR A O 1
ATOM 2415 N N . HIS A 1 326 ? 8.100 -3.605 -28.745 1.00 94.62 326 HIS A N 1
ATOM 2416 C CA . HIS A 1 326 ? 6.828 -3.049 -29.206 1.00 94.62 326 HIS A CA 1
ATOM 2417 C C . HIS A 1 326 ? 6.272 -1.994 -28.251 1.00 94.62 326 HIS A C 1
ATOM 2419 O O . HIS A 1 326 ? 5.777 -0.969 -28.728 1.00 94.62 326 HIS A O 1
ATOM 2425 N N . THR A 1 327 ? 6.335 -2.232 -26.938 1.00 95.31 327 THR A N 1
ATOM 2426 C CA . THR A 1 327 ? 5.842 -1.287 -25.923 1.00 95.31 327 THR A CA 1
ATOM 2427 C C . THR A 1 327 ? 6.725 -0.041 -25.878 1.00 95.31 327 THR A C 1
ATOM 2429 O O . THR A 1 327 ? 6.212 1.075 -25.980 1.00 95.31 327 THR A O 1
ATOM 2432 N N . VAL A 1 328 ? 8.050 -0.212 -25.873 1.00 97.75 328 VAL A N 1
ATOM 2433 C CA . VAL A 1 328 ? 9.040 0.880 -25.867 1.00 97.75 328 VAL A CA 1
ATOM 2434 C C . VAL A 1 328 ? 8.916 1.743 -27.118 1.00 97.75 328 VAL A C 1
ATOM 2436 O O . VAL A 1 328 ? 8.812 2.966 -27.014 1.00 97.75 328 VAL A O 1
ATOM 2439 N N . LYS A 1 329 ? 8.856 1.126 -28.308 1.00 97.19 329 LYS A N 1
ATOM 2440 C CA . LYS A 1 329 ? 8.684 1.862 -29.569 1.00 97.19 329 LYS A CA 1
ATOM 2441 C C . LYS A 1 329 ? 7.410 2.705 -29.556 1.00 97.19 329 LYS A C 1
ATOM 2443 O O . LYS A 1 329 ? 7.445 3.863 -29.960 1.00 97.19 329 LYS A O 1
ATOM 2448 N N . PHE A 1 330 ? 6.299 2.130 -29.099 1.00 97.12 330 PHE A N 1
ATOM 2449 C CA . PHE A 1 330 ? 5.023 2.835 -29.019 1.00 97.12 330 PHE A CA 1
ATOM 2450 C C . PHE A 1 330 ? 5.104 4.057 -28.097 1.00 97.12 330 PHE A C 1
ATOM 2452 O O . PHE A 1 330 ? 4.728 5.153 -28.511 1.00 97.12 330 PHE A O 1
ATOM 2459 N N . VAL A 1 331 ? 5.653 3.897 -26.888 1.00 97.81 331 VAL A N 1
ATOM 2460 C CA . VAL A 1 331 ? 5.802 5.006 -25.932 1.00 97.81 331 VAL A CA 1
ATOM 2461 C C . VAL A 1 331 ? 6.753 6.076 -26.462 1.00 97.81 331 VAL A C 1
ATOM 2463 O O . VAL A 1 331 ? 6.430 7.263 -26.398 1.00 97.81 331 VAL A O 1
ATOM 2466 N N . ARG A 1 332 ? 7.886 5.687 -27.058 1.00 97.94 332 ARG A N 1
ATOM 2467 C CA . ARG A 1 332 ? 8.815 6.623 -27.706 1.00 97.94 332 ARG A CA 1
ATOM 2468 C C . ARG A 1 332 ? 8.109 7.458 -28.773 1.00 97.94 332 ARG A C 1
ATOM 2470 O O . ARG A 1 332 ? 8.224 8.683 -28.774 1.00 97.94 332 ARG A O 1
ATOM 2477 N N . ASP A 1 333 ? 7.399 6.806 -29.689 1.00 97.25 333 ASP A N 1
ATOM 2478 C CA . ASP A 1 333 ? 6.732 7.480 -30.804 1.00 97.25 333 ASP A CA 1
ATOM 2479 C C . ASP A 1 333 ? 5.618 8.416 -30.289 1.00 97.25 333 ASP A C 1
ATOM 2481 O O . ASP A 1 333 ? 5.437 9.516 -30.814 1.00 97.25 333 ASP A O 1
ATOM 2485 N N . LEU A 1 334 ? 4.941 8.040 -29.199 1.00 96.06 334 LEU A N 1
ATOM 2486 C CA . LEU A 1 334 ? 3.929 8.858 -28.535 1.00 96.06 334 LEU A CA 1
ATOM 2487 C C . LEU A 1 334 ? 4.522 10.101 -27.845 1.00 96.06 334 LEU A C 1
ATOM 2489 O O . LEU A 1 334 ? 3.976 11.196 -28.001 1.00 96.06 334 LEU A O 1
ATOM 2493 N N . ILE A 1 335 ? 5.667 9.974 -27.163 1.00 96.94 335 ILE A N 1
ATOM 2494 C CA . ILE A 1 335 ? 6.419 11.108 -26.586 1.00 96.94 335 ILE A CA 1
ATOM 2495 C C . ILE A 1 335 ? 6.839 12.100 -27.677 1.00 96.94 335 ILE A C 1
ATOM 2497 O O . ILE A 1 335 ? 6.769 13.315 -27.485 1.00 96.94 335 ILE A O 1
ATOM 2501 N N . LEU A 1 336 ? 7.264 11.594 -28.835 1.00 96.19 336 LEU A N 1
ATOM 2502 C CA . LEU A 1 336 ? 7.689 12.417 -29.970 1.00 96.19 336 LEU A CA 1
ATOM 2503 C C . LEU A 1 336 ? 6.514 13.011 -30.763 1.00 96.19 336 LEU A C 1
ATOM 2505 O O . LEU A 1 336 ? 6.728 13.888 -31.602 1.00 96.19 336 LEU A O 1
ATOM 2509 N N . SER A 1 337 ? 5.284 12.570 -30.499 1.00 94.25 337 SER A N 1
ATOM 2510 C CA . SER A 1 337 ? 4.082 13.067 -31.166 1.00 94.25 337 SER A CA 1
ATOM 2511 C C . SER A 1 337 ? 3.654 14.453 -30.662 1.00 94.25 337 SER A C 1
ATOM 2513 O O . SER A 1 337 ? 4.165 14.989 -29.673 1.00 94.25 337 SER A O 1
ATOM 2515 N N . THR A 1 338 ? 2.673 15.062 -31.329 1.00 87.81 338 THR A N 1
ATOM 2516 C CA . THR A 1 338 ? 2.052 16.315 -30.870 1.00 87.81 338 THR A CA 1
ATOM 2517 C C . THR A 1 338 ? 1.141 16.113 -29.656 1.00 87.81 338 THR A C 1
ATOM 2519 O O . THR A 1 338 ? 1.010 17.030 -28.851 1.00 87.81 338 THR A O 1
ATOM 2522 N N . ASN A 1 339 ? 0.570 14.918 -29.473 1.00 85.56 339 ASN A N 1
ATOM 2523 C CA . ASN A 1 339 ? -0.430 14.619 -28.443 1.00 85.56 339 ASN A CA 1
ATOM 2524 C C . ASN A 1 339 ? 0.182 13.854 -27.261 1.00 85.56 339 ASN A C 1
ATOM 2526 O O . ASN A 1 339 ? -0.219 12.735 -26.947 1.00 85.56 339 ASN A O 1
ATOM 2530 N N . LYS A 1 340 ? 1.172 14.470 -26.612 1.00 89.56 340 LYS A N 1
ATOM 2531 C CA . LYS A 1 340 ? 1.948 13.863 -25.522 1.00 89.56 340 LYS A CA 1
ATOM 2532 C C . LYS A 1 340 ? 1.060 13.590 -24.294 1.00 89.56 340 LYS A C 1
ATOM 2534 O O . LYS A 1 340 ? 0.468 14.543 -23.778 1.00 89.56 340 LYS A O 1
ATOM 2539 N N . PRO A 1 341 ? 0.988 12.347 -23.791 1.00 92.62 341 PRO A N 1
ATOM 2540 C CA . PRO A 1 341 ? 0.260 12.029 -22.570 1.00 92.62 341 PRO A CA 1
ATOM 2541 C C . PRO A 1 341 ? 0.837 12.742 -21.346 1.00 92.62 341 PRO A C 1
ATOM 2543 O O . PRO A 1 341 ? 2.026 13.051 -21.285 1.00 92.62 341 PRO A O 1
ATOM 2546 N N . HIS A 1 342 ? -0.023 12.988 -20.366 1.00 93.75 342 HIS A N 1
ATOM 2547 C CA . HIS A 1 342 ? 0.325 13.503 -19.047 1.00 93.75 342 HIS A CA 1
ATOM 2548 C C . HIS A 1 342 ? 0.677 12.367 -18.086 1.00 93.75 342 HIS A C 1
ATOM 2550 O O . HIS A 1 342 ? 1.567 12.531 -17.261 1.00 93.75 342 HIS A O 1
ATOM 2556 N N . ILE A 1 343 ? 0.027 11.209 -18.226 1.00 95.38 343 ILE A N 1
ATOM 2557 C CA . ILE A 1 343 ? 0.314 9.997 -17.451 1.00 95.38 343 ILE A CA 1
ATOM 2558 C C . ILE A 1 343 ? 0.652 8.888 -18.443 1.00 95.38 343 ILE A C 1
ATOM 2560 O O . ILE A 1 343 ? -0.181 8.543 -19.281 1.00 95.38 343 ILE A O 1
ATOM 2564 N N . THR A 1 344 ? 1.871 8.357 -18.372 1.00 97.44 344 THR A N 1
ATOM 2565 C CA . THR A 1 344 ? 2.328 7.244 -19.217 1.00 97.44 344 THR A CA 1
ATOM 2566 C C . THR A 1 344 ? 2.859 6.112 -18.353 1.00 97.44 344 THR A C 1
ATOM 2568 O O . THR A 1 344 ? 3.769 6.341 -17.559 1.00 97.44 344 THR A O 1
ATOM 2571 N N . PHE A 1 345 ? 2.345 4.901 -18.556 1.00 97.75 345 PHE A N 1
ATOM 2572 C CA . PHE A 1 345 ? 2.912 3.668 -18.014 1.00 97.75 345 PHE A CA 1
ATOM 2573 C C . PHE A 1 345 ? 3.551 2.837 -19.132 1.00 97.75 345 PHE A C 1
ATOM 2575 O O . PHE A 1 345 ? 2.932 2.601 -20.172 1.00 97.75 345 PHE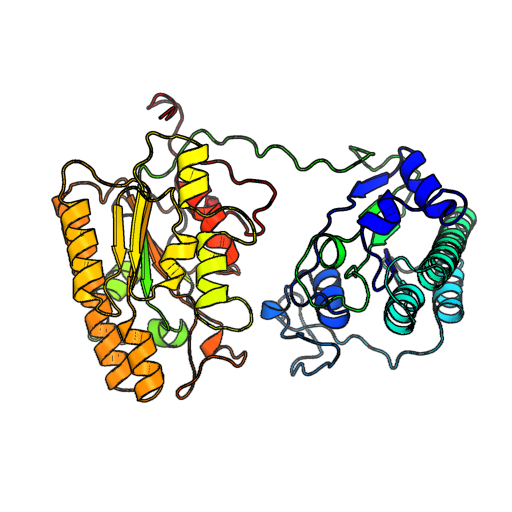 A O 1
ATOM 2582 N N . LEU A 1 346 ? 4.793 2.411 -18.914 1.00 97.88 346 LEU A N 1
ATOM 2583 C CA . LEU A 1 346 ? 5.550 1.506 -19.773 1.00 97.88 346 LEU A CA 1
ATOM 2584 C C . LEU A 1 346 ? 6.006 0.310 -18.940 1.00 97.88 346 LEU A C 1
ATOM 2586 O O . LEU A 1 346 ? 6.811 0.480 -18.032 1.00 97.88 346 LEU A O 1
ATOM 2590 N N . HIS A 1 347 ? 5.545 -0.883 -19.291 1.00 97.44 347 HIS A N 1
ATOM 2591 C CA . HIS A 1 347 ? 5.997 -2.138 -18.700 1.00 97.44 347 HIS A CA 1
ATOM 2592 C C . HIS A 1 347 ? 7.013 -2.845 -19.610 1.00 97.44 347 HIS A C 1
ATOM 2594 O O . HIS A 1 347 ? 6.797 -2.961 -20.825 1.00 97.44 347 HIS A O 1
ATOM 2600 N N . ILE A 1 348 ? 8.096 -3.325 -18.998 1.00 96.69 348 ILE A N 1
ATOM 2601 C CA . ILE A 1 348 ? 9.214 -4.070 -19.590 1.00 96.69 348 ILE A CA 1
ATOM 2602 C C . ILE A 1 348 ? 9.287 -5.429 -18.886 1.00 96.69 348 ILE A C 1
ATOM 2604 O O . ILE A 1 348 ? 9.446 -5.469 -17.673 1.00 96.69 348 ILE A O 1
ATOM 2608 N N . GLU A 1 349 ? 9.179 -6.512 -19.647 1.00 94.06 349 GLU A N 1
ATOM 2609 C CA . GLU A 1 349 ? 9.024 -7.893 -19.171 1.00 94.06 349 GLU A CA 1
ATOM 2610 C C . GLU A 1 349 ? 10.333 -8.693 -19.105 1.00 94.06 349 GLU A C 1
ATOM 2612 O O . GLU A 1 349 ? 10.480 -9.633 -18.330 1.00 94.06 349 GLU A O 1
ATOM 2617 N N . GLU A 1 350 ? 11.297 -8.390 -19.972 1.00 94.25 350 GLU A N 1
ATOM 2618 C CA . GLU A 1 350 ? 12.379 -9.335 -20.277 1.00 94.25 350 GLU A CA 1
ATOM 2619 C C . GLU A 1 350 ? 13.296 -9.686 -19.093 1.00 94.25 350 GLU A C 1
ATOM 2621 O O . GLU A 1 350 ? 13.978 -10.714 -19.140 1.00 94.25 350 GLU A O 1
ATOM 2626 N N . VAL A 1 351 ? 13.342 -8.849 -18.052 1.00 96.69 351 VAL A N 1
ATOM 2627 C CA . VAL A 1 351 ? 14.174 -9.070 -16.859 1.00 96.69 351 VAL A CA 1
ATOM 2628 C C . VAL A 1 351 ? 13.613 -10.203 -15.995 1.00 96.69 351 VAL A C 1
ATOM 2630 O O . VAL A 1 351 ? 14.371 -11.117 -15.659 1.00 96.69 351 VAL A O 1
ATOM 2633 N N . ASP A 1 352 ? 12.308 -10.199 -15.717 1.00 96.44 352 ASP A N 1
ATOM 2634 C CA . ASP A 1 352 ? 11.607 -11.289 -15.030 1.00 96.44 352 ASP A CA 1
ATOM 2635 C C . ASP A 1 352 ? 11.696 -12.603 -15.816 1.00 96.44 352 ASP A C 1
ATOM 2637 O O . ASP A 1 352 ? 12.169 -13.625 -15.310 1.00 96.44 352 ASP A O 1
ATOM 2641 N N . SER A 1 353 ? 11.381 -12.548 -17.114 1.00 95.69 353 SER A N 1
ATOM 2642 C CA . SER A 1 353 ? 11.447 -13.716 -17.996 1.00 95.69 353 SER A CA 1
ATOM 2643 C C . SER A 1 353 ? 12.832 -14.384 -17.986 1.00 95.69 353 SER A C 1
ATOM 2645 O O . SER A 1 353 ? 12.943 -15.615 -17.974 1.00 95.69 353 SER A O 1
ATOM 2647 N N . ALA A 1 354 ? 13.909 -13.589 -17.941 1.00 96.81 354 ALA A N 1
ATOM 2648 C CA . ALA A 1 354 ? 15.269 -14.103 -17.800 1.00 96.81 354 ALA A CA 1
ATOM 2649 C C . ALA A 1 354 ? 15.531 -14.706 -16.408 1.00 96.81 354 ALA A C 1
ATOM 2651 O O . ALA A 1 354 ? 16.167 -15.757 -16.318 1.00 96.81 354 ALA A O 1
ATOM 2652 N N . GLY A 1 355 ? 15.023 -14.083 -15.341 1.00 96.38 355 GLY A N 1
ATOM 2653 C CA . GLY A 1 355 ? 15.077 -14.614 -13.977 1.00 96.38 355 GLY A CA 1
ATOM 2654 C C . GLY A 1 355 ? 14.425 -15.993 -13.858 1.00 96.38 355 GLY A C 1
ATOM 2655 O O . GLY A 1 355 ? 15.041 -16.924 -13.337 1.00 96.38 355 GLY A O 1
ATOM 2656 N N . HIS A 1 356 ? 13.227 -16.165 -14.417 1.00 96.50 356 HIS A N 1
ATOM 2657 C CA . HIS A 1 356 ? 12.543 -17.459 -14.478 1.00 96.50 356 HIS A CA 1
ATOM 2658 C C . HIS A 1 356 ? 13.256 -18.486 -15.358 1.00 96.50 356 HIS A C 1
ATOM 2660 O O . HIS A 1 356 ? 13.333 -19.665 -15.003 1.00 96.50 356 HIS A O 1
ATOM 2666 N N . GLY A 1 357 ? 13.757 -18.055 -16.518 1.00 96.38 357 GLY A N 1
ATOM 2667 C CA . GLY A 1 357 ? 14.408 -18.938 -17.484 1.00 96.38 357 GLY A CA 1
ATOM 2668 C C . GLY A 1 357 ? 15.707 -19.558 -16.967 1.00 96.38 357 GLY A C 1
ATOM 2669 O O . GLY A 1 357 ? 16.042 -20.679 -17.356 1.00 96.38 357 GLY A O 1
ATOM 2670 N N . THR A 1 358 ? 16.431 -18.855 -16.092 1.00 95.00 358 THR A N 1
ATOM 2671 C CA . THR A 1 358 ? 17.678 -19.342 -15.488 1.00 95.00 358 THR A CA 1
ATOM 2672 C C . THR A 1 358 ? 17.663 -19.192 -13.969 1.00 95.00 358 THR A C 1
ATOM 2674 O O . THR A 1 358 ? 17.413 -20.168 -13.264 1.00 95.00 358 THR A O 1
ATOM 2677 N N . TYR A 1 359 ? 17.994 -18.003 -13.474 1.00 95.50 359 TYR A N 1
ATOM 2678 C CA . TYR A 1 359 ? 17.867 -17.558 -12.091 1.00 95.50 359 TYR A CA 1
ATOM 2679 C C . TYR A 1 359 ? 18.191 -16.057 -11.993 1.00 95.50 359 TYR A C 1
ATOM 2681 O O . TYR A 1 359 ? 18.956 -15.510 -12.800 1.00 95.50 359 TYR A O 1
ATOM 2689 N N . TRP A 1 360 ? 17.663 -15.384 -10.973 1.00 96.69 360 TRP A N 1
ATOM 2690 C CA . TRP A 1 360 ? 17.962 -13.986 -10.671 1.00 96.69 360 TRP A CA 1
ATOM 2691 C C . TRP A 1 360 ? 19.442 -13.787 -10.322 1.00 96.69 360 TRP A C 1
ATOM 2693 O O . TRP A 1 360 ? 20.011 -14.486 -9.481 1.00 96.69 360 TRP A O 1
ATOM 2703 N N . GLY A 1 361 ? 20.081 -12.814 -10.975 1.00 95.25 361 GLY A N 1
ATOM 2704 C CA . GLY A 1 361 ? 21.525 -12.567 -10.862 1.00 95.25 361 GLY A CA 1
ATOM 2705 C C . GLY A 1 361 ? 22.404 -13.444 -11.764 1.00 95.25 361 GLY A C 1
ATOM 2706 O O . GLY A 1 361 ? 23.631 -13.371 -11.680 1.00 95.25 361 GLY A O 1
ATOM 2707 N N . SER A 1 362 ? 21.817 -14.264 -12.638 1.00 96.94 362 SER A N 1
ATOM 2708 C CA . SER A 1 362 ? 22.552 -14.969 -13.697 1.00 96.94 362 SER A CA 1
ATOM 2709 C C . SER A 1 362 ? 23.124 -14.009 -14.759 1.00 96.94 362 SER A C 1
ATOM 2711 O O . SER A 1 362 ? 22.671 -12.865 -14.888 1.00 96.94 362 SER A O 1
ATOM 2713 N N . PRO A 1 363 ? 24.097 -14.453 -15.579 1.00 96.94 363 PRO A N 1
ATOM 2714 C CA . PRO A 1 363 ? 24.540 -13.695 -16.751 1.00 96.94 363 PRO A CA 1
ATOM 2715 C C . PRO A 1 363 ? 23.396 -13.332 -17.712 1.00 96.94 363 PRO A C 1
ATOM 2717 O O . PRO A 1 363 ? 23.389 -12.235 -18.271 1.00 96.94 363 PRO A O 1
ATOM 2720 N N . GLU A 1 364 ? 22.416 -14.220 -17.892 1.00 97.50 364 GLU A N 1
ATOM 2721 C CA . GLU A 1 364 ? 21.234 -13.996 -18.729 1.00 97.50 364 GLU A CA 1
ATOM 2722 C C . GLU A 1 364 ? 20.328 -12.909 -18.146 1.00 97.50 364 GLU A C 1
ATOM 2724 O O . GLU A 1 364 ? 19.917 -12.009 -18.882 1.00 97.50 364 GLU A O 1
ATOM 2729 N N . TYR A 1 365 ? 20.096 -12.934 -16.831 1.00 98.00 365 TYR A N 1
ATOM 2730 C CA . TYR A 1 365 ? 19.371 -11.884 -16.113 1.00 98.00 365 TYR A CA 1
ATOM 2731 C C . TYR A 1 365 ? 20.050 -10.518 -16.287 1.00 98.00 365 TYR A C 1
ATOM 2733 O O . TYR A 1 365 ? 19.414 -9.542 -16.684 1.00 98.00 365 TYR A O 1
ATOM 2741 N N . TYR A 1 366 ? 21.370 -10.433 -16.087 1.00 97.81 366 TYR A N 1
ATOM 2742 C CA . TYR A 1 366 ? 22.091 -9.169 -16.269 1.00 97.81 366 TYR A CA 1
ATOM 2743 C C . TYR A 1 366 ? 22.135 -8.704 -17.728 1.00 97.81 366 TYR A C 1
ATOM 2745 O O . TYR A 1 366 ? 22.116 -7.502 -17.987 1.00 97.81 366 TYR A O 1
ATOM 2753 N N . LYS A 1 367 ? 22.140 -9.626 -18.695 1.00 97.62 367 LYS A N 1
ATOM 2754 C CA . LYS A 1 367 ? 22.011 -9.289 -20.118 1.00 97.62 367 LYS A CA 1
ATOM 2755 C C . LYS A 1 367 ? 20.634 -8.701 -20.436 1.00 97.62 367 LYS A C 1
ATOM 2757 O O . LYS A 1 367 ? 20.561 -7.737 -21.201 1.00 97.62 367 LYS A O 1
ATOM 2762 N N . ALA A 1 368 ? 19.565 -9.251 -19.860 1.00 97.50 368 ALA A N 1
ATOM 2763 C CA . ALA A 1 368 ? 18.225 -8.677 -19.965 1.00 97.50 368 ALA A CA 1
ATOM 2764 C C . ALA A 1 368 ? 18.171 -7.284 -19.317 1.00 97.50 368 ALA A C 1
ATOM 2766 O O . ALA A 1 368 ? 17.677 -6.342 -19.934 1.00 97.50 368 ALA A O 1
ATOM 2767 N N . LEU A 1 369 ? 18.801 -7.105 -18.150 1.00 98.00 369 LEU A N 1
ATOM 2768 C CA . LEU A 1 369 ? 18.911 -5.798 -17.495 1.00 98.00 369 LEU A CA 1
ATOM 2769 C C . LEU A 1 369 ? 19.665 -4.767 -18.352 1.00 98.00 369 LEU A C 1
ATOM 2771 O O . LEU A 1 369 ? 19.227 -3.625 -18.456 1.00 98.00 369 LEU A O 1
ATOM 2775 N N . THR A 1 370 ? 20.745 -5.153 -19.037 1.00 98.38 370 THR A N 1
ATOM 2776 C CA . THR A 1 370 ? 21.428 -4.263 -19.996 1.00 98.38 370 THR A CA 1
ATOM 2777 C C . THR A 1 370 ? 20.515 -3.826 -21.135 1.00 98.38 370 THR A C 1
ATOM 2779 O O . THR A 1 370 ? 20.582 -2.683 -21.593 1.00 98.38 370 THR A O 1
ATOM 2782 N N . LYS A 1 371 ? 19.635 -4.714 -21.600 1.00 97.88 371 LYS A N 1
ATOM 2783 C CA . LYS A 1 371 ? 18.662 -4.375 -22.636 1.00 97.88 371 LYS A CA 1
ATOM 2784 C C . LYS A 1 371 ? 17.577 -3.431 -22.103 1.00 97.88 371 LYS A C 1
ATOM 2786 O O . LYS A 1 371 ? 17.284 -2.438 -22.769 1.00 97.88 371 LYS A O 1
ATOM 2791 N N . ALA A 1 372 ? 17.076 -3.665 -20.889 1.00 98.06 372 ALA A N 1
ATOM 2792 C CA . ALA A 1 372 ? 16.151 -2.763 -20.201 1.00 98.06 372 ALA A CA 1
ATOM 2793 C C . ALA A 1 372 ? 16.756 -1.363 -19.965 1.00 98.06 372 ALA A C 1
ATOM 2795 O O . ALA A 1 372 ? 16.099 -0.359 -20.241 1.00 98.06 372 ALA A O 1
ATOM 2796 N N . ASP A 1 373 ? 18.029 -1.266 -19.562 1.00 98.50 373 ASP A N 1
ATOM 2797 C CA . ASP A 1 373 ? 18.759 0.011 -19.454 1.00 98.50 373 ASP A CA 1
ATOM 2798 C C . ASP A 1 373 ? 18.808 0.759 -20.799 1.00 98.50 373 ASP A C 1
ATOM 2800 O O . ASP A 1 373 ? 18.577 1.970 -20.868 1.00 98.50 373 ASP A O 1
ATOM 2804 N N . GLY A 1 374 ? 19.016 0.027 -21.898 1.00 98.50 374 GLY A N 1
ATOM 2805 C CA . GLY A 1 374 ? 18.940 0.565 -23.257 1.00 98.50 374 GLY A CA 1
ATOM 2806 C C . GLY A 1 374 ? 17.568 1.158 -23.603 1.00 98.50 374 GLY A C 1
ATOM 2807 O O . GLY A 1 374 ? 17.498 2.200 -24.259 1.00 98.50 374 GLY A O 1
ATOM 2808 N N . TYR A 1 375 ? 16.479 0.555 -23.122 1.00 98.50 375 TYR A N 1
ATOM 2809 C CA . TYR A 1 375 ? 15.130 1.102 -23.284 1.00 98.50 375 TYR A CA 1
ATOM 2810 C C . TYR A 1 375 ? 14.908 2.369 -22.458 1.00 98.50 375 TYR A C 1
ATOM 2812 O O . TYR A 1 375 ? 14.352 3.342 -22.973 1.00 98.50 375 TYR A O 1
ATOM 2820 N N . VAL A 1 376 ? 15.417 2.426 -21.224 1.00 98.56 376 VAL A N 1
ATOM 2821 C CA . VAL A 1 376 ? 15.406 3.658 -20.411 1.00 98.56 376 VAL A CA 1
ATOM 2822 C C . VAL A 1 376 ? 16.137 4.792 -21.140 1.00 98.56 376 VAL A C 1
ATOM 2824 O O . VAL A 1 376 ? 15.643 5.924 -21.203 1.00 98.56 376 VAL A O 1
ATOM 2827 N N . LYS A 1 377 ? 17.282 4.498 -21.765 1.00 98.44 377 LYS A N 1
ATOM 2828 C CA . LYS A 1 377 ? 18.022 5.464 -22.591 1.00 98.44 377 LYS A CA 1
ATOM 2829 C C . LYS A 1 377 ? 17.207 5.963 -23.783 1.00 98.44 377 LYS A C 1
ATOM 2831 O O . LYS A 1 377 ? 17.220 7.155 -24.083 1.00 98.44 377 LYS A O 1
ATOM 2836 N N . GLU A 1 378 ? 16.498 5.071 -24.470 1.00 98.50 378 GLU A N 1
ATOM 2837 C CA . GLU A 1 378 ? 15.649 5.430 -25.611 1.00 98.50 378 GLU A CA 1
ATOM 2838 C C . GLU A 1 378 ? 14.519 6.387 -25.202 1.00 98.50 378 GLU A C 1
ATOM 2840 O O . GLU A 1 378 ? 14.300 7.404 -25.869 1.00 98.50 378 GLU A O 1
ATOM 2845 N N . ILE A 1 379 ? 13.846 6.112 -24.081 1.00 98.56 379 ILE A N 1
ATOM 2846 C CA . ILE A 1 379 ? 12.754 6.951 -23.569 1.00 98.56 379 ILE A CA 1
ATOM 2847 C C . ILE A 1 379 ? 13.263 8.314 -23.090 1.00 98.56 379 ILE A C 1
ATOM 2849 O O . ILE A 1 379 ? 12.706 9.345 -23.470 1.00 98.56 379 ILE A O 1
ATOM 2853 N N . THR A 1 380 ? 14.349 8.353 -22.320 1.00 98.31 380 THR A N 1
ATOM 2854 C CA . THR A 1 380 ? 14.929 9.621 -21.836 1.00 98.31 380 THR A CA 1
ATOM 2855 C C . THR A 1 380 ? 15.442 10.501 -22.980 1.00 98.31 380 THR A C 1
ATOM 2857 O O . THR A 1 380 ? 15.203 11.710 -22.985 1.00 98.31 380 THR A O 1
ATOM 2860 N N . ALA A 1 381 ? 16.046 9.911 -24.016 1.00 98.31 381 ALA A N 1
ATOM 2861 C CA . ALA A 1 381 ? 16.422 10.638 -25.230 1.00 98.31 381 ALA A CA 1
ATOM 2862 C C . ALA A 1 381 ? 15.200 11.191 -25.988 1.00 98.31 381 ALA A C 1
ATOM 2864 O O . ALA A 1 381 ? 15.257 12.292 -26.545 1.00 98.31 381 ALA A O 1
ATOM 2865 N N . ALA A 1 382 ? 14.081 10.460 -26.003 1.00 98.31 382 ALA A N 1
ATOM 2866 C CA . ALA A 1 382 ? 12.834 10.938 -26.595 1.00 98.31 382 ALA A CA 1
ATOM 2867 C C . ALA A 1 382 ? 12.241 12.119 -25.816 1.00 98.31 382 ALA A C 1
ATOM 2869 O O . ALA A 1 382 ? 11.811 13.089 -26.440 1.00 98.31 382 ALA A O 1
ATOM 2870 N N . MET A 1 383 ? 12.274 12.081 -24.479 1.00 97.94 383 MET A N 1
ATOM 2871 C CA . MET A 1 383 ? 11.850 13.199 -23.623 1.00 97.94 383 MET A CA 1
ATOM 2872 C C . MET A 1 383 ? 12.674 14.463 -23.891 1.00 97.94 383 MET A C 1
ATOM 2874 O O . MET A 1 383 ? 12.113 15.555 -24.018 1.00 97.94 383 MET A O 1
ATOM 2878 N N . ASP A 1 384 ? 13.993 14.304 -24.041 1.00 97.44 384 ASP A N 1
ATOM 2879 C CA . ASP A 1 384 ? 14.914 15.396 -24.358 1.00 97.44 384 ASP A CA 1
ATOM 2880 C C . ASP A 1 384 ? 14.614 15.997 -25.731 1.00 97.44 384 ASP A C 1
ATOM 2882 O O . ASP A 1 384 ? 14.476 17.213 -25.866 1.00 97.44 384 ASP A O 1
ATOM 2886 N N . LYS A 1 385 ? 14.437 15.146 -26.746 1.00 97.75 385 LYS A N 1
ATOM 2887 C CA . LYS A 1 385 ? 14.076 15.575 -28.102 1.00 97.75 385 LYS A CA 1
ATOM 2888 C C . LYS A 1 385 ? 12.705 16.254 -28.158 1.00 97.75 385 LYS A C 1
ATOM 2890 O O . LYS A 1 385 ? 12.504 17.161 -28.961 1.00 97.75 385 LYS A O 1
ATOM 2895 N N . ALA A 1 386 ? 11.771 15.821 -27.317 1.00 96.44 386 ALA A N 1
ATOM 2896 C CA . ALA A 1 386 ? 10.440 16.400 -27.180 1.00 96.44 386 ALA A CA 1
ATOM 2897 C C . ALA A 1 386 ? 10.405 17.672 -26.311 1.00 96.44 386 ALA A C 1
ATOM 2899 O O . ALA A 1 386 ? 9.338 18.277 -26.204 1.00 96.44 386 ALA A O 1
ATOM 2900 N N . ALA A 1 387 ? 11.536 18.066 -25.708 1.00 95.81 387 ALA A N 1
ATOM 2901 C CA . ALA A 1 387 ? 11.669 19.197 -24.790 1.00 95.81 387 ALA A CA 1
ATOM 2902 C C . ALA A 1 387 ? 10.711 19.140 -23.580 1.00 95.81 387 ALA A C 1
ATOM 2904 O O . ALA A 1 387 ? 10.204 20.166 -23.135 1.00 95.81 387 ALA A O 1
ATOM 2905 N N . ILE A 1 388 ? 10.466 17.939 -23.037 1.00 94.81 388 ILE A N 1
ATOM 2906 C CA . ILE A 1 388 ? 9.593 17.736 -21.861 1.00 94.81 388 ILE A CA 1
ATOM 2907 C C . ILE A 1 388 ? 10.343 17.278 -20.603 1.00 94.81 388 ILE A C 1
ATOM 2909 O O . ILE A 1 388 ? 9.742 17.198 -19.532 1.00 94.81 388 ILE A O 1
ATOM 2913 N N . SER A 1 389 ? 11.642 16.980 -20.694 1.00 95.44 389 SER A N 1
ATOM 2914 C CA . SER A 1 389 ? 12.428 16.424 -19.579 1.00 95.44 389 SER A CA 1
ATOM 2915 C C . SER A 1 389 ? 12.462 17.306 -18.330 1.00 95.44 389 SER A C 1
ATOM 2917 O O . SER A 1 389 ? 12.532 16.793 -17.215 1.00 95.44 389 SER A O 1
ATOM 2919 N N . ASP A 1 390 ? 12.387 18.626 -18.498 1.00 92.94 390 ASP A N 1
ATOM 2920 C CA . ASP A 1 390 ? 12.445 19.580 -17.387 1.00 92.94 390 ASP A CA 1
ATOM 2921 C C . ASP A 1 390 ? 11.122 19.650 -16.606 1.00 92.94 390 ASP A C 1
ATOM 2923 O O . ASP A 1 390 ? 11.117 19.932 -15.405 1.00 92.94 390 ASP A O 1
ATOM 2927 N N . THR A 1 391 ? 9.993 19.336 -17.250 1.00 92.19 391 THR A N 1
ATOM 2928 C CA . THR A 1 391 ? 8.649 19.382 -16.644 1.00 92.19 391 THR A CA 1
ATOM 2929 C C . THR A 1 391 ? 8.056 18.007 -16.337 1.00 92.19 391 THR A C 1
ATOM 2931 O O . THR A 1 391 ? 6.964 17.937 -15.773 1.00 92.19 391 THR A O 1
ATOM 2934 N N . THR A 1 392 ? 8.776 16.928 -16.654 1.00 95.81 392 THR A N 1
ATOM 2935 C CA . THR A 1 392 ? 8.331 15.541 -16.458 1.00 95.81 392 THR A CA 1
ATOM 2936 C C . THR A 1 392 ? 8.998 14.909 -15.238 1.00 95.81 392 THR A C 1
ATOM 2938 O O . THR A 1 392 ? 10.214 15.027 -15.063 1.00 95.81 392 THR A O 1
ATOM 2941 N N . LEU A 1 393 ? 8.212 14.216 -14.414 1.00 97.19 393 LEU A N 1
ATOM 2942 C CA . LEU A 1 393 ? 8.712 13.260 -13.429 1.00 97.19 393 LEU A CA 1
ATOM 2943 C C . LEU A 1 393 ? 8.937 11.913 -14.122 1.00 97.19 393 LEU A C 1
ATOM 2945 O O . LEU A 1 393 ? 7.997 11.321 -14.656 1.00 97.19 393 LEU A O 1
ATOM 2949 N N . LEU A 1 394 ? 10.178 11.437 -14.120 1.00 98.31 394 LEU A N 1
ATOM 2950 C CA . LEU A 1 394 ? 10.516 10.080 -14.535 1.00 98.31 394 LEU A CA 1
ATOM 2951 C C . LEU A 1 394 ? 10.514 9.179 -13.300 1.00 98.31 394 LEU A C 1
ATOM 2953 O O . LEU A 1 394 ? 11.248 9.449 -12.348 1.00 98.31 394 LEU A O 1
ATOM 2957 N N . VAL A 1 395 ? 9.712 8.117 -13.340 1.00 98.25 395 VAL A N 1
ATOM 2958 C CA . VAL A 1 395 ? 9.675 7.070 -12.314 1.00 98.25 395 VAL A CA 1
ATOM 2959 C C . VAL A 1 395 ? 10.196 5.776 -12.928 1.00 98.25 395 VAL A C 1
ATOM 2961 O O . VAL A 1 395 ? 9.669 5.339 -13.946 1.00 98.25 395 VAL A O 1
ATOM 2964 N N . ILE A 1 396 ? 11.224 5.167 -12.337 1.00 98.44 396 ILE A N 1
ATOM 2965 C CA . ILE A 1 396 ? 11.720 3.834 -12.730 1.00 98.44 396 ILE A CA 1
ATOM 2966 C C . ILE A 1 396 ? 11.544 2.906 -11.539 1.00 98.44 396 ILE A C 1
ATOM 2968 O O . ILE A 1 396 ? 11.992 3.254 -10.447 1.00 98.44 396 ILE A O 1
ATOM 2972 N N . THR A 1 397 ? 10.895 1.760 -11.731 1.00 97.75 397 THR A N 1
ATOM 2973 C CA . THR A 1 397 ? 10.602 0.826 -10.639 1.00 97.75 397 THR A CA 1
ATOM 2974 C C . THR A 1 397 ? 10.437 -0.624 -11.094 1.00 97.75 397 THR A C 1
ATOM 2976 O O . THR A 1 397 ? 10.538 -0.903 -12.287 1.00 97.75 397 THR A O 1
ATOM 2979 N N . ALA A 1 398 ? 10.168 -1.517 -10.142 1.00 96.88 398 ALA A N 1
ATOM 2980 C CA . ALA A 1 398 ? 9.761 -2.900 -10.326 1.00 96.88 398 ALA A CA 1
ATOM 2981 C C . ALA A 1 398 ? 8.646 -3.265 -9.334 1.00 96.88 398 ALA A C 1
ATOM 2983 O O . ALA A 1 398 ? 8.517 -2.660 -8.266 1.00 96.88 398 ALA A O 1
ATOM 2984 N N . ASP A 1 399 ? 7.873 -4.274 -9.692 1.00 92.69 399 ASP A N 1
ATOM 2985 C CA . ASP A 1 399 ? 6.789 -4.873 -8.919 1.00 92.69 399 ASP A CA 1
ATOM 2986 C C . ASP A 1 399 ? 7.280 -5.926 -7.916 1.00 92.69 399 ASP A C 1
ATOM 2988 O O . ASP A 1 399 ? 6.783 -5.966 -6.793 1.00 92.69 399 ASP A O 1
ATOM 2992 N N . HIS A 1 400 ? 8.295 -6.717 -8.271 1.00 93.81 400 HIS A N 1
ATOM 2993 C CA . HIS A 1 400 ? 8.976 -7.638 -7.358 1.00 93.81 400 HIS A CA 1
ATOM 2994 C C . HIS A 1 400 ? 10.462 -7.833 -7.699 1.00 93.81 400 HIS A C 1
ATOM 2996 O O . HIS A 1 400 ? 10.973 -7.385 -8.726 1.00 93.81 400 HIS A O 1
ATOM 3002 N N . GLY A 1 401 ? 11.183 -8.484 -6.785 1.00 92.75 401 GLY A N 1
ATOM 3003 C CA . GLY A 1 401 ? 12.499 -9.065 -7.046 1.00 92.75 401 GLY A CA 1
ATOM 3004 C C . GLY A 1 401 ? 12.409 -10.575 -7.274 1.00 92.75 401 GLY A C 1
ATOM 3005 O O . GLY A 1 401 ? 11.372 -11.088 -7.677 1.00 92.75 401 GLY A O 1
ATOM 3006 N N . GLY A 1 402 ? 13.473 -11.318 -6.980 1.00 93.25 402 GLY A N 1
ATOM 3007 C CA . GLY A 1 402 ? 13.479 -12.772 -7.145 1.00 93.25 402 GLY A CA 1
ATOM 3008 C C . GLY A 1 402 ? 14.681 -13.447 -6.501 1.00 93.25 402 GLY A C 1
ATOM 3009 O O . GLY A 1 402 ? 15.674 -12.796 -6.184 1.00 93.25 402 GLY A O 1
ATOM 3010 N N . ILE A 1 403 ? 14.592 -14.759 -6.286 1.00 91.38 403 ILE A N 1
ATOM 3011 C CA . ILE A 1 403 ? 15.692 -15.584 -5.773 1.00 91.38 403 ILE A CA 1
ATOM 3012 C C . ILE A 1 403 ? 15.648 -16.977 -6.403 1.00 91.38 403 ILE A C 1
ATOM 3014 O O . ILE A 1 403 ? 14.588 -17.583 -6.554 1.00 91.38 403 ILE A O 1
ATOM 3018 N N . GLY A 1 404 ? 16.808 -17.513 -6.791 1.00 93.62 404 GLY A N 1
ATOM 3019 C CA . GLY A 1 404 ? 16.812 -18.705 -7.641 1.00 93.62 404 GLY A CA 1
ATOM 3020 C C . GLY A 1 404 ? 16.042 -18.392 -8.922 1.00 93.62 404 GLY A C 1
ATOM 3021 O O . GLY A 1 404 ? 16.325 -17.369 -9.525 1.00 93.62 404 GLY A O 1
ATOM 3022 N N . ASN A 1 405 ? 15.069 -19.215 -9.307 1.00 93.12 405 ASN A N 1
ATOM 3023 C CA . ASN A 1 405 ? 14.187 -19.002 -10.465 1.00 93.12 405 ASN A CA 1
ATOM 3024 C C . ASN A 1 405 ? 12.713 -18.763 -10.072 1.00 93.12 405 ASN A C 1
ATOM 3026 O O . ASN A 1 405 ? 11.801 -19.045 -10.856 1.00 93.12 405 ASN A O 1
ATOM 3030 N N . ASN A 1 406 ? 12.474 -18.277 -8.851 1.00 90.50 406 ASN A N 1
ATOM 3031 C CA . ASN A 1 406 ? 11.141 -18.052 -8.302 1.00 90.50 406 ASN A CA 1
ATOM 3032 C C . ASN A 1 406 ? 11.097 -16.733 -7.509 1.00 90.50 406 ASN A C 1
ATOM 3034 O O . ASN A 1 406 ? 12.123 -16.188 -7.100 1.00 90.50 406 ASN A O 1
ATOM 3038 N N . HIS A 1 407 ? 9.894 -16.228 -7.277 1.00 89.75 407 HIS A N 1
ATOM 3039 C CA . HIS A 1 407 ? 9.656 -14.995 -6.538 1.00 89.75 407 HIS A CA 1
ATOM 3040 C C . HIS A 1 407 ? 8.380 -15.036 -5.684 1.00 89.75 407 HIS A C 1
ATOM 3042 O O . HIS A 1 407 ? 7.974 -14.005 -5.173 1.00 89.75 407 HIS A O 1
ATOM 3048 N N . VAL A 1 408 ? 7.748 -16.199 -5.478 1.00 82.56 408 VAL A N 1
ATOM 3049 C CA . VAL A 1 408 ? 6.498 -16.309 -4.692 1.00 82.56 408 VAL A CA 1
ATOM 3050 C C . VAL A 1 408 ? 6.722 -16.182 -3.179 1.00 82.56 408 VAL A C 1
ATOM 3052 O O . VAL A 1 408 ? 5.875 -15.638 -2.472 1.00 82.56 408 VAL A O 1
ATOM 3055 N N . GLU A 1 409 ? 7.837 -16.708 -2.666 1.00 75.38 409 GLU A N 1
ATOM 3056 C CA . GLU A 1 409 ? 8.143 -16.695 -1.231 1.00 75.38 409 GLU A CA 1
ATOM 3057 C C . GLU A 1 409 ? 8.621 -15.320 -0.763 1.00 75.38 409 GLU A C 1
ATOM 3059 O O . GLU A 1 409 ? 9.332 -14.618 -1.483 1.00 75.38 409 GLU A O 1
ATOM 3064 N N . TRP A 1 410 ? 8.297 -14.957 0.481 1.00 72.50 410 TRP A N 1
ATOM 3065 C CA . TRP A 1 410 ? 8.757 -13.704 1.071 1.00 72.50 410 TRP A CA 1
ATOM 3066 C C . TRP A 1 410 ? 10.209 -13.795 1.538 1.00 72.50 410 TRP A C 1
ATOM 3068 O O . TRP A 1 410 ? 10.530 -14.462 2.522 1.00 72.50 410 TRP A O 1
ATOM 3078 N N . THR A 1 411 ? 11.090 -13.069 0.865 1.00 78.69 411 THR A N 1
ATOM 3079 C CA . THR A 1 411 ? 12.492 -12.892 1.243 1.00 78.69 411 THR A CA 1
ATOM 3080 C C . THR A 1 411 ? 12.901 -11.459 0.943 1.00 78.69 411 THR A C 1
ATOM 3082 O O . THR A 1 411 ? 12.283 -10.797 0.115 1.00 78.69 411 THR A O 1
ATOM 3085 N N . THR A 1 412 ? 13.994 -10.976 1.530 1.00 80.25 412 THR A N 1
ATOM 3086 C CA . THR A 1 412 ? 14.550 -9.662 1.169 1.00 80.25 412 THR A CA 1
ATOM 3087 C C . THR A 1 412 ? 14.793 -9.527 -0.341 1.00 80.25 412 THR A C 1
ATOM 3089 O O . THR A 1 412 ? 14.573 -8.455 -0.893 1.00 80.25 412 THR A O 1
ATOM 3092 N N . ALA A 1 413 ? 15.207 -10.604 -1.017 1.00 85.38 413 ALA A N 1
ATOM 3093 C CA . ALA A 1 413 ? 15.517 -10.598 -2.447 1.00 85.38 413 ALA A CA 1
ATOM 3094 C C . ALA A 1 413 ? 14.269 -10.547 -3.347 1.00 85.38 413 ALA A C 1
ATOM 3096 O O . ALA A 1 413 ? 14.324 -9.954 -4.421 1.00 85.38 413 ALA A O 1
ATOM 3097 N N . THR A 1 414 ? 13.152 -11.138 -2.912 1.00 85.50 414 THR A N 1
ATOM 3098 C CA . THR A 1 414 ? 11.869 -11.147 -3.643 1.00 85.50 414 THR A CA 1
ATOM 3099 C C . THR A 1 414 ? 11.008 -9.924 -3.327 1.00 85.50 414 THR A C 1
ATOM 3101 O O . THR A 1 414 ? 10.291 -9.434 -4.194 1.00 85.50 414 THR A O 1
ATOM 3104 N N . ALA A 1 415 ? 11.119 -9.402 -2.105 1.00 84.12 415 ALA A N 1
ATOM 3105 C CA . ALA A 1 415 ? 10.333 -8.292 -1.579 1.00 84.12 415 ALA A CA 1
ATOM 3106 C C . ALA A 1 415 ? 10.833 -6.904 -1.980 1.00 84.12 415 ALA A C 1
ATOM 3108 O O . ALA A 1 415 ? 10.028 -5.992 -2.164 1.00 84.12 415 ALA A O 1
ATOM 3109 N N . ASN A 1 416 ? 12.156 -6.716 -2.018 1.00 90.38 416 ASN A N 1
ATOM 3110 C CA . ASN A 1 416 ? 12.746 -5.394 -2.175 1.00 90.38 416 ASN A CA 1
ATOM 3111 C C . ASN A 1 416 ? 12.905 -5.039 -3.650 1.00 90.38 416 ASN A C 1
ATOM 3113 O O . ASN A 1 416 ? 13.687 -5.669 -4.365 1.00 90.38 416 ASN A O 1
ATOM 3117 N N . THR A 1 417 ? 12.242 -3.970 -4.076 1.00 93.44 417 THR A N 1
ATOM 3118 C CA . THR A 1 417 ? 12.323 -3.420 -5.430 1.00 93.44 417 THR A CA 1
ATOM 3119 C C . THR A 1 417 ? 12.966 -2.034 -5.436 1.00 93.44 417 THR A C 1
ATOM 3121 O O . THR A 1 417 ? 13.009 -1.341 -4.408 1.00 93.44 417 THR A O 1
ATOM 3124 N N . PRO A 1 418 ? 13.538 -1.605 -6.574 1.00 95.19 418 PRO A N 1
ATOM 3125 C CA . PRO A 1 418 ? 14.038 -0.258 -6.714 1.00 95.19 418 PRO A CA 1
ATOM 3126 C C . PRO A 1 418 ? 12.914 0.729 -7.032 1.00 95.19 418 PRO A C 1
ATOM 3128 O O . PRO A 1 418 ? 11.933 0.412 -7.704 1.00 95.19 418 PRO A O 1
ATOM 3131 N N . VAL A 1 419 ? 13.122 1.977 -6.631 1.00 96.62 419 VAL A N 1
ATOM 3132 C CA . VAL A 1 419 ? 12.406 3.129 -7.180 1.00 96.62 419 VAL A CA 1
ATOM 3133 C C . VAL A 1 419 ? 13.366 4.280 -7.387 1.00 96.62 419 VAL A C 1
ATOM 3135 O O . VAL A 1 419 ? 14.209 4.549 -6.532 1.00 96.62 419 VAL A O 1
ATOM 3138 N N . LEU A 1 420 ? 13.237 4.971 -8.513 1.00 97.06 420 LEU A N 1
ATOM 3139 C CA . LEU A 1 420 ? 13.902 6.237 -8.784 1.00 97.06 420 LEU A CA 1
ATOM 3140 C C . LEU A 1 420 ? 12.842 7.276 -9.152 1.00 97.06 420 LEU A C 1
ATOM 3142 O O . LEU A 1 420 ? 12.116 7.085 -10.122 1.00 97.06 420 LEU A O 1
ATOM 3146 N N . PHE A 1 421 ? 12.808 8.393 -8.427 1.00 96.75 421 PHE A N 1
ATOM 3147 C CA . PHE A 1 421 ? 12.067 9.602 -8.782 1.00 96.75 421 PHE A CA 1
ATOM 3148 C C . PHE A 1 421 ? 13.049 10.643 -9.315 1.00 96.75 421 PHE A C 1
ATOM 3150 O O . PHE A 1 421 ? 13.819 11.220 -8.546 1.00 96.75 421 PHE A O 1
ATOM 3157 N N . CYS A 1 422 ? 13.033 10.883 -10.623 1.00 96.69 422 CYS A N 1
ATOM 3158 C CA . CYS A 1 422 ? 14.024 11.702 -11.313 1.00 96.69 422 CYS A CA 1
ATOM 3159 C C . CYS A 1 422 ? 13.386 12.872 -12.064 1.00 96.69 422 CYS A C 1
ATOM 3161 O O . CYS A 1 422 ? 12.334 12.738 -12.689 1.00 96.69 422 CYS A O 1
ATOM 3163 N N . ASN A 1 423 ? 14.075 14.013 -12.095 1.00 95.94 423 ASN A N 1
ATOM 3164 C CA . ASN A 1 423 ? 13.717 15.121 -12.980 1.00 95.94 423 ASN A CA 1
ATOM 3165 C C . ASN A 1 423 ? 14.955 15.886 -13.464 1.00 95.94 423 ASN A C 1
ATOM 3167 O O . ASN A 1 423 ? 15.814 16.269 -12.670 1.00 95.94 423 ASN A O 1
ATOM 3171 N N . LYS A 1 424 ? 15.028 16.179 -14.771 1.00 92.81 424 LYS A N 1
ATOM 3172 C CA . LYS A 1 424 ? 16.219 16.785 -15.392 1.00 92.81 424 LYS A CA 1
ATOM 3173 C C . LYS A 1 424 ? 16.527 18.196 -14.883 1.00 92.81 424 LYS A C 1
ATOM 3175 O O . LYS A 1 424 ? 17.707 18.546 -14.772 1.00 92.81 424 LYS A O 1
ATOM 3180 N N . ALA A 1 425 ? 15.497 18.968 -14.544 1.00 90.44 425 ALA A N 1
ATOM 3181 C CA . ALA A 1 425 ? 15.620 20.339 -14.058 1.00 90.44 425 ALA A CA 1
ATOM 3182 C C . ALA A 1 425 ? 15.960 20.437 -12.560 1.00 90.44 425 ALA A C 1
ATOM 3184 O O . ALA A 1 425 ? 16.071 21.542 -12.038 1.00 90.44 425 ALA A O 1
ATOM 3185 N N . GLY A 1 426 ? 16.133 19.310 -11.856 1.00 84.06 426 GLY A N 1
ATOM 3186 C CA . GLY A 1 426 ? 16.469 19.319 -10.431 1.00 84.06 426 GLY A CA 1
ATOM 3187 C C . GLY A 1 426 ? 15.290 19.691 -9.529 1.00 84.06 426 GLY A C 1
ATOM 3188 O O . GLY A 1 426 ? 15.492 20.208 -8.436 1.00 84.06 426 GLY A O 1
ATOM 3189 N N . LYS A 1 427 ? 14.048 19.413 -9.952 1.00 88.44 427 LYS A N 1
ATOM 3190 C CA . LYS A 1 427 ? 12.843 19.610 -9.121 1.00 88.44 427 LYS A CA 1
ATOM 3191 C C . LYS A 1 427 ? 12.682 18.583 -7.988 1.00 88.44 427 LYS A C 1
ATOM 3193 O O . LYS A 1 427 ? 11.657 18.575 -7.311 1.00 88.44 427 LYS A O 1
ATOM 3198 N N . ILE A 1 428 ? 13.671 17.719 -7.772 1.00 90.50 428 ILE A N 1
ATOM 3199 C CA . ILE A 1 428 ? 13.725 16.808 -6.628 1.00 90.50 428 ILE A CA 1
ATOM 3200 C C . ILE A 1 428 ? 14.440 17.538 -5.487 1.00 90.50 428 ILE A C 1
ATOM 3202 O O . ILE A 1 428 ? 15.616 17.868 -5.595 1.00 90.50 428 ILE A O 1
ATOM 3206 N N . LYS A 1 429 ? 13.717 17.824 -4.403 1.00 83.75 429 LYS A N 1
ATOM 3207 C CA . LYS A 1 429 ? 14.193 18.591 -3.243 1.00 83.75 429 LYS A CA 1
ATOM 3208 C C . LYS A 1 429 ? 15.202 17.808 -2.400 1.00 83.75 429 LYS A C 1
ATOM 3210 O O . LYS A 1 429 ? 16.170 18.383 -1.913 1.00 83.75 429 LYS A O 1
ATOM 3215 N N . SER A 1 430 ? 14.949 16.517 -2.204 1.00 82.25 430 SER A N 1
ATOM 3216 C CA . SER A 1 430 ? 15.769 15.622 -1.382 1.00 82.25 430 SER A CA 1
ATOM 3217 C C . SER A 1 430 ? 16.291 14.485 -2.250 1.00 82.25 430 SER A C 1
ATOM 3219 O O . SER A 1 430 ? 15.658 13.442 -2.361 1.00 82.25 430 SER A O 1
ATOM 3221 N N . THR A 1 431 ? 17.413 14.728 -2.922 1.00 88.69 431 THR A N 1
ATOM 3222 C CA . THR A 1 431 ? 18.068 13.767 -3.820 1.00 88.69 431 THR A CA 1
ATOM 3223 C C . THR A 1 431 ? 18.947 12.785 -3.048 1.00 88.69 431 THR A C 1
ATOM 3225 O O . THR A 1 431 ? 19.447 13.120 -1.975 1.00 88.69 431 THR A O 1
ATOM 3228 N N . GLY A 1 432 ? 19.210 11.616 -3.628 1.00 90.38 432 GLY A N 1
ATOM 3229 C CA . GLY A 1 432 ? 19.983 10.538 -3.008 1.00 90.38 432 GLY A CA 1
ATOM 3230 C C . GLY A 1 432 ? 19.103 9.423 -2.442 1.00 90.38 432 GLY A C 1
ATOM 3231 O O . GLY 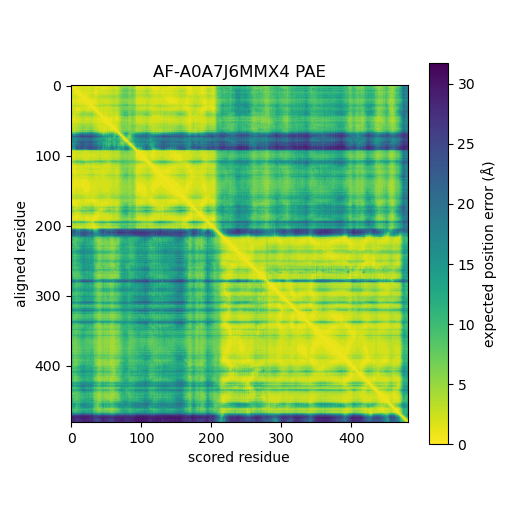A 1 432 ? 17.931 9.299 -2.805 1.00 90.38 432 GLY A O 1
ATOM 3232 N N . LEU A 1 433 ? 19.694 8.595 -1.576 1.00 89.50 433 LEU A N 1
ATOM 3233 C CA . LEU A 1 433 ? 19.008 7.461 -0.963 1.00 89.50 433 LEU A CA 1
ATOM 3234 C C . LEU A 1 433 ? 17.887 7.944 -0.029 1.00 89.50 433 LEU A C 1
ATOM 3236 O O . LEU A 1 433 ? 18.107 8.761 0.864 1.00 89.50 433 LEU A O 1
ATOM 3240 N N . ILE A 1 434 ? 16.689 7.404 -0.220 1.00 86.75 434 ILE A N 1
ATOM 3241 C CA . ILE A 1 434 ? 15.545 7.615 0.656 1.00 86.75 434 ILE A CA 1
ATOM 3242 C C . ILE A 1 434 ? 15.664 6.622 1.813 1.00 86.75 434 ILE A C 1
ATOM 3244 O O . ILE A 1 434 ? 15.492 5.421 1.632 1.00 86.75 434 ILE A O 1
ATOM 3248 N N . GLU A 1 435 ? 15.956 7.127 3.010 1.00 75.44 435 GLU A N 1
ATOM 3249 C CA . GLU A 1 435 ? 16.129 6.301 4.219 1.00 75.44 435 GLU A CA 1
ATOM 3250 C C . GLU A 1 435 ? 14.800 5.883 4.876 1.00 75.44 435 GLU A C 1
ATOM 3252 O O . GLU A 1 435 ? 14.787 5.141 5.856 1.00 75.44 435 GLU A O 1
ATOM 3257 N N . ARG A 1 436 ? 13.664 6.363 4.355 1.00 76.12 436 ARG A N 1
ATOM 3258 C CA . ARG A 1 436 ? 12.327 5.991 4.835 1.00 76.12 436 ARG A CA 1
ATOM 3259 C C . ARG A 1 436 ? 11.813 4.748 4.116 1.00 76.12 436 ARG A C 1
ATOM 3261 O O . ARG A 1 436 ? 12.115 4.537 2.945 1.00 76.12 436 ARG A O 1
ATOM 3268 N N . SER A 1 437 ? 10.987 3.966 4.813 1.00 77.38 437 SER A N 1
ATOM 3269 C CA . SER A 1 437 ? 10.254 2.861 4.194 1.00 77.38 437 SER A CA 1
ATOM 3270 C C . SER A 1 437 ? 9.292 3.401 3.138 1.00 77.38 437 SER A C 1
ATOM 3272 O O . SER A 1 437 ? 8.531 4.326 3.419 1.00 77.38 437 SER A O 1
ATOM 3274 N N . ILE A 1 438 ? 9.332 2.798 1.953 1.00 85.75 438 ILE A N 1
ATOM 3275 C CA . ILE A 1 438 ? 8.372 3.002 0.868 1.00 85.75 438 ILE A CA 1
ATOM 3276 C C . ILE A 1 438 ? 7.773 1.632 0.556 1.00 85.75 438 ILE A C 1
ATOM 3278 O O . ILE A 1 438 ? 8.496 0.633 0.506 1.00 85.75 438 ILE A O 1
ATOM 3282 N N . VAL A 1 439 ? 6.466 1.590 0.349 1.00 86.06 439 VAL A N 1
ATOM 3283 C CA . VAL A 1 439 ? 5.736 0.403 -0.117 1.00 86.06 439 VAL A CA 1
ATOM 3284 C C . VAL A 1 439 ? 5.113 0.686 -1.482 1.00 86.06 439 VAL A C 1
ATOM 3286 O O . VAL A 1 439 ? 4.871 1.836 -1.842 1.00 86.06 439 VAL A O 1
ATOM 3289 N N . ASP A 1 440 ? 4.869 -0.350 -2.272 1.00 85.38 440 ASP A N 1
ATOM 3290 C CA . ASP A 1 440 ? 4.286 -0.253 -3.622 1.00 85.38 440 ASP A CA 1
ATOM 3291 C C . ASP A 1 440 ? 2.942 0.512 -3.700 1.00 85.38 440 ASP A C 1
ATOM 3293 O O . ASP A 1 440 ? 2.655 1.202 -4.678 1.00 85.38 440 ASP A O 1
ATOM 3297 N N . VAL A 1 441 ? 2.156 0.505 -2.627 1.00 85.62 441 VAL A N 1
ATOM 3298 C CA . VAL A 1 441 ? 0.917 1.284 -2.507 1.00 85.62 441 VAL A CA 1
ATOM 3299 C C . VAL A 1 441 ? 1.132 2.802 -2.419 1.00 85.62 441 VAL A C 1
ATOM 3301 O O . VAL A 1 441 ? 0.193 3.567 -2.654 1.00 85.62 441 VAL A O 1
ATOM 3304 N N . ASP A 1 442 ? 2.353 3.261 -2.121 1.00 88.31 442 ASP A N 1
ATOM 3305 C CA . ASP A 1 442 ? 2.721 4.681 -1.988 1.00 88.31 442 ASP A CA 1
ATOM 3306 C C . ASP A 1 442 ? 2.894 5.395 -3.338 1.00 88.31 442 ASP A C 1
ATOM 3308 O O . ASP A 1 442 ? 2.929 6.629 -3.403 1.00 88.31 442 ASP A O 1
ATOM 3312 N N . TYR A 1 443 ? 2.997 4.644 -4.437 1.00 90.56 443 TYR A N 1
ATOM 3313 C CA . TYR A 1 443 ? 3.302 5.190 -5.761 1.00 90.56 443 TYR A CA 1
ATOM 3314 C C . TYR A 1 443 ? 2.177 6.075 -6.256 1.00 90.56 443 TYR A C 1
ATOM 3316 O O . TYR A 1 443 ? 2.415 7.229 -6.609 1.00 90.56 443 TYR A O 1
ATOM 3324 N N . LEU A 1 444 ? 0.949 5.555 -6.243 1.00 89.00 444 LEU A N 1
ATOM 3325 C CA . LEU A 1 444 ? -0.213 6.308 -6.678 1.00 89.00 444 LEU A CA 1
ATOM 3326 C C . LEU A 1 444 ? -0.343 7.646 -5.930 1.00 89.00 444 LEU A C 1
ATOM 3328 O O . LEU A 1 444 ? -0.362 8.674 -6.609 1.00 89.00 444 LEU A O 1
ATOM 3332 N N . PRO A 1 445 ? -0.399 7.698 -4.583 1.00 85.69 445 PRO A N 1
ATOM 3333 C CA . PRO A 1 445 ? -0.552 8.972 -3.896 1.00 85.69 445 PRO A CA 1
ATOM 3334 C C . PRO A 1 445 ? 0.620 9.929 -4.127 1.00 85.69 445 PRO A C 1
ATOM 3336 O O . PRO A 1 445 ? 0.389 11.122 -4.311 1.00 85.69 445 PRO A O 1
ATOM 3339 N N . THR A 1 446 ? 1.847 9.412 -4.238 1.00 89.31 446 THR A N 1
ATOM 3340 C CA . THR A 1 446 ? 3.032 10.219 -4.570 1.00 89.31 446 THR A CA 1
ATOM 3341 C C . THR A 1 446 ? 2.955 10.813 -5.981 1.00 89.31 446 THR A C 1
ATOM 3343 O O . THR A 1 446 ? 3.271 11.987 -6.186 1.00 89.31 446 THR A O 1
ATOM 3346 N N . ILE A 1 447 ? 2.514 10.030 -6.972 1.00 91.50 447 ILE A N 1
ATOM 3347 C CA . ILE A 1 447 ? 2.371 10.472 -8.367 1.00 91.50 447 ILE A CA 1
ATOM 3348 C C . ILE A 1 447 ? 1.211 11.469 -8.512 1.00 91.50 447 ILE A C 1
ATOM 3350 O O . ILE A 1 447 ? 1.347 12.474 -9.212 1.00 91.50 447 ILE A O 1
ATOM 3354 N N . MET A 1 448 ? 0.088 11.235 -7.831 1.00 86.69 448 MET A N 1
ATOM 3355 C CA . MET A 1 448 ? -1.030 12.183 -7.796 1.00 86.69 448 MET A CA 1
ATOM 3356 C C . MET A 1 448 ? -0.603 13.504 -7.146 1.00 86.69 448 MET A C 1
ATOM 3358 O O . MET A 1 448 ? -0.792 14.563 -7.745 1.00 86.69 448 MET A O 1
ATOM 3362 N N . GLY A 1 449 ? 0.091 13.451 -6.003 1.00 84.81 449 GLY A N 1
ATOM 3363 C CA . GLY A 1 449 ? 0.662 14.630 -5.346 1.00 84.81 449 GLY A CA 1
ATOM 3364 C C . GLY A 1 449 ? 1.665 15.387 -6.227 1.00 84.81 449 GLY A C 1
ATOM 3365 O O . GLY A 1 449 ? 1.645 16.617 -6.272 1.00 84.81 449 GLY A O 1
ATOM 3366 N N . ALA A 1 450 ? 2.496 14.679 -7.002 1.00 88.00 450 ALA A N 1
ATOM 3367 C CA . ALA A 1 450 ? 3.397 15.271 -7.999 1.00 88.00 450 ALA A CA 1
ATOM 3368 C C . ALA A 1 450 ? 2.661 16.065 -9.096 1.00 88.00 450 ALA A C 1
ATOM 3370 O O . ALA A 1 450 ? 3.174 17.092 -9.556 1.00 88.00 450 ALA A O 1
ATOM 3371 N N . LEU A 1 451 ? 1.475 15.604 -9.497 1.00 87.50 451 LEU A N 1
ATOM 3372 C CA . LEU A 1 451 ? 0.618 16.232 -10.508 1.00 87.50 451 LEU A CA 1
ATOM 3373 C C . LEU A 1 451 ? -0.382 17.245 -9.922 1.00 87.50 451 LEU A C 1
ATOM 3375 O O . LEU A 1 451 ? -1.125 17.859 -10.684 1.00 87.50 451 LEU A O 1
ATOM 3379 N N . GLY A 1 452 ? -0.419 17.431 -8.597 1.00 83.31 452 GLY A N 1
ATOM 3380 C CA . GLY A 1 452 ? -1.430 18.264 -7.930 1.00 83.31 452 GLY A CA 1
ATOM 3381 C C . GLY A 1 452 ? -2.846 17.672 -7.983 1.00 83.31 452 GLY A C 1
ATOM 3382 O O . GLY A 1 452 ? -3.827 18.393 -7.815 1.00 83.31 452 GLY A O 1
ATOM 3383 N N . ILE A 1 453 ? -2.966 16.367 -8.242 1.00 82.06 453 ILE A N 1
ATOM 3384 C CA . ILE A 1 453 ? -4.239 15.647 -8.286 1.00 82.06 453 ILE A CA 1
ATOM 3385 C C . ILE A 1 453 ? -4.568 15.170 -6.862 1.00 82.06 453 ILE A C 1
ATOM 3387 O O . ILE A 1 453 ? -3.733 14.513 -6.236 1.00 82.06 453 ILE A O 1
ATOM 3391 N N . PRO A 1 454 ? -5.760 15.469 -6.318 1.00 75.00 454 PRO A N 1
ATOM 3392 C CA . PRO A 1 454 ? -6.161 14.973 -5.009 1.00 75.00 454 PRO A CA 1
ATOM 3393 C C . PRO A 1 454 ? -6.274 13.449 -4.994 1.00 75.00 454 PRO A C 1
ATOM 3395 O O . PRO A 1 454 ? -6.874 12.843 -5.883 1.00 75.00 454 PRO A O 1
ATOM 3398 N N . ILE A 1 455 ? -5.749 12.833 -3.941 1.00 73.19 455 ILE A N 1
ATOM 3399 C CA . ILE A 1 455 ? -5.959 11.411 -3.673 1.00 73.19 455 ILE A CA 1
ATOM 3400 C C . ILE A 1 455 ? -7.310 11.220 -2.991 1.00 73.19 455 ILE A C 1
ATOM 3402 O O . ILE A 1 455 ? -7.760 12.060 -2.208 1.00 73.19 455 ILE A O 1
ATOM 3406 N N . THR A 1 456 ? -7.980 10.116 -3.288 1.00 67.56 456 THR A N 1
ATOM 3407 C CA . THR A 1 456 ? -9.215 9.757 -2.598 1.00 67.56 456 THR A CA 1
ATOM 3408 C C . THR A 1 456 ? -8.884 9.129 -1.245 1.00 67.56 456 THR A C 1
ATOM 3410 O O . THR A 1 456 ? -7.831 8.510 -1.078 1.00 67.56 456 THR A O 1
ATOM 3413 N N . PRO A 1 457 ? -9.811 9.177 -0.281 1.00 61.72 457 PRO A N 1
ATOM 3414 C CA . PRO A 1 457 ? -9.607 8.528 1.010 1.00 61.72 457 PRO A CA 1
ATOM 3415 C C . PRO A 1 457 ? -9.509 6.999 0.959 1.00 61.72 457 PRO A C 1
ATOM 3417 O O . PRO A 1 457 ? -9.257 6.350 1.973 1.00 61.72 457 PRO A O 1
ATOM 3420 N N . TYR A 1 458 ? -9.765 6.407 -0.208 1.00 66.69 458 TYR A N 1
ATOM 3421 C CA . TYR A 1 458 ? -9.654 4.977 -0.393 1.00 66.69 458 TYR A CA 1
ATOM 3422 C C . TYR A 1 458 ? -8.238 4.530 -0.731 1.00 66.69 458 TYR A C 1
ATOM 3424 O O . TYR A 1 458 ? -7.993 3.339 -0.556 1.00 66.69 458 TYR A O 1
ATOM 3432 N N . GLN A 1 459 ? -7.329 5.423 -1.149 1.00 72.75 459 GLN A N 1
ATOM 3433 C CA . GLN A 1 459 ? -5.906 5.106 -1.297 1.00 72.75 459 GLN A CA 1
ATOM 3434 C C . GLN A 1 459 ? -5.239 4.938 0.079 1.00 72.75 459 GLN A C 1
ATOM 3436 O O . GLN A 1 459 ? -5.542 5.679 1.011 1.00 72.75 459 GLN A O 1
ATOM 3441 N N . ARG A 1 460 ? -4.363 3.934 0.224 1.00 71.44 460 ARG A N 1
ATOM 3442 C CA . ARG A 1 460 ? -3.711 3.574 1.502 1.00 71.44 460 ARG A CA 1
ATOM 3443 C C . ARG A 1 460 ? -2.256 4.015 1.597 1.00 71.44 460 ARG A C 1
ATOM 3445 O O . ARG A 1 460 ? -1.736 4.082 2.707 1.00 71.44 460 ARG A O 1
ATOM 3452 N N . GLY A 1 461 ? -1.618 4.276 0.462 1.00 75.94 461 GLY A N 1
ATOM 3453 C CA . GLY A 1 461 ? -0.223 4.679 0.437 1.00 75.94 461 GLY A CA 1
ATOM 3454 C C . GLY A 1 461 ? 0.019 6.045 1.069 1.00 75.94 461 GLY A C 1
ATOM 3455 O O . GLY A 1 461 ? -0.853 6.919 1.089 1.00 75.94 461 GLY A O 1
ATOM 3456 N N . GLN A 1 462 ? 1.233 6.229 1.561 1.00 79.88 462 GLN A N 1
ATOM 3457 C CA . GLN A 1 462 ? 1.743 7.513 2.010 1.00 79.88 462 GLN A CA 1
ATOM 3458 C C . GLN A 1 462 ? 2.132 8.369 0.801 1.00 79.88 462 GLN A C 1
ATOM 3460 O O . GLN A 1 462 ? 2.775 7.903 -0.137 1.00 79.88 462 GLN A O 1
ATOM 3465 N N . ASP A 1 463 ? 1.745 9.645 0.826 1.00 84.19 463 ASP A N 1
ATOM 3466 C CA . ASP A 1 463 ? 2.188 10.615 -0.174 1.00 84.19 463 ASP A CA 1
ATOM 3467 C C . ASP A 1 463 ? 3.620 11.090 0.135 1.00 84.19 463 ASP A C 1
ATOM 3469 O O . ASP A 1 463 ? 3.858 11.795 1.121 1.00 84.19 463 ASP A O 1
ATOM 3473 N N . HIS A 1 464 ? 4.570 10.753 -0.744 1.00 85.69 464 HIS A N 1
ATOM 3474 C CA . HIS A 1 464 ? 5.962 11.204 -0.660 1.00 85.69 464 HIS A CA 1
ATOM 3475 C C . HIS A 1 464 ? 6.251 12.460 -1.500 1.00 85.69 464 HIS A C 1
ATOM 3477 O O . HIS A 1 464 ? 7.410 12.791 -1.753 1.00 85.69 464 HIS A O 1
ATOM 3483 N N . SER A 1 465 ? 5.231 13.226 -1.903 1.00 83.81 465 SER A N 1
ATOM 3484 C CA . SER A 1 465 ? 5.386 14.456 -2.700 1.00 83.81 465 SER A CA 1
ATOM 3485 C C . SER A 1 465 ? 6.201 15.559 -2.013 1.00 83.81 465 SER A C 1
ATOM 3487 O O . SER A 1 465 ? 6.650 16.502 -2.670 1.00 83.81 465 SER A O 1
ATOM 3489 N N . TYR A 1 466 ? 6.486 15.422 -0.712 1.00 82.38 466 TYR A N 1
ATOM 3490 C CA . TYR A 1 466 ? 7.460 16.251 0.009 1.00 82.38 466 TYR A CA 1
ATOM 3491 C C . TYR A 1 466 ? 8.878 16.182 -0.593 1.00 82.38 466 TYR A C 1
ATOM 3493 O O . TYR A 1 466 ? 9.687 17.086 -0.354 1.00 82.38 466 TYR A O 1
ATOM 3501 N N . LEU A 1 467 ? 9.182 15.132 -1.367 1.00 84.81 467 LEU A N 1
ATOM 3502 C CA . LEU A 1 467 ? 10.428 14.972 -2.117 1.00 84.81 467 LEU A CA 1
ATOM 3503 C C . LEU A 1 467 ? 10.555 15.975 -3.270 1.00 84.81 467 LEU A C 1
ATOM 3505 O O . LEU A 1 467 ? 11.653 16.139 -3.800 1.00 84.81 467 LEU A O 1
ATOM 3509 N N . PHE A 1 468 ? 9.474 16.647 -3.674 1.00 88.75 468 PHE A N 1
ATOM 3510 C CA . PHE A 1 468 ? 9.436 17.488 -4.869 1.00 88.75 468 PHE A CA 1
ATOM 3511 C C . PHE A 1 468 ? 9.378 18.981 -4.531 1.00 88.75 468 PHE A C 1
ATOM 3513 O O . PHE A 1 468 ? 8.804 19.412 -3.529 1.00 88.75 468 PHE A O 1
ATOM 3520 N N . VAL A 1 469 ? 9.971 19.800 -5.396 1.00 79.81 469 VAL A N 1
ATOM 3521 C CA . VAL A 1 469 ? 9.852 21.259 -5.340 1.00 79.81 469 VAL A CA 1
ATOM 3522 C C . VAL A 1 469 ? 8.529 21.660 -5.996 1.00 79.81 469 VAL A C 1
ATOM 3524 O O . VAL A 1 469 ? 8.404 21.633 -7.221 1.00 79.81 469 VAL A O 1
ATOM 3527 N N . LYS A 1 470 ? 7.537 22.033 -5.180 1.00 71.19 470 LYS A N 1
ATOM 3528 C CA . LYS A 1 470 ? 6.254 22.573 -5.660 1.00 71.19 470 LYS A CA 1
ATOM 3529 C C . LYS A 1 470 ? 6.438 23.991 -6.206 1.00 71.19 470 LYS A C 1
ATOM 3531 O O . LYS A 1 470 ? 7.256 24.758 -5.697 1.00 71.19 470 LYS A O 1
ATOM 3536 N N . THR A 1 471 ? 5.695 24.346 -7.251 1.00 61.59 471 THR A N 1
ATOM 3537 C CA . THR A 1 471 ? 5.744 25.695 -7.832 1.00 61.59 471 THR A CA 1
ATOM 3538 C C . THR A 1 471 ? 5.083 26.723 -6.909 1.00 61.59 471 THR A C 1
ATOM 3540 O O . THR A 1 471 ? 4.017 26.463 -6.359 1.00 61.59 471 THR A O 1
ATOM 3543 N N . SER A 1 472 ? 5.698 27.901 -6.766 1.00 51.56 472 SER A N 1
ATOM 3544 C CA . SER A 1 472 ? 5.103 29.069 -6.098 1.00 51.56 472 SER A CA 1
ATOM 3545 C C . SER A 1 472 ? 3.868 29.571 -6.861 1.00 51.56 472 SER A C 1
ATOM 3547 O O . SER A 1 472 ? 3.900 29.665 -8.088 1.00 51.56 472 SER A O 1
ATOM 3549 N N . THR A 1 473 ? 2.817 29.980 -6.141 1.00 47.81 473 THR A N 1
ATOM 3550 C CA . THR A 1 473 ? 1.557 30.533 -6.681 1.00 47.81 473 THR A CA 1
ATOM 3551 C C . THR A 1 473 ? 1.712 31.872 -7.416 1.00 47.81 473 THR A C 1
ATOM 3553 O O . THR A 1 473 ? 0.728 32.408 -7.917 1.00 47.81 473 THR A O 1
ATOM 3556 N N . THR A 1 474 ? 2.910 32.461 -7.454 1.00 43.97 474 THR A N 1
ATOM 3557 C CA . THR A 1 474 ? 3.134 33.792 -8.042 1.00 43.97 474 THR A CA 1
ATOM 3558 C C . THR A 1 474 ? 3.324 33.792 -9.558 1.00 43.97 474 THR A C 1
ATOM 3560 O O . THR A 1 474 ? 3.129 34.843 -10.157 1.00 43.97 474 THR A O 1
ATOM 3563 N N . ASP A 1 475 ? 3.633 32.648 -10.186 1.00 39.50 475 ASP A N 1
ATOM 3564 C CA . ASP A 1 475 ? 4.079 32.637 -11.593 1.00 39.50 475 ASP A CA 1
ATOM 3565 C C . ASP A 1 475 ? 3.195 31.854 -12.576 1.00 39.50 475 ASP A C 1
ATOM 3567 O O . ASP A 1 475 ? 3.459 31.890 -13.779 1.00 39.50 475 ASP A O 1
ATOM 3571 N N . LYS A 1 476 ? 2.125 31.178 -12.134 1.00 41.41 476 LYS A N 1
ATOM 3572 C CA . LYS A 1 476 ? 1.152 30.547 -13.047 1.00 41.41 476 LYS A CA 1
ATOM 3573 C C . LYS A 1 476 ? -0.261 30.554 -12.468 1.00 41.41 476 LYS A C 1
ATOM 3575 O O . LYS A 1 476 ? -0.450 30.367 -11.270 1.00 41.41 476 LYS A O 1
ATOM 3580 N N . ALA A 1 477 ? -1.252 30.737 -13.345 1.00 38.31 477 ALA A N 1
ATOM 3581 C CA . ALA A 1 477 ? -2.644 30.439 -13.026 1.00 38.31 477 ALA A CA 1
ATOM 3582 C C . ALA A 1 477 ? -2.752 28.975 -12.547 1.00 38.31 477 ALA A C 1
ATOM 3584 O O . ALA A 1 477 ? -2.007 28.133 -13.061 1.00 38.31 477 ALA A O 1
ATOM 3585 N N . PRO A 1 478 ? -3.646 28.655 -11.593 1.00 40.59 478 PRO A N 1
ATOM 3586 C CA . PRO A 1 478 ? -3.853 27.275 -11.169 1.00 40.59 478 PRO A CA 1
ATOM 3587 C C . PRO A 1 478 ? -4.148 26.419 -12.403 1.00 40.59 478 PRO A C 1
ATOM 3589 O O . PRO A 1 478 ? -4.889 26.864 -13.286 1.00 40.59 478 PRO A O 1
ATOM 3592 N N . MET A 1 479 ? -3.558 25.224 -12.485 1.00 46.44 479 MET A N 1
ATOM 3593 C CA . MET A 1 479 ? -3.861 24.277 -13.560 1.00 46.44 479 MET A CA 1
ATOM 3594 C C . MET A 1 479 ? -5.277 23.726 -13.362 1.00 46.44 479 MET A C 1
ATOM 3596 O O . MET A 1 479 ? -5.473 22.615 -12.888 1.00 46.44 479 MET A O 1
ATOM 3600 N N . TYR A 1 480 ? -6.278 24.529 -13.709 1.00 41.34 480 TYR A N 1
ATOM 3601 C CA . TYR A 1 480 ? -7.603 24.038 -14.045 1.00 41.34 480 TYR A CA 1
ATOM 3602 C C . TYR A 1 480 ? -7.517 23.564 -15.498 1.00 41.34 480 TYR A C 1
ATOM 3604 O O . TYR A 1 480 ? -7.627 24.372 -16.419 1.00 41.34 480 TYR A O 1
ATOM 3612 N N . PHE A 1 481 ? -7.185 22.287 -15.690 1.00 45.00 481 PHE A N 1
ATOM 3613 C CA . PHE A 1 481 ? -7.209 21.648 -17.007 1.00 45.00 481 PHE A CA 1
ATOM 3614 C C . PHE A 1 481 ? -8.629 21.477 -17.524 1.00 45.00 481 PHE A C 1
ATOM 3616 O O . PHE A 1 481 ? -9.446 20.883 -16.783 1.00 45.00 481 PHE A O 1
#

pLDDT: mean 87.13, std 13.19, range [38.31, 98.81]

Radius of gyration: 25.17 Å; Cα contacts (8 Å, |Δi|>4): 1065; chains: 1; bounding box: 60×56×74 Å

Nearest PDB structures (foldseek):
  6weu-assembly1_AbA  TM=7.727E-01  e=3.110E-13  Homo sapiens
  6wfj-assembly1_AcA  TM=7.657E-01  e=2.457E-13  Homo sapiens
  6f33-assembly2_B  TM=7.569E-01  e=2.036E-11  Rattus norvegicus
  5i5d-assembly3_C  TM=7.539E-01  e=1.264E-10  Salmonella enterica subsp. enterica serovar Typhimurium str. LT2
  5veo-assembly1_A  TM=7.674E-01  e=1.909E-10  Mus musculus

Mean predicted aligned error: 8.7 Å